Protein AF-A0A395ST56-F1 (afdb_monomer_lite)

Structure (mmCIF, N/CA/C/O backbone):
data_AF-A0A395ST56-F1
#
_entry.id   AF-A0A395ST56-F1
#
loop_
_atom_site.group_PDB
_atom_site.id
_atom_site.type_symbol
_atom_site.label_atom_id
_atom_site.label_alt_id
_atom_site.label_comp_id
_atom_site.label_asym_id
_atom_site.label_entity_id
_atom_site.label_seq_id
_atom_site.pdbx_PDB_ins_code
_atom_site.Cartn_x
_atom_site.Cartn_y
_atom_site.Cartn_z
_atom_site.occupancy
_atom_site.B_iso_or_equiv
_atom_site.auth_seq_id
_atom_site.auth_comp_id
_atom_site.auth_asym_id
_atom_site.auth_atom_id
_atom_site.pdbx_PDB_model_num
ATOM 1 N N . MET A 1 1 ? 15.586 -30.502 31.415 1.00 53.03 1 MET A N 1
ATOM 2 C CA . MET A 1 1 ? 16.078 -30.699 30.039 1.00 53.03 1 MET A CA 1
ATOM 3 C C . MET A 1 1 ? 15.010 -31.403 29.228 1.00 53.03 1 MET A C 1
ATOM 5 O O . MET A 1 1 ? 14.533 -30.809 28.272 1.00 53.03 1 MET A O 1
ATOM 9 N N . ASP A 1 2 ? 14.500 -32.524 29.730 1.00 59.25 2 ASP A N 1
ATOM 10 C CA . ASP A 1 2 ? 13.469 -33.388 29.142 1.00 59.25 2 ASP A CA 1
ATOM 11 C C . ASP A 1 2 ? 12.304 -32.642 28.462 1.00 59.25 2 ASP A C 1
ATOM 13 O O . ASP A 1 2 ? 11.928 -32.981 27.348 1.00 59.25 2 ASP A O 1
ATOM 17 N N . SER A 1 3 ? 11.716 -31.609 29.080 1.00 61.88 3 SER A N 1
ATOM 18 C CA . SER A 1 3 ? 10.587 -30.877 28.476 1.00 61.88 3 SER A CA 1
ATOM 19 C C . SER A 1 3 ? 10.968 -30.005 27.272 1.00 61.88 3 SER A C 1
ATOM 21 O O . SER A 1 3 ? 10.116 -29.731 26.439 1.00 61.88 3 SER A O 1
ATOM 23 N N . HIS A 1 4 ? 12.218 -29.545 27.181 1.00 62.09 4 HIS A N 1
ATOM 24 C CA . HIS A 1 4 ? 12.694 -28.734 26.057 1.00 62.09 4 HIS A CA 1
ATOM 25 C C . HIS A 1 4 ? 13.099 -29.634 24.887 1.00 62.09 4 HIS A C 1
ATOM 27 O O . HIS A 1 4 ? 12.680 -29.394 23.762 1.00 62.09 4 HIS A O 1
ATOM 33 N N . GLU A 1 5 ? 13.830 -30.719 25.162 1.00 63.75 5 GLU A N 1
ATOM 34 C CA . GLU A 1 5 ? 14.224 -31.702 24.142 1.00 63.75 5 GLU A CA 1
ATOM 35 C C . GLU A 1 5 ? 12.998 -32.396 23.527 1.00 63.75 5 GLU A C 1
ATOM 37 O O . GLU A 1 5 ? 12.883 -32.442 22.305 1.00 63.75 5 GLU A O 1
ATOM 42 N N . ASN A 1 6 ? 12.012 -32.810 24.338 1.00 65.75 6 ASN A N 1
ATOM 43 C CA . ASN A 1 6 ? 10.755 -33.364 23.816 1.00 65.75 6 ASN A CA 1
ATOM 44 C C . ASN A 1 6 ? 9.977 -32.353 22.947 1.00 65.75 6 ASN A C 1
ATOM 46 O O . ASN A 1 6 ? 9.411 -32.736 21.922 1.00 65.75 6 ASN A O 1
ATOM 50 N N . ASN A 1 7 ? 9.968 -31.062 23.308 1.00 69.44 7 ASN A N 1
ATOM 51 C CA . ASN A 1 7 ? 9.343 -30.033 22.471 1.00 69.44 7 ASN A CA 1
ATOM 52 C C . ASN A 1 7 ? 10.106 -29.848 21.142 1.00 69.44 7 ASN A C 1
ATOM 54 O O . ASN A 1 7 ? 9.472 -29.755 20.090 1.00 69.44 7 ASN A O 1
ATOM 58 N N . MET A 1 8 ? 11.444 -29.852 21.162 1.00 71.19 8 MET A N 1
ATOM 59 C CA . MET A 1 8 ? 12.286 -29.745 19.958 1.00 71.19 8 MET A CA 1
ATOM 60 C C . MET A 1 8 ? 12.131 -30.944 19.013 1.00 71.19 8 MET A C 1
ATOM 62 O O . MET A 1 8 ? 12.103 -30.756 17.797 1.00 71.19 8 MET A O 1
ATOM 66 N N . ASP A 1 9 ? 11.998 -32.165 19.538 1.00 73.69 9 ASP A N 1
ATOM 67 C CA . ASP A 1 9 ? 11.735 -33.343 18.706 1.00 73.69 9 ASP A CA 1
ATOM 68 C C . ASP A 1 9 ? 10.318 -33.319 18.121 1.00 73.69 9 ASP A C 1
ATOM 70 O O . ASP A 1 9 ? 10.160 -33.576 16.927 1.00 73.69 9 ASP A O 1
ATOM 74 N N . SER A 1 10 ? 9.305 -32.895 18.889 1.00 78.31 10 SER A N 1
ATOM 75 C CA . SER A 1 10 ? 7.947 -32.717 18.348 1.00 78.31 10 SER A CA 1
ATOM 76 C C . SER A 1 10 ? 7.882 -31.666 17.231 1.00 78.31 10 SER A C 1
ATOM 78 O O . SER A 1 10 ? 7.105 -31.813 16.291 1.00 78.31 10 SER A O 1
ATOM 80 N N . LEU A 1 11 ? 8.741 -30.639 17.258 1.00 85.75 11 LEU A N 1
ATOM 81 C CA . LEU A 1 11 ? 8.785 -29.607 16.218 1.00 85.75 11 LEU A CA 1
ATOM 82 C C . LEU A 1 11 ? 9.162 -30.174 14.833 1.00 85.75 11 LEU A C 1
ATOM 84 O O . LEU A 1 11 ? 8.687 -29.663 13.815 1.00 85.75 11 LEU A O 1
ATOM 88 N N . LYS A 1 12 ? 9.937 -31.267 14.778 1.00 86.00 12 LYS A N 1
ATOM 89 C CA . LYS A 1 12 ? 10.290 -31.966 13.525 1.00 86.00 12 LYS A CA 1
ATOM 90 C C . LYS A 1 12 ? 9.077 -32.606 12.842 1.00 86.00 12 LYS A C 1
ATOM 92 O O . LYS A 1 12 ? 9.086 -32.765 11.625 1.00 86.00 12 LYS A O 1
ATOM 97 N N . GLU A 1 13 ? 8.026 -32.935 13.594 1.00 86.81 13 GLU A N 1
ATOM 98 C CA . GLU A 1 13 ? 6.768 -33.460 13.041 1.00 86.81 13 GLU A CA 1
ATOM 99 C C . GLU A 1 13 ? 5.948 -32.368 12.329 1.00 86.81 13 GLU A C 1
ATOM 101 O O . GLU A 1 13 ? 5.188 -32.665 11.407 1.00 86.81 13 GLU A O 1
ATOM 106 N N . TYR A 1 14 ? 6.131 -31.097 12.712 1.00 88.19 14 TYR A N 1
ATOM 107 C CA . TYR A 1 14 ? 5.473 -29.941 12.088 1.00 88.19 14 TYR A CA 1
ATOM 108 C C . TYR A 1 14 ? 6.289 -29.342 10.933 1.00 88.19 14 TYR A C 1
ATOM 110 O O . TYR A 1 14 ? 5.713 -28.931 9.924 1.00 88.19 14 TYR A O 1
ATOM 118 N N . LEU A 1 15 ? 7.620 -29.295 11.060 1.00 90.50 15 LEU A N 1
ATOM 119 C CA . LEU A 1 15 ? 8.543 -28.720 10.072 1.00 90.50 15 LEU A CA 1
ATOM 120 C C . LEU A 1 15 ? 9.119 -29.780 9.121 1.00 90.50 15 LEU A C 1
ATOM 122 O O . LEU A 1 15 ? 10.331 -29.919 8.971 1.00 90.50 15 LEU A O 1
ATOM 126 N N . THR A 1 16 ? 8.241 -30.530 8.457 1.00 94.12 16 THR A N 1
ATOM 127 C CA . THR A 1 16 ? 8.651 -31.504 7.437 1.00 94.12 16 THR A CA 1
ATOM 128 C C . THR A 1 16 ? 8.888 -30.844 6.077 1.00 94.12 16 THR A C 1
ATOM 130 O O . THR A 1 16 ? 8.274 -29.833 5.729 1.00 94.12 16 THR A O 1
ATOM 133 N N . TYR A 1 17 ? 9.729 -31.468 5.250 1.00 95.94 17 TYR A N 1
ATOM 134 C CA . TYR A 1 17 ? 9.961 -31.038 3.867 1.00 95.94 17 TYR A CA 1
ATOM 135 C C . TYR A 1 17 ? 8.680 -31.000 3.017 1.00 95.94 17 TYR A C 1
ATOM 137 O O . TYR A 1 17 ? 8.498 -30.084 2.222 1.00 95.94 17 TYR A O 1
ATOM 145 N N . ASP A 1 18 ? 7.761 -31.948 3.235 1.00 96.25 18 ASP A N 1
ATOM 146 C CA . ASP A 1 18 ? 6.431 -31.968 2.610 1.00 96.25 18 ASP A CA 1
ATOM 147 C C . ASP A 1 18 ? 5.598 -30.731 2.993 1.00 96.25 18 ASP A C 1
ATOM 149 O O . ASP A 1 18 ? 4.917 -30.148 2.147 1.00 96.25 18 ASP A O 1
ATOM 153 N N . LYS A 1 19 ? 5.708 -30.247 4.240 1.00 95.38 19 LYS A N 1
ATOM 154 C CA . LYS A 1 19 ? 5.061 -28.997 4.661 1.00 95.38 19 LYS A CA 1
ATOM 155 C C . LYS A 1 19 ? 5.702 -27.750 4.073 1.00 95.38 19 LYS A C 1
ATOM 157 O O . LYS A 1 19 ? 4.959 -26.843 3.697 1.00 95.38 19 LYS A O 1
ATOM 162 N N . LEU A 1 20 ? 7.025 -27.712 3.924 1.00 97.19 20 LEU A N 1
ATOM 163 C CA . LEU A 1 20 ? 7.707 -26.626 3.211 1.00 97.19 20 LEU A CA 1
ATOM 164 C C . LEU A 1 20 ? 7.297 -26.587 1.727 1.00 97.19 20 LEU A C 1
ATOM 166 O O . LEU A 1 20 ? 6.953 -25.527 1.205 1.00 97.19 20 LEU A O 1
ATOM 170 N N . GLU A 1 21 ? 7.235 -27.741 1.062 1.00 97.44 21 GLU A N 1
ATOM 171 C CA . GLU A 1 21 ? 6.782 -27.848 -0.328 1.00 97.44 21 GLU A CA 1
ATOM 172 C C . GLU A 1 21 ? 5.289 -27.523 -0.501 1.00 97.44 21 GLU A C 1
ATOM 174 O O . GLU A 1 21 ? 4.925 -26.804 -1.436 1.00 97.44 21 GLU A O 1
ATOM 179 N N . THR A 1 22 ? 4.430 -27.967 0.422 1.00 97.75 22 THR A N 1
ATOM 180 C CA . THR A 1 22 ? 3.001 -27.606 0.462 1.00 97.75 22 THR A CA 1
ATOM 181 C C . THR A 1 22 ? 2.823 -26.094 0.598 1.00 97.75 22 THR A C 1
ATOM 183 O O . THR A 1 22 ? 2.061 -25.491 -0.159 1.00 97.75 22 THR A O 1
ATOM 186 N N . LEU A 1 23 ? 3.554 -25.466 1.526 1.00 97.94 23 LEU A N 1
ATOM 187 C CA . LEU A 1 23 ? 3.536 -24.020 1.739 1.00 97.94 23 LEU A CA 1
ATOM 188 C C . LEU A 1 23 ? 3.959 -23.258 0.481 1.00 97.94 23 LEU A C 1
ATOM 190 O O . LEU A 1 23 ? 3.242 -22.366 0.031 1.00 97.94 23 LEU A O 1
ATOM 194 N N . ARG A 1 24 ? 5.097 -23.630 -0.111 1.00 97.06 24 ARG A N 1
ATOM 195 C CA . ARG A 1 24 ? 5.604 -23.025 -1.348 1.00 97.06 24 ARG A CA 1
ATOM 196 C C . ARG A 1 24 ? 4.600 -23.173 -2.488 1.00 97.06 24 ARG A C 1
ATOM 198 O O . ARG A 1 24 ? 4.310 -22.200 -3.178 1.00 97.06 24 ARG A O 1
ATOM 205 N N . SER A 1 25 ? 4.024 -24.362 -2.651 1.00 96.38 25 SER A N 1
ATOM 206 C CA . SER A 1 25 ? 3.014 -24.629 -3.678 1.00 96.38 25 SER A CA 1
ATOM 207 C C . SER A 1 25 ? 1.797 -23.719 -3.514 1.00 96.38 25 SER A C 1
ATOM 209 O O . SER A 1 25 ? 1.429 -23.039 -4.466 1.00 96.38 25 SER A O 1
ATOM 211 N N . PHE A 1 26 ? 1.243 -23.620 -2.302 1.00 96.88 26 PHE A N 1
ATOM 212 C CA . PHE A 1 26 ? 0.129 -22.722 -1.972 1.00 96.88 26 PHE A CA 1
ATOM 213 C C . PHE A 1 26 ? 0.466 -21.232 -2.171 1.00 96.88 26 PHE A C 1
ATOM 215 O O . PHE A 1 26 ? -0.355 -20.468 -2.683 1.00 96.88 26 PHE A O 1
ATOM 222 N N . TRP A 1 27 ? 1.674 -20.799 -1.795 1.00 96.94 27 TRP A N 1
ATOM 223 C CA . TRP A 1 27 ? 2.091 -19.396 -1.900 1.00 96.94 27 TRP A CA 1
ATOM 224 C C . TRP A 1 27 ? 2.158 -18.911 -3.357 1.00 96.94 27 TRP A C 1
ATOM 226 O O . TRP A 1 27 ? 1.793 -17.771 -3.658 1.00 96.94 27 TRP A O 1
ATOM 236 N N . PHE A 1 28 ? 2.567 -19.792 -4.276 1.00 96.06 28 PHE A N 1
ATOM 237 C CA . PHE A 1 28 ? 2.743 -19.495 -5.703 1.00 96.06 28 PHE A CA 1
ATOM 238 C C . PHE A 1 28 ? 1.644 -20.088 -6.618 1.00 96.06 28 PHE A C 1
ATOM 240 O O . PHE A 1 28 ? 1.714 -19.908 -7.834 1.00 96.06 28 PHE A O 1
ATOM 247 N N . GLU A 1 29 ? 0.602 -20.747 -6.084 1.00 94.19 29 GLU A N 1
ATOM 248 C CA . GLU A 1 29 ? -0.419 -21.471 -6.883 1.00 94.19 29 GLU A CA 1
ATOM 249 C C . GLU A 1 29 ? -1.191 -20.585 -7.876 1.00 94.19 29 GLU A C 1
ATOM 251 O O . GLU A 1 29 ? -1.665 -21.052 -8.909 1.00 94.19 29 GLU A O 1
ATOM 256 N N . HIS A 1 30 ? -1.316 -19.296 -7.560 1.00 92.25 30 HIS A N 1
ATOM 257 C CA . HIS A 1 30 ? -2.053 -18.306 -8.342 1.00 92.25 30 HIS A CA 1
ATOM 258 C C . HIS A 1 30 ? -1.270 -17.773 -9.554 1.00 92.25 30 HIS A C 1
ATOM 260 O O . HIS A 1 30 ? -1.812 -16.955 -10.294 1.00 92.25 30 HIS A O 1
ATOM 266 N N . LEU A 1 31 ? -0.016 -18.204 -9.745 1.00 92.50 31 LEU A N 1
ATOM 267 C CA . LEU A 1 31 ? 0.825 -17.861 -10.893 1.00 92.50 31 LEU A CA 1
ATOM 268 C C . LEU A 1 31 ? 0.678 -18.953 -11.967 1.00 92.50 31 LEU A C 1
ATOM 270 O O . LEU A 1 31 ? 1.273 -20.030 -11.823 1.00 92.50 31 LEU A O 1
ATOM 274 N N . PRO A 1 32 ? -0.115 -18.712 -13.032 1.00 81.06 32 PRO A N 1
ATOM 275 C CA . PRO A 1 32 ? -0.556 -19.765 -13.946 1.00 81.06 32 PRO A CA 1
ATOM 276 C C . PRO A 1 32 ? 0.520 -20.191 -14.952 1.00 81.06 32 PRO A C 1
ATOM 278 O O . PRO A 1 32 ? 0.405 -21.260 -15.547 1.00 81.06 32 PRO A O 1
ATOM 281 N N . GLN A 1 33 ? 1.540 -19.359 -15.175 1.00 87.50 33 GLN A N 1
ATOM 282 C CA . GLN A 1 33 ? 2.581 -19.568 -16.180 1.00 87.50 33 GLN A CA 1
ATOM 283 C C . GLN A 1 33 ? 3.976 -19.371 -15.580 1.00 87.50 33 GLN A C 1
ATOM 285 O O . GLN A 1 33 ? 4.170 -18.547 -14.686 1.00 87.50 33 GLN A O 1
ATOM 290 N N . ASP A 1 34 ? 4.977 -20.053 -16.141 1.00 81.50 34 ASP A N 1
ATOM 291 C CA . ASP A 1 34 ? 6.389 -19.867 -15.767 1.00 81.50 34 ASP A CA 1
ATOM 292 C C . ASP A 1 34 ? 6.857 -18.410 -15.946 1.00 81.50 34 ASP A C 1
ATOM 294 O O . ASP A 1 34 ? 7.688 -17.926 -15.180 1.00 81.50 34 ASP A O 1
ATOM 298 N N . ALA A 1 35 ? 6.278 -17.679 -16.906 1.00 85.81 35 ALA A N 1
ATOM 299 C CA . ALA A 1 35 ? 6.514 -16.249 -17.097 1.00 85.81 35 ALA A CA 1
ATOM 300 C C . ALA A 1 35 ? 6.130 -15.420 -15.858 1.00 85.81 35 ALA A C 1
ATOM 302 O O . ALA A 1 35 ? 6.926 -14.611 -15.378 1.00 85.81 35 ALA A O 1
ATOM 303 N N . ASP A 1 36 ? 4.941 -15.677 -15.308 1.00 87.69 36 ASP A N 1
ATOM 304 C CA . ASP A 1 36 ? 4.408 -14.990 -14.128 1.00 87.69 36 ASP A CA 1
ATOM 305 C C . ASP A 1 36 ? 5.146 -15.408 -12.846 1.00 87.69 36 ASP A C 1
ATOM 307 O O . ASP A 1 36 ? 5.235 -14.632 -11.898 1.00 87.69 36 ASP A O 1
ATOM 311 N N . ARG A 1 37 ? 5.747 -16.606 -12.829 1.00 88.12 37 ARG A N 1
ATOM 312 C CA . ARG A 1 37 ? 6.658 -17.053 -11.760 1.00 88.12 37 ARG A CA 1
ATOM 313 C C . ARG A 1 37 ? 7.998 -16.326 -11.800 1.00 88.12 37 ARG A C 1
ATOM 315 O O . ARG A 1 37 ? 8.514 -15.958 -10.750 1.00 88.12 37 ARG A O 1
ATOM 322 N N . ILE A 1 38 ? 8.556 -16.066 -12.980 1.00 93.38 38 ILE A N 1
ATOM 323 C CA . ILE A 1 38 ? 9.811 -15.309 -13.108 1.00 93.38 38 ILE A CA 1
ATOM 324 C C . ILE A 1 38 ? 9.576 -13.830 -12.760 1.00 93.38 38 ILE A C 1
ATOM 326 O O . ILE A 1 38 ? 10.292 -13.296 -11.911 1.00 93.38 38 ILE A O 1
ATOM 330 N N . ILE A 1 39 ? 8.563 -13.180 -13.351 1.00 90.31 39 ILE A N 1
ATOM 331 C CA . ILE A 1 39 ? 8.180 -11.785 -13.057 1.00 90.31 39 ILE A CA 1
ATOM 332 C C . ILE A 1 39 ? 6.665 -11.695 -12.837 1.00 90.31 39 ILE A C 1
ATOM 334 O O . ILE A 1 39 ? 5.883 -11.511 -13.775 1.00 90.31 39 ILE A O 1
ATOM 338 N N . ALA A 1 40 ? 6.262 -11.760 -11.567 1.00 87.56 40 ALA A N 1
ATOM 339 C CA . ALA A 1 40 ? 4.871 -11.600 -11.161 1.00 87.56 40 ALA A CA 1
ATOM 340 C C . ALA A 1 40 ? 4.381 -10.182 -11.484 1.00 87.56 40 ALA A C 1
ATOM 342 O O . ALA A 1 40 ? 4.941 -9.196 -10.999 1.00 87.56 40 ALA A O 1
ATOM 343 N N . GLY A 1 41 ? 3.336 -10.073 -12.307 1.00 79.44 41 GLY A N 1
ATOM 344 C CA . GLY A 1 41 ? 2.700 -8.790 -12.606 1.00 79.44 41 GLY A CA 1
ATOM 345 C C . GLY A 1 41 ? 1.884 -8.238 -11.428 1.00 79.44 41 GLY A C 1
ATOM 346 O O . GLY A 1 41 ? 1.546 -8.993 -10.507 1.00 79.44 41 GLY A O 1
ATOM 347 N N . PRO A 1 42 ? 1.554 -6.930 -11.435 1.00 73.44 42 PRO A N 1
ATOM 348 C CA . PRO A 1 42 ? 0.802 -6.279 -10.357 1.00 73.44 42 PRO A CA 1
ATOM 349 C C . PRO A 1 42 ? -0.536 -6.956 -10.027 1.00 73.44 42 PRO A C 1
ATOM 351 O O . PRO A 1 42 ? -0.996 -6.888 -8.892 1.00 73.44 42 PRO A O 1
ATOM 354 N N . GLU A 1 43 ? -1.160 -7.609 -11.008 1.00 78.25 43 GLU A N 1
ATOM 355 C CA . GLU A 1 43 ? -2.390 -8.393 -10.897 1.00 78.25 43 GLU A CA 1
ATOM 356 C C . GLU A 1 43 ? -2.253 -9.655 -10.032 1.00 78.25 43 GLU A C 1
ATOM 358 O O . GLU A 1 43 ? -3.210 -10.016 -9.349 1.00 78.25 43 GLU A O 1
ATOM 363 N N . TYR A 1 44 ? -1.075 -10.283 -10.012 1.00 84.69 44 TYR A N 1
ATOM 364 C CA . TYR A 1 44 ? -0.809 -11.495 -9.234 1.00 84.69 44 TYR A CA 1
ATOM 365 C C . TYR A 1 44 ? -0.197 -11.187 -7.876 1.00 84.69 44 TYR A C 1
ATOM 367 O O . TYR A 1 44 ? -0.652 -11.725 -6.867 1.00 84.69 44 TYR A O 1
ATOM 375 N N . GLN A 1 45 ? 0.741 -10.228 -7.836 1.00 81.75 45 GLN A N 1
ATOM 376 C CA . GLN A 1 45 ? 1.299 -9.692 -6.588 1.00 81.75 45 GLN A CA 1
ATOM 377 C C . GLN A 1 45 ? 0.207 -9.291 -5.596 1.00 81.75 45 GLN A C 1
ATOM 379 O O . GLN A 1 45 ? 0.433 -9.306 -4.385 1.00 81.75 45 GLN A O 1
ATOM 384 N N . LYS A 1 46 ? -0.998 -8.993 -6.110 1.00 77.00 46 LYS A N 1
ATOM 385 C CA . LYS A 1 46 ? -2.182 -8.774 -5.300 1.00 77.00 46 LYS A CA 1
ATOM 386 C C . LYS A 1 46 ? -2.331 -9.789 -4.177 1.00 77.00 46 LYS A C 1
ATOM 388 O O . LYS A 1 46 ? -2.449 -9.378 -3.035 1.00 77.00 46 LYS A O 1
ATOM 393 N N . ARG A 1 47 ? -2.254 -11.089 -4.454 1.00 86.38 47 ARG A N 1
ATOM 394 C CA . ARG A 1 47 ? -2.552 -12.119 -3.447 1.00 86.38 47 ARG A CA 1
ATOM 395 C C . ARG A 1 47 ? -1.614 -12.104 -2.231 1.00 86.38 47 ARG A C 1
ATOM 397 O O . ARG A 1 47 ? -2.030 -12.521 -1.158 1.00 86.38 47 ARG A O 1
ATOM 404 N N . TRP A 1 48 ? -0.377 -11.633 -2.378 1.00 87.38 48 TRP A N 1
ATOM 405 C CA . TRP A 1 48 ? 0.602 -11.636 -1.285 1.00 87.38 48 TRP A CA 1
ATOM 406 C C . TRP A 1 48 ? 0.432 -10.479 -0.311 1.00 87.38 48 TRP A C 1
ATOM 408 O O . TRP A 1 48 ? 0.586 -10.654 0.893 1.00 87.38 48 TRP A O 1
ATOM 418 N N . PHE A 1 49 ? 0.102 -9.299 -0.829 1.00 81.50 49 PHE A N 1
ATOM 419 C CA . PHE A 1 49 ? 0.040 -8.087 -0.022 1.00 81.50 49 PHE A CA 1
ATOM 420 C C . PHE A 1 49 ? -1.421 -7.613 0.205 1.00 81.50 49 PHE A C 1
ATOM 422 O O . PHE A 1 49 ? -1.685 -6.952 1.208 1.00 81.50 49 PHE A O 1
ATOM 429 N N . PHE A 1 50 ? -2.374 -7.934 -0.700 1.00 75.00 50 PHE A N 1
ATOM 430 C CA . PHE A 1 50 ? -3.815 -7.608 -0.605 1.00 75.00 50 PHE A CA 1
ATOM 431 C C . PHE A 1 50 ? -4.499 -8.559 0.387 1.00 75.00 50 PHE A C 1
ATOM 433 O O . PHE A 1 50 ? -4.620 -9.752 0.131 1.00 75.00 50 PHE A O 1
ATOM 440 N N . SER A 1 51 ? -4.955 -8.005 1.521 1.00 76.38 51 SER A N 1
ATOM 441 C CA . SER A 1 51 ? -5.722 -8.716 2.549 1.00 76.38 51 SER A CA 1
ATOM 442 C C . SER A 1 51 ? -6.923 -9.440 1.937 1.00 76.38 51 SER A C 1
ATOM 444 O O . SER A 1 51 ? -7.763 -8.838 1.261 1.00 76.38 51 SER A O 1
ATOM 446 N N . ASP A 1 52 ? -6.979 -10.746 2.179 1.00 86.69 52 ASP A N 1
ATOM 447 C CA . ASP A 1 52 ? -7.974 -11.654 1.628 1.00 86.69 52 ASP A CA 1
ATOM 448 C C . ASP A 1 52 ? -8.317 -12.695 2.695 1.00 86.69 52 ASP A C 1
ATOM 450 O O . ASP A 1 52 ? -7.480 -13.503 3.102 1.00 86.69 52 ASP A O 1
ATOM 454 N N . LYS A 1 53 ? -9.573 -12.677 3.150 1.00 90.12 53 LYS A N 1
ATOM 455 C CA . LYS A 1 53 ? -10.019 -13.543 4.242 1.00 90.12 53 LYS A CA 1
ATOM 456 C C . LYS A 1 53 ? -9.924 -15.033 3.885 1.00 90.12 53 LYS A C 1
ATOM 458 O O . LYS A 1 53 ? -9.673 -15.836 4.775 1.00 90.12 53 LYS A O 1
ATOM 463 N N . GLN A 1 54 ? -10.131 -15.422 2.625 1.00 93.56 54 GLN A N 1
ATOM 464 C CA . GLN A 1 54 ? -10.031 -16.834 2.236 1.00 93.56 54 GLN A CA 1
ATOM 465 C C . GLN A 1 54 ? -8.578 -17.302 2.253 1.00 93.56 54 GLN A C 1
ATOM 467 O O . GLN A 1 54 ? -8.295 -18.398 2.733 1.00 93.56 54 GLN A O 1
ATOM 472 N N . PHE A 1 55 ? -7.656 -16.459 1.787 1.00 92.38 55 PHE A N 1
ATOM 473 C CA . PHE A 1 55 ? -6.224 -16.733 1.877 1.00 92.38 55 PHE A CA 1
ATOM 474 C C . PHE A 1 55 ? -5.760 -16.828 3.339 1.00 92.38 55 PHE A C 1
ATOM 476 O O . PHE A 1 55 ? -5.100 -17.796 3.717 1.00 92.38 55 PHE A O 1
ATOM 483 N N . ASP A 1 56 ? -6.188 -15.885 4.183 1.00 93.69 56 ASP A N 1
ATOM 484 C CA . ASP A 1 56 ? -5.886 -15.875 5.618 1.00 93.69 56 ASP A CA 1
ATOM 485 C C . ASP A 1 56 ? -6.457 -17.106 6.348 1.00 93.69 56 ASP A C 1
ATOM 487 O O . ASP A 1 56 ? -5.753 -17.725 7.145 1.00 93.69 56 ASP A O 1
ATOM 491 N N . ASP A 1 57 ? -7.699 -17.512 6.053 1.00 95.44 57 ASP A N 1
ATOM 492 C CA . ASP A 1 57 ? -8.326 -18.709 6.635 1.00 95.44 57 ASP A CA 1
ATOM 493 C C . ASP A 1 57 ? -7.519 -19.983 6.308 1.00 95.44 57 ASP A C 1
ATOM 495 O O . ASP A 1 57 ? -7.394 -20.875 7.157 1.00 95.44 57 ASP A O 1
ATOM 499 N N . VAL A 1 58 ? -6.926 -20.071 5.109 1.00 96.25 58 VAL A N 1
ATOM 500 C CA . VAL A 1 58 ? -6.031 -21.178 4.729 1.00 96.25 58 VAL A CA 1
ATOM 501 C C . VAL A 1 58 ? -4.695 -21.091 5.468 1.00 96.25 58 VAL A C 1
ATOM 503 O O . VAL A 1 58 ? -4.255 -22.110 6.007 1.00 96.25 58 VAL A O 1
ATOM 506 N N . CYS A 1 59 ? -4.086 -19.904 5.573 1.00 96.44 59 CYS A N 1
ATOM 507 C CA . CYS A 1 59 ? -2.863 -19.696 6.358 1.00 96.44 59 CYS A CA 1
ATOM 508 C C . CYS A 1 59 ? -3.041 -20.129 7.821 1.00 96.44 59 CYS A C 1
ATOM 510 O O . CYS A 1 59 ? -2.225 -20.886 8.359 1.00 96.44 59 CYS A O 1
ATOM 512 N N . VAL A 1 60 ? -4.160 -19.731 8.436 1.00 95.88 60 VAL A N 1
ATOM 513 C CA . VAL A 1 60 ? -4.525 -20.130 9.799 1.00 95.88 60 VAL A CA 1
ATOM 514 C C . VAL A 1 60 ? -4.718 -21.641 9.903 1.00 95.88 60 VAL A C 1
ATOM 516 O O . VAL A 1 60 ? -4.176 -22.266 10.812 1.00 95.88 60 VAL A O 1
ATOM 519 N N . THR A 1 61 ? -5.474 -22.243 8.985 1.00 96.38 61 THR A N 1
ATOM 520 C CA . THR A 1 61 ? -5.835 -23.666 9.077 1.00 96.38 61 THR A CA 1
ATOM 521 C C . THR A 1 61 ? -4.642 -24.592 8.837 1.00 96.38 61 THR A C 1
ATOM 523 O O . THR A 1 61 ? -4.506 -25.601 9.528 1.00 96.38 61 THR A O 1
ATOM 526 N N . GLN A 1 62 ? -3.780 -24.276 7.865 1.00 95.56 62 GLN A N 1
ATOM 527 C CA . GLN A 1 62 ? -2.701 -25.176 7.447 1.00 95.56 62 GLN A CA 1
ATOM 528 C C . GLN A 1 62 ? -1.369 -24.937 8.163 1.00 95.56 62 GLN A C 1
ATOM 530 O O . GLN A 1 62 ? -0.635 -25.902 8.381 1.00 95.56 62 GLN A O 1
ATOM 535 N N . PHE A 1 63 ? -1.045 -23.688 8.521 1.00 96.50 63 PHE A N 1
ATOM 536 C CA . PHE A 1 63 ? 0.315 -23.321 8.934 1.00 96.50 63 PHE A CA 1
ATOM 537 C C . PHE A 1 63 ? 0.414 -22.721 10.343 1.00 96.50 63 PHE A C 1
ATOM 539 O O . PHE A 1 63 ? 1.463 -22.869 10.969 1.00 96.50 63 PHE A O 1
ATOM 546 N N . SER A 1 64 ? -0.655 -22.155 10.926 1.00 94.56 64 SER A N 1
ATOM 547 C CA . SER A 1 64 ? -0.614 -21.750 12.347 1.00 94.56 64 SER A CA 1
ATOM 548 C C . SER A 1 64 ? -0.258 -22.873 13.332 1.00 94.56 64 SER A C 1
ATOM 550 O O . SER A 1 64 ? 0.418 -22.558 14.307 1.00 94.56 64 SER A O 1
ATOM 552 N N . PRO A 1 65 ? -0.613 -24.162 13.128 1.00 95.38 65 PRO A N 1
ATOM 553 C CA . PRO A 1 65 ? -0.112 -25.238 13.989 1.00 95.38 65 PRO A CA 1
ATOM 554 C C . PRO A 1 65 ? 1.421 -25.310 14.028 1.00 95.38 65 PRO A C 1
ATOM 556 O O . PRO A 1 65 ? 1.993 -25.553 15.085 1.00 95.38 65 PRO A O 1
ATOM 559 N N . VAL A 1 66 ? 2.088 -25.024 12.903 1.00 95.81 66 VAL A N 1
ATOM 560 C CA . VAL A 1 66 ? 3.554 -24.967 12.811 1.00 95.81 66 VAL A CA 1
ATOM 561 C C . VAL A 1 66 ? 4.093 -23.737 13.546 1.00 95.81 66 VAL A C 1
ATOM 563 O O . VAL A 1 66 ? 5.047 -23.848 14.311 1.00 95.81 66 VAL A O 1
ATOM 566 N N . LEU A 1 67 ? 3.449 -22.575 13.384 1.00 96.81 67 LEU A N 1
ATOM 567 C CA . LEU A 1 67 ? 3.824 -21.346 14.096 1.00 96.81 67 LEU A CA 1
ATOM 568 C C . LEU A 1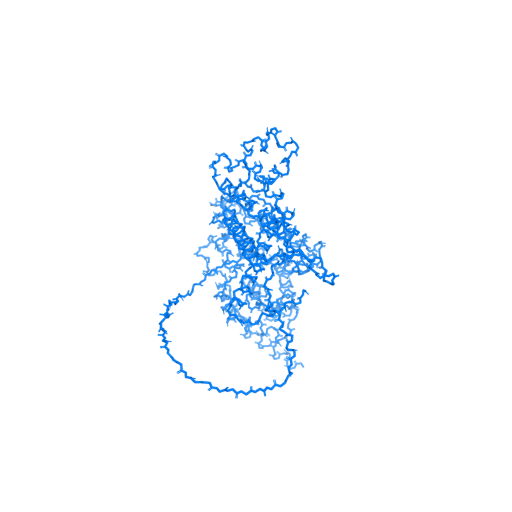 67 ? 3.699 -21.495 15.620 1.00 96.81 67 LEU A C 1
ATOM 570 O O . LEU A 1 67 ? 4.611 -21.120 16.354 1.00 96.81 67 LEU A O 1
ATOM 574 N N . GLU A 1 68 ? 2.602 -22.076 16.110 1.00 94.69 68 GLU A N 1
ATOM 575 C CA . GLU A 1 68 ? 2.432 -22.331 17.544 1.00 94.69 68 GLU A CA 1
ATOM 576 C C . GLU A 1 68 ? 3.379 -23.430 18.054 1.00 94.69 68 GLU A C 1
ATOM 578 O O . GLU A 1 68 ? 3.826 -23.335 19.194 1.00 94.69 68 GLU A O 1
ATOM 583 N N . ALA A 1 69 ? 3.763 -24.415 17.231 1.00 94.38 69 ALA A N 1
ATOM 584 C CA . ALA A 1 69 ? 4.793 -25.394 17.595 1.00 94.38 69 ALA A CA 1
ATOM 585 C C . ALA A 1 69 ? 6.176 -24.738 17.778 1.00 94.38 69 ALA A C 1
ATOM 587 O O . ALA A 1 69 ? 6.830 -24.986 18.792 1.00 94.38 69 ALA A O 1
ATOM 588 N N . ILE A 1 70 ? 6.593 -23.843 16.868 1.00 95.31 70 ILE A N 1
ATOM 589 C CA . ILE A 1 70 ? 7.838 -23.054 17.009 1.00 95.31 70 ILE A CA 1
ATOM 590 C C . ILE A 1 70 ? 7.810 -22.263 18.329 1.00 95.31 70 ILE A C 1
ATOM 592 O O . ILE A 1 70 ? 8.767 -22.305 19.105 1.00 95.31 70 ILE A O 1
ATOM 596 N N . ARG A 1 71 ? 6.677 -21.607 18.626 1.00 94.38 71 ARG A N 1
ATOM 597 C CA . ARG A 1 71 ? 6.476 -20.825 19.859 1.00 94.38 71 ARG A CA 1
ATOM 598 C C . ARG A 1 71 ? 6.479 -21.674 21.126 1.00 94.38 71 ARG A C 1
ATOM 600 O O . ARG A 1 71 ? 7.081 -21.271 22.119 1.00 94.38 71 ARG A O 1
ATOM 607 N N . ALA A 1 72 ? 5.838 -22.840 21.107 1.00 92.00 72 ALA A N 1
ATOM 608 C CA . ALA A 1 72 ? 5.791 -23.772 22.234 1.00 92.00 72 ALA A CA 1
ATOM 609 C C . ALA A 1 72 ? 7.151 -24.441 22.508 1.00 92.00 72 ALA A C 1
ATOM 611 O O . ALA A 1 72 ? 7.463 -24.759 23.658 1.00 92.00 72 ALA A O 1
ATOM 612 N N . ALA A 1 73 ? 7.977 -24.614 21.473 1.00 91.06 73 ALA A N 1
ATOM 613 C CA . ALA A 1 73 ? 9.368 -25.038 21.598 1.00 91.06 73 ALA A CA 1
ATOM 614 C C . ALA A 1 73 ? 10.316 -23.915 22.067 1.00 91.06 73 ALA A C 1
ATOM 616 O O . ALA A 1 73 ? 11.451 -24.205 22.422 1.00 91.06 73 ALA A O 1
ATOM 617 N N . GLY A 1 74 ? 9.863 -22.655 22.121 1.00 91.44 74 GLY A N 1
ATOM 618 C CA . GLY A 1 74 ? 10.647 -21.532 22.649 1.00 91.44 74 GLY A CA 1
ATOM 619 C C . GLY A 1 74 ? 11.746 -21.013 21.714 1.00 91.44 74 GLY A C 1
ATOM 620 O O . GLY A 1 74 ? 12.566 -20.200 22.142 1.00 91.44 74 GLY A O 1
ATOM 621 N N . ILE A 1 75 ? 11.746 -21.432 20.445 1.00 93.50 75 ILE A N 1
ATOM 622 C CA . ILE A 1 75 ? 12.824 -21.166 19.483 1.00 93.50 75 ILE A CA 1
ATOM 623 C C . ILE A 1 75 ? 12.947 -19.666 19.194 1.00 93.50 75 ILE A C 1
ATOM 625 O O . ILE A 1 75 ? 12.060 -19.054 18.605 1.00 93.50 75 ILE A O 1
ATOM 629 N N . THR A 1 76 ? 14.065 -19.063 19.591 1.00 93.31 76 THR A N 1
ATOM 630 C CA . THR A 1 76 ? 14.336 -17.621 19.386 1.00 93.31 76 THR A CA 1
ATOM 631 C C . THR A 1 76 ? 15.603 -17.352 18.571 1.00 93.31 76 THR A C 1
ATOM 633 O O . THR A 1 76 ? 15.872 -16.208 18.198 1.00 93.31 76 THR A O 1
ATOM 636 N N . SER A 1 77 ? 16.356 -18.404 18.232 1.00 95.94 77 SER A N 1
ATOM 637 C CA . SER A 1 77 ? 17.531 -18.335 17.366 1.00 95.94 77 SER A CA 1
ATOM 638 C C . SER A 1 77 ? 17.254 -18.950 15.995 1.00 95.94 77 SER A C 1
ATOM 640 O O . SER A 1 77 ? 16.781 -20.083 15.892 1.00 95.94 77 SER A O 1
ATOM 642 N N . GLY A 1 78 ? 17.630 -18.234 14.933 1.00 94.81 78 GLY A N 1
ATOM 643 C CA . GLY A 1 78 ? 17.590 -18.762 13.567 1.00 94.81 78 GLY A CA 1
ATOM 644 C C . GLY A 1 78 ? 18.510 -19.971 13.396 1.00 94.81 78 GLY A C 1
ATOM 645 O O . GLY A 1 78 ? 18.133 -20.932 12.735 1.00 94.81 78 GLY A O 1
ATOM 646 N N . GLN A 1 79 ? 19.668 -19.979 14.063 1.00 95.62 79 GLN A N 1
ATOM 647 C CA . GLN A 1 79 ? 20.615 -21.096 14.009 1.00 95.62 79 GLN A CA 1
ATOM 648 C C . GLN A 1 79 ? 20.052 -22.369 14.655 1.00 95.62 79 GLN A C 1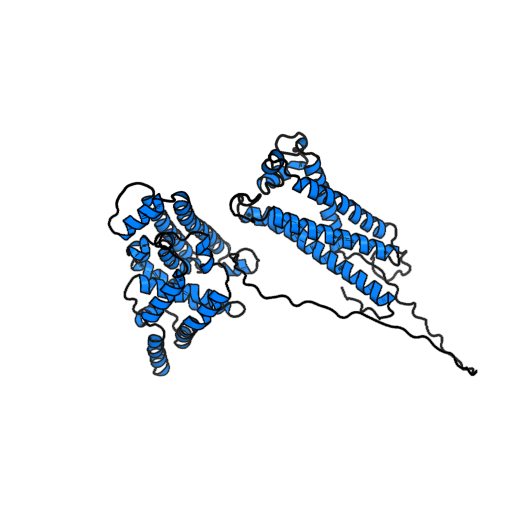
ATOM 650 O O . GLN A 1 79 ? 20.240 -23.467 14.132 1.00 95.62 79 GLN A O 1
ATOM 655 N N . GLU A 1 80 ? 19.342 -22.226 15.778 1.00 94.44 80 GLU A N 1
ATOM 656 C CA . GLU A 1 80 ? 18.655 -23.339 16.438 1.00 94.44 80 GLU A CA 1
ATOM 657 C C . GLU A 1 80 ? 17.569 -23.911 15.519 1.00 94.44 80 GLU A C 1
ATOM 659 O O . GLU A 1 80 ? 17.575 -25.111 15.240 1.00 94.44 80 GLU A O 1
ATOM 664 N N . LEU A 1 81 ? 16.714 -23.052 14.952 1.00 95.69 81 LEU A N 1
ATOM 665 C CA . LEU A 1 81 ? 15.684 -23.466 13.999 1.00 95.69 81 LEU A CA 1
ATOM 666 C C . LEU A 1 81 ? 16.278 -24.183 12.778 1.00 95.69 81 LEU A C 1
ATOM 668 O O . LEU A 1 81 ? 15.805 -25.251 12.399 1.00 95.69 81 LEU A O 1
ATOM 672 N N . LEU A 1 82 ? 17.341 -23.638 12.185 1.00 96.56 82 LEU A N 1
ATOM 673 C CA . LEU A 1 82 ? 18.017 -24.229 11.028 1.00 96.56 82 LEU A CA 1
ATOM 674 C C . LEU A 1 82 ? 18.654 -25.586 11.347 1.00 96.56 82 LEU A C 1
ATOM 676 O O . LEU A 1 82 ? 18.632 -26.476 10.498 1.00 96.56 82 LEU A O 1
ATOM 680 N N . SER A 1 83 ? 19.149 -25.789 12.573 1.00 93.75 83 SER A N 1
ATOM 681 C CA . SER A 1 83 ? 19.656 -27.095 13.022 1.00 93.75 83 SER A CA 1
ATOM 682 C C . SER A 1 83 ? 18.564 -28.172 13.130 1.00 93.75 83 SER A C 1
ATOM 684 O O . SER A 1 83 ? 18.860 -29.362 12.994 1.00 93.75 83 SER A O 1
ATOM 686 N N . ILE A 1 84 ? 17.306 -27.758 13.327 1.00 92.31 84 ILE A N 1
ATOM 687 C CA . ILE A 1 84 ? 16.127 -28.632 13.387 1.00 92.31 84 ILE A CA 1
ATOM 688 C C . ILE A 1 84 ? 15.566 -28.885 11.980 1.00 92.31 84 ILE A C 1
ATOM 690 O O . ILE A 1 84 ? 15.318 -30.036 11.632 1.00 92.31 84 ILE A O 1
ATOM 694 N N . VAL A 1 85 ? 15.382 -27.829 11.177 1.00 94.38 85 VAL A N 1
ATOM 695 C CA . VAL A 1 85 ? 14.745 -27.896 9.845 1.00 94.38 85 VAL A CA 1
ATOM 696 C C . VAL A 1 85 ? 15.663 -28.491 8.779 1.00 94.38 85 VAL A C 1
ATOM 698 O O . VAL A 1 85 ? 15.189 -29.214 7.910 1.00 94.38 85 VAL A O 1
ATOM 701 N N . GLN A 1 86 ? 16.959 -28.168 8.830 1.00 95.56 86 GLN A N 1
ATOM 702 C CA . GLN A 1 86 ? 17.989 -28.594 7.872 1.00 95.56 86 GLN A CA 1
ATOM 703 C C . GLN A 1 86 ? 17.549 -28.462 6.393 1.00 95.56 86 GLN A C 1
ATOM 705 O O . GLN A 1 86 ? 17.459 -29.470 5.692 1.00 95.56 86 GLN A O 1
ATOM 710 N N . PRO A 1 87 ? 17.267 -27.238 5.891 1.00 96.88 87 PRO A N 1
ATOM 711 C CA . PRO A 1 87 ? 16.819 -27.033 4.510 1.00 96.88 87 PRO A CA 1
ATOM 712 C C . PRO A 1 87 ? 17.768 -27.695 3.497 1.00 96.88 87 PRO A C 1
ATOM 714 O O . PRO A 1 87 ? 18.975 -27.440 3.522 1.00 96.88 87 PRO A O 1
ATOM 717 N N . ARG A 1 88 ? 17.241 -28.547 2.607 1.00 96.44 88 ARG A N 1
ATOM 718 C CA . ARG A 1 88 ? 18.068 -29.366 1.693 1.00 96.44 88 ARG A CA 1
ATOM 719 C C . ARG A 1 88 ? 18.550 -28.584 0.478 1.00 96.44 88 ARG A C 1
ATOM 721 O O . ARG A 1 88 ? 19.611 -28.876 -0.068 1.00 96.44 88 ARG A O 1
ATOM 728 N N . ASP A 1 89 ? 17.735 -27.633 0.038 1.00 97.50 89 ASP A N 1
ATOM 729 C CA . ASP A 1 89 ? 17.920 -26.847 -1.175 1.00 97.50 89 ASP A CA 1
ATOM 730 C C . ASP A 1 89 ? 17.398 -25.411 -0.999 1.00 97.50 89 ASP A C 1
ATOM 732 O O . ASP A 1 89 ? 16.801 -25.048 0.017 1.00 97.50 89 ASP A O 1
ATOM 736 N N . SER A 1 90 ? 17.636 -24.575 -2.008 1.00 98.19 90 SER A N 1
ATOM 737 C CA . SER A 1 90 ? 17.258 -23.159 -2.021 1.00 98.19 90 SER A CA 1
ATOM 738 C C . SER A 1 90 ? 15.744 -22.911 -1.896 1.00 98.19 90 SER A C 1
ATOM 740 O O . SER A 1 90 ? 15.329 -21.852 -1.415 1.00 98.19 90 SER A O 1
ATOM 742 N N . LEU A 1 91 ? 14.910 -23.877 -2.294 1.00 98.06 91 LEU A N 1
ATOM 743 C CA . LEU A 1 91 ? 13.457 -23.779 -2.244 1.00 98.06 91 LEU A CA 1
ATOM 744 C C . LEU A 1 91 ? 12.934 -24.119 -0.846 1.00 98.06 91 LEU A C 1
ATOM 746 O O . LEU A 1 91 ? 11.972 -23.490 -0.405 1.00 98.06 91 LEU A O 1
ATOM 750 N N . ASP A 1 92 ? 13.564 -25.040 -0.115 1.00 98.31 92 ASP A N 1
ATOM 751 C CA . ASP A 1 92 ? 13.294 -25.244 1.315 1.00 98.31 92 ASP A CA 1
ATOM 752 C C . ASP A 1 92 ? 13.608 -23.966 2.118 1.00 98.31 92 ASP A C 1
ATOM 754 O O . ASP A 1 92 ? 12.788 -23.548 2.938 1.00 98.31 92 ASP A O 1
ATOM 758 N N . TRP A 1 93 ? 14.726 -23.283 1.828 1.00 98.62 93 TRP A N 1
ATOM 759 C CA . TRP A 1 93 ? 15.061 -21.980 2.432 1.00 98.62 93 TRP A CA 1
ATOM 760 C C . TRP A 1 93 ? 14.005 -20.905 2.144 1.00 98.62 93 TRP A C 1
ATOM 762 O O . TRP A 1 93 ? 13.529 -20.248 3.069 1.00 98.62 93 TRP A O 1
ATOM 772 N N . LEU A 1 94 ? 13.591 -20.761 0.879 1.00 98.69 94 LEU A N 1
ATOM 773 C CA . LEU A 1 94 ? 12.502 -19.863 0.475 1.00 98.69 94 LEU A CA 1
ATOM 774 C C . LEU A 1 94 ? 11.215 -20.146 1.267 1.00 98.69 94 LEU A C 1
ATOM 776 O O . LEU A 1 94 ? 10.550 -19.228 1.745 1.00 98.69 94 LEU A O 1
ATOM 780 N N . SER A 1 95 ? 10.879 -21.427 1.421 1.00 98.69 95 SER A N 1
ATOM 781 C CA . SER A 1 95 ? 9.672 -21.876 2.122 1.00 98.69 95 SER A CA 1
ATOM 782 C C . SER A 1 95 ? 9.735 -21.545 3.613 1.00 98.69 95 SER A C 1
ATOM 784 O O . SER A 1 95 ? 8.755 -21.062 4.175 1.00 98.69 95 SER A O 1
ATOM 786 N N . LEU A 1 96 ? 10.893 -21.756 4.247 1.00 98.56 96 LEU A N 1
ATOM 787 C CA . LEU A 1 96 ? 11.119 -21.421 5.652 1.00 98.56 96 LEU A CA 1
ATOM 788 C C . LEU A 1 96 ? 11.033 -19.907 5.894 1.00 98.56 96 LEU A C 1
ATOM 790 O O . LEU A 1 96 ? 10.422 -19.480 6.869 1.00 98.56 96 LEU A O 1
ATOM 794 N N . ILE A 1 97 ? 11.577 -19.086 4.994 1.00 98.69 97 ILE A N 1
ATOM 795 C CA . ILE A 1 97 ? 11.488 -17.623 5.105 1.00 98.69 97 ILE A CA 1
ATOM 796 C C . ILE A 1 97 ? 10.035 -17.148 4.952 1.00 98.69 97 ILE A C 1
ATOM 798 O O . ILE A 1 97 ? 9.565 -16.368 5.778 1.00 98.69 97 ILE A O 1
ATOM 802 N N . ILE A 1 98 ? 9.279 -17.674 3.981 1.00 98.69 98 ILE A N 1
ATOM 803 C CA . ILE A 1 98 ? 7.837 -17.385 3.838 1.00 98.69 98 ILE A CA 1
ATOM 804 C C . ILE A 1 98 ? 7.060 -17.812 5.097 1.00 98.69 98 ILE A C 1
ATOM 806 O O . ILE A 1 98 ? 6.197 -17.066 5.565 1.00 98.69 98 ILE A O 1
ATOM 810 N N . LEU A 1 99 ? 7.382 -18.975 5.678 1.00 98.56 99 LEU A N 1
ATOM 811 C CA . LEU A 1 99 ? 6.757 -19.470 6.910 1.00 98.56 99 LEU A CA 1
ATOM 812 C C . LEU A 1 99 ? 7.001 -18.547 8.107 1.00 98.56 99 LEU A C 1
ATOM 814 O O . LEU A 1 99 ? 6.114 -18.401 8.940 1.00 98.56 99 LEU A O 1
ATOM 818 N N . LEU A 1 100 ? 8.191 -17.958 8.214 1.00 98.38 100 LEU A N 1
ATOM 819 C CA . LEU A 1 100 ? 8.570 -17.111 9.344 1.00 98.38 100 LEU A CA 1
ATOM 820 C C . LEU A 1 100 ? 8.165 -15.650 9.158 1.00 98.38 100 LEU A C 1
ATOM 822 O O . LEU A 1 100 ? 7.889 -14.980 10.140 1.00 98.38 100 LEU A O 1
ATOM 826 N N . ASP A 1 101 ? 8.119 -15.142 7.932 1.00 98.06 101 ASP A N 1
ATOM 827 C CA . ASP A 1 101 ? 7.866 -13.723 7.678 1.00 98.06 101 ASP A CA 1
ATOM 828 C C . ASP A 1 101 ? 6.419 -13.454 7.257 1.00 98.06 101 ASP A C 1
ATOM 830 O O . ASP A 1 101 ? 5.725 -12.619 7.838 1.00 98.06 101 ASP A O 1
ATOM 834 N N . GLN A 1 102 ? 5.927 -14.186 6.261 1.00 96.56 102 GLN A N 1
ATOM 835 C CA . GLN A 1 102 ? 4.661 -13.870 5.607 1.00 96.56 102 GLN A CA 1
ATOM 836 C C . GLN A 1 102 ? 3.471 -14.557 6.278 1.00 96.56 102 GLN A C 1
ATOM 838 O O . GLN A 1 102 ? 2.486 -13.901 6.621 1.00 96.56 102 GLN A O 1
ATOM 843 N N . ILE A 1 103 ? 3.571 -15.857 6.560 1.00 97.69 103 ILE A N 1
ATOM 844 C CA . ILE A 1 103 ? 2.467 -16.610 7.172 1.00 97.69 103 ILE A CA 1
ATOM 845 C C . ILE A 1 103 ? 2.011 -16.026 8.525 1.00 97.69 103 ILE A C 1
ATOM 847 O O . ILE A 1 103 ? 0.798 -15.941 8.720 1.00 97.69 103 ILE A O 1
ATOM 851 N N . PRO A 1 104 ? 2.874 -15.511 9.427 1.00 97.06 104 PRO A N 1
ATOM 852 C CA . PRO A 1 104 ? 2.420 -14.833 10.641 1.00 97.06 104 PRO A CA 1
ATOM 853 C C . PRO A 1 104 ? 1.570 -13.589 10.346 1.00 97.06 104 PRO A C 1
ATOM 855 O O . PRO A 1 104 ? 0.571 -13.365 11.029 1.00 97.06 104 PRO A O 1
ATOM 858 N N . ARG A 1 105 ? 1.898 -12.815 9.299 1.00 93.19 105 ARG A N 1
ATOM 859 C CA . ARG A 1 105 ? 1.157 -11.601 8.889 1.00 93.19 105 ARG A CA 1
ATOM 860 C C . ARG A 1 105 ? -0.260 -11.922 8.398 1.00 93.19 105 ARG A C 1
ATOM 862 O O . ARG A 1 105 ? -1.171 -11.119 8.614 1.00 93.19 105 ARG A O 1
ATOM 869 N N . ASN A 1 106 ? -0.464 -13.098 7.802 1.00 93.81 106 ASN A N 1
ATOM 870 C CA . ASN A 1 106 ? -1.788 -13.621 7.449 1.00 93.81 106 ASN A CA 1
ATOM 871 C C . ASN A 1 106 ? -2.500 -14.295 8.640 1.00 93.81 106 ASN A C 1
ATOM 873 O O . ASN A 1 106 ? -3.707 -14.128 8.811 1.00 93.81 106 ASN A O 1
ATOM 877 N N . SER A 1 107 ? -1.767 -15.014 9.495 1.00 94.88 107 SER A N 1
ATOM 878 C CA . SER A 1 107 ? -2.325 -15.807 10.601 1.00 94.88 107 SER A CA 1
ATOM 879 C C . SER A 1 107 ? -2.680 -15.012 11.863 1.00 94.88 107 SER A C 1
ATOM 881 O O . SER A 1 107 ? -3.574 -15.414 12.614 1.00 94.88 107 SER A O 1
ATOM 883 N N . TYR A 1 108 ? -2.005 -13.891 12.126 1.00 91.94 108 TYR A N 1
ATOM 884 C CA . TYR A 1 108 ? -2.135 -13.112 13.363 1.00 91.94 108 TYR A CA 1
ATOM 885 C C . TYR A 1 108 ? -2.626 -11.680 13.113 1.00 91.94 108 TYR A C 1
ATOM 887 O O . TYR A 1 108 ? -2.004 -10.715 13.542 1.00 91.94 108 TYR A O 1
ATOM 895 N N . ARG A 1 109 ? -3.765 -11.496 12.438 1.00 82.19 109 ARG A N 1
ATOM 896 C CA . ARG A 1 109 ? -4.343 -10.149 12.259 1.00 82.19 109 ARG A CA 1
ATOM 897 C C . ARG A 1 109 ? -4.931 -9.557 13.553 1.00 82.19 109 ARG A C 1
ATOM 899 O O . ARG A 1 109 ? -5.244 -10.270 14.508 1.00 82.19 109 ARG A O 1
ATOM 906 N N . GLY A 1 110 ? -5.126 -8.235 13.551 1.00 83.56 110 GLY A N 1
ATOM 907 C CA . GLY A 1 110 ? -5.777 -7.491 14.637 1.00 83.56 110 GLY A CA 1
ATOM 908 C C . GLY A 1 110 ? -4.998 -7.569 15.950 1.00 83.56 110 GLY A C 1
ATOM 909 O O . GLY A 1 110 ? -3.782 -7.396 15.960 1.00 83.56 110 GLY A O 1
ATOM 910 N N . ASP A 1 111 ? -5.692 -7.879 17.046 1.00 79.19 111 ASP A N 1
ATOM 911 C CA . ASP A 1 111 ? -5.142 -7.914 18.412 1.00 79.19 111 ASP A CA 1
ATOM 912 C C . ASP A 1 111 ? -3.950 -8.878 18.599 1.00 79.19 111 ASP A C 1
ATOM 914 O O . ASP A 1 111 ? -3.214 -8.768 19.579 1.00 79.19 111 ASP A O 1
ATOM 918 N N . LYS A 1 112 ? -3.737 -9.822 17.669 1.00 87.50 112 LYS A N 1
ATOM 919 C CA . LYS A 1 112 ? -2.590 -10.747 17.675 1.00 87.50 112 LYS A CA 1
ATOM 920 C C . LYS A 1 112 ? -1.384 -10.261 16.857 1.00 87.50 112 LYS A C 1
ATOM 922 O O . LYS A 1 112 ? -0.337 -10.900 16.927 1.00 87.50 112 LYS A O 1
ATOM 927 N N . GLY A 1 113 ? -1.484 -9.139 16.139 1.00 85.62 113 GLY A N 1
ATOM 928 C CA . GLY A 1 113 ? -0.461 -8.660 15.192 1.00 85.62 113 GLY A CA 1
ATOM 929 C C . GLY A 1 113 ? 0.921 -8.418 15.790 1.00 85.62 113 GLY A C 1
ATOM 930 O O . GLY A 1 113 ? 1.926 -8.528 15.090 1.00 85.62 113 GLY A O 1
ATOM 931 N N . SER A 1 114 ? 0.998 -8.177 17.099 1.00 89.12 114 SER A N 1
ATOM 932 C CA . SER A 1 114 ? 2.272 -8.053 17.807 1.00 89.12 114 SER A CA 1
ATOM 933 C C . SER A 1 114 ? 3.108 -9.330 17.809 1.00 89.12 114 SER A C 1
ATOM 935 O O . SER A 1 114 ? 4.328 -9.239 17.918 1.00 89.12 114 SER A O 1
ATOM 937 N N . VAL A 1 115 ? 2.504 -10.511 17.641 1.00 92.94 115 VAL A N 1
ATOM 938 C CA . VAL A 1 115 ? 3.231 -11.789 17.577 1.00 92.94 115 VAL A CA 1
ATOM 939 C C . VAL A 1 115 ? 4.187 -11.825 16.380 1.00 92.94 115 VAL A C 1
ATOM 941 O O . VAL A 1 115 ? 5.313 -12.294 16.535 1.00 92.94 115 VAL A O 1
ATOM 944 N N . CYS A 1 116 ? 3.796 -11.267 15.228 1.00 92.12 116 CYS A N 1
ATOM 945 C CA . CYS A 1 116 ? 4.670 -11.153 14.056 1.00 92.12 116 CYS A CA 1
ATOM 946 C C . CYS A 1 116 ? 5.956 -10.409 14.435 1.00 92.12 116 CYS A C 1
ATOM 948 O O . CYS A 1 116 ? 7.048 -10.964 14.410 1.00 92.12 116 CYS A O 1
ATOM 950 N N . PHE A 1 117 ? 5.801 -9.183 14.929 1.00 88.38 117 PHE A N 1
ATOM 951 C CA . PHE A 1 117 ? 6.903 -8.235 15.059 1.00 88.38 117 PHE A CA 1
ATOM 952 C C . PHE A 1 117 ? 7.678 -8.296 16.387 1.00 88.38 117 PHE A C 1
ATOM 954 O O . PHE A 1 117 ? 8.630 -7.537 16.582 1.00 88.38 117 PHE A O 1
ATOM 961 N N . THR A 1 118 ? 7.244 -9.132 17.338 1.00 91.50 118 THR A N 1
ATOM 962 C CA . THR A 1 118 ? 7.961 -9.383 18.608 1.00 91.50 118 THR A CA 1
ATOM 963 C C . THR A 1 118 ? 8.645 -10.742 18.655 1.00 91.50 118 THR A C 1
ATOM 965 O O . THR A 1 118 ? 9.583 -10.903 19.431 1.00 91.50 118 THR A O 1
ATOM 968 N N . TYR A 1 119 ? 8.188 -11.708 17.854 1.00 95.50 119 TYR A N 1
ATOM 969 C CA . TYR A 1 119 ? 8.672 -13.087 17.907 1.00 95.50 119 TYR A CA 1
ATOM 970 C C . TYR A 1 119 ? 9.190 -13.581 16.556 1.00 95.50 119 TYR A C 1
ATOM 972 O O . TYR A 1 119 ? 10.298 -14.107 16.479 1.00 95.50 119 TYR A O 1
ATOM 980 N N . PHE A 1 120 ? 8.413 -13.392 15.488 1.00 97.69 120 PHE A N 1
ATOM 981 C CA . PHE A 1 120 ? 8.735 -13.962 14.183 1.00 97.69 120 PHE A CA 1
ATOM 982 C C . PHE A 1 120 ? 9.692 -13.104 13.350 1.00 97.69 120 PHE A C 1
ATOM 984 O O . PHE A 1 120 ? 10.638 -13.660 12.805 1.00 97.69 120 PHE A O 1
ATOM 991 N N . ASP A 1 121 ? 9.542 -11.778 13.316 1.00 96.75 121 ASP A N 1
ATOM 992 C CA . ASP A 1 121 ? 10.423 -10.896 12.531 1.00 96.75 121 ASP A CA 1
ATOM 993 C C . ASP A 1 121 ? 11.912 -11.040 12.927 1.00 96.75 121 ASP A C 1
ATOM 995 O O . ASP A 1 121 ? 12.737 -11.240 12.034 1.00 96.75 121 ASP A O 1
ATOM 999 N N . PRO A 1 122 ? 12.302 -11.074 14.224 1.00 97.19 122 PRO A N 1
ATOM 1000 C CA . PRO A 1 122 ? 13.696 -11.323 14.611 1.00 97.19 122 PRO A CA 1
ATOM 1001 C C . PRO A 1 122 ? 14.224 -12.703 14.190 1.00 97.19 122 PRO A C 1
ATOM 1003 O O . PRO A 1 122 ? 15.427 -12.865 13.975 1.00 97.19 122 PRO A O 1
ATOM 1006 N N . LEU A 1 123 ? 13.349 -13.707 14.093 1.00 97.94 123 LEU A N 1
ATOM 1007 C CA . LEU A 1 123 ? 13.694 -15.071 13.689 1.00 97.94 123 LEU A CA 1
ATOM 1008 C C . LEU A 1 123 ? 13.823 -15.173 12.159 1.00 97.94 123 LEU A C 1
ATOM 1010 O O . LEU A 1 123 ? 14.784 -15.755 11.658 1.00 97.94 123 LEU A O 1
ATOM 1014 N N . ALA A 1 124 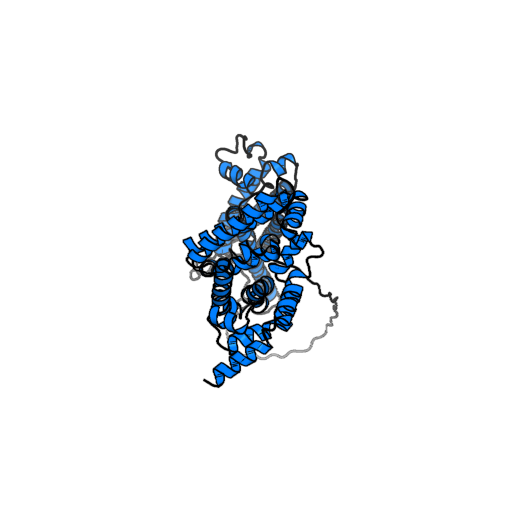? 12.912 -14.532 11.423 1.00 98.56 124 ALA A N 1
ATOM 1015 C CA . ALA A 1 124 ? 12.938 -14.411 9.970 1.00 98.56 124 ALA A CA 1
ATOM 1016 C C . ALA A 1 124 ? 14.174 -13.639 9.484 1.00 98.56 124 ALA A C 1
ATOM 1018 O O . ALA A 1 124 ? 14.854 -14.106 8.573 1.00 98.56 124 ALA A O 1
ATOM 1019 N N . VAL A 1 125 ? 14.526 -12.517 10.130 1.00 98.62 125 VAL A N 1
ATOM 1020 C CA . VAL A 1 125 ? 15.754 -11.750 9.841 1.00 98.62 125 VAL A CA 1
ATOM 1021 C C . VAL A 1 125 ? 17.000 -12.626 9.984 1.00 98.62 125 VAL A C 1
ATOM 1023 O O . VAL A 1 125 ? 17.818 -12.661 9.069 1.00 98.62 125 VAL A O 1
ATOM 1026 N N . GLN A 1 126 ? 17.133 -13.383 11.081 1.00 98.56 126 GLN A N 1
ATOM 1027 C CA . GLN A 1 126 ? 18.277 -14.286 11.283 1.00 98.56 126 GLN A CA 1
ATOM 1028 C C . GLN A 1 126 ? 18.387 -15.345 10.173 1.00 98.56 126 GLN A C 1
ATOM 1030 O O . GLN A 1 126 ? 19.476 -15.569 9.647 1.00 98.56 126 GLN A O 1
ATOM 1035 N N . VAL A 1 127 ? 17.270 -15.972 9.786 1.00 98.62 127 VAL A N 1
ATOM 1036 C CA . VAL A 1 127 ? 17.248 -16.988 8.716 1.00 98.62 127 VAL A CA 1
ATOM 1037 C C . VAL A 1 127 ? 17.539 -16.370 7.340 1.00 98.62 127 VAL A C 1
ATOM 1039 O O . VAL A 1 127 ? 18.290 -16.955 6.560 1.00 98.62 127 VAL A O 1
ATOM 1042 N N . SER A 1 128 ? 17.020 -15.173 7.049 1.00 98.62 128 SER A N 1
ATOM 1043 C CA . SER A 1 128 ? 17.330 -14.434 5.818 1.00 98.62 128 SER A CA 1
ATOM 1044 C C . SER A 1 128 ? 18.803 -14.045 5.718 1.00 98.62 128 SER A C 1
ATOM 1046 O O . SER A 1 128 ? 19.404 -14.234 4.661 1.00 98.62 128 SER A O 1
ATOM 1048 N N . LEU A 1 129 ? 19.401 -13.535 6.798 1.00 98.56 129 LEU A N 1
ATOM 1049 C CA . LEU A 1 129 ? 20.823 -13.180 6.824 1.00 98.56 129 LEU A CA 1
ATOM 1050 C C . LEU A 1 129 ? 21.714 -14.400 6.569 1.00 98.56 129 LEU A C 1
ATOM 1052 O O . LEU A 1 129 ? 22.650 -14.301 5.779 1.00 98.56 129 LEU A O 1
ATOM 1056 N N . GLU A 1 130 ? 21.403 -15.553 7.165 1.00 98.50 130 GLU A N 1
ATOM 1057 C CA . GLU A 1 130 ? 22.150 -16.793 6.921 1.00 98.50 130 GLU A CA 1
ATOM 1058 C C . GLU A 1 130 ? 21.998 -17.272 5.463 1.00 98.50 130 GLU A C 1
ATOM 1060 O O . GLU A 1 130 ? 22.988 -17.597 4.805 1.00 98.50 130 GLU A O 1
ATOM 1065 N N . ALA A 1 131 ? 20.788 -17.217 4.896 1.00 98.50 131 ALA A N 1
ATOM 1066 C CA . ALA A 1 131 ? 20.563 -17.546 3.486 1.00 98.50 131 ALA A CA 1
ATOM 1067 C C . ALA A 1 131 ? 21.340 -16.620 2.526 1.00 98.50 131 ALA A C 1
ATOM 1069 O O . ALA A 1 131 ? 21.891 -17.072 1.515 1.00 98.50 131 ALA A O 1
ATOM 1070 N N . ILE A 1 132 ? 21.408 -15.322 2.845 1.00 98.19 132 ILE A N 1
ATOM 1071 C CA . ILE A 1 132 ? 22.193 -14.321 2.108 1.00 98.19 132 ILE A CA 1
ATOM 1072 C C . ILE A 1 132 ? 23.697 -14.586 2.268 1.00 98.19 132 ILE A C 1
ATOM 1074 O O . ILE A 1 132 ? 24.420 -14.537 1.272 1.00 98.19 132 ILE A O 1
ATOM 1078 N N . ALA A 1 133 ? 24.171 -14.938 3.467 1.00 97.69 133 ALA A N 1
ATOM 1079 C CA . ALA A 1 133 ? 25.574 -15.266 3.736 1.00 97.69 133 ALA A CA 1
ATOM 1080 C C . ALA A 1 133 ? 26.045 -16.518 2.972 1.00 97.69 133 ALA A C 1
ATOM 1082 O O . ALA A 1 133 ? 27.148 -16.534 2.418 1.00 97.69 133 ALA A O 1
ATOM 1083 N N . GLN A 1 134 ? 25.185 -17.533 2.845 1.00 97.50 134 GLN A N 1
ATOM 1084 C CA . GLN A 1 134 ? 25.420 -18.699 1.980 1.00 97.50 134 GLN A CA 1
ATOM 1085 C C . GLN A 1 134 ? 25.331 -18.359 0.475 1.00 97.50 134 GLN A C 1
ATOM 1087 O O . GLN A 1 134 ? 25.753 -19.140 -0.384 1.00 97.50 134 GLN A O 1
ATOM 1092 N N . GLY A 1 135 ? 24.845 -17.162 0.134 1.00 97.56 135 GLY A N 1
ATOM 1093 C CA . GLY A 1 135 ? 24.723 -16.654 -1.229 1.00 97.56 135 GLY A CA 1
ATOM 1094 C C . GLY A 1 135 ? 23.531 -17.223 -1.995 1.00 97.56 135 GLY A C 1
ATOM 1095 O O . GLY A 1 135 ? 23.511 -17.115 -3.219 1.00 97.56 135 GLY A O 1
ATOM 1096 N N . ILE A 1 136 ? 22.549 -17.822 -1.314 1.00 98.19 136 ILE A N 1
ATOM 1097 C CA . ILE A 1 136 ? 21.413 -18.516 -1.942 1.00 98.19 136 ILE A CA 1
ATOM 1098 C C . ILE A 1 136 ? 20.649 -17.602 -2.920 1.00 98.19 136 ILE A C 1
ATOM 1100 O O . ILE A 1 136 ? 20.504 -18.004 -4.078 1.00 98.19 136 ILE A O 1
ATOM 1104 N N . PRO A 1 137 ? 20.256 -16.359 -2.559 1.00 97.88 137 PRO A N 1
ATOM 1105 C CA . PRO A 1 137 ? 19.499 -15.482 -3.462 1.00 97.88 137 PRO A CA 1
ATOM 1106 C C . PRO A 1 137 ? 20.278 -15.049 -4.709 1.00 97.88 137 PRO A C 1
ATOM 1108 O O . PRO A 1 137 ? 19.680 -14.705 -5.725 1.00 97.88 137 PRO A O 1
ATOM 1111 N N . ASP A 1 138 ? 21.610 -15.053 -4.625 1.00 94.88 138 ASP A N 1
ATOM 1112 C CA . ASP A 1 138 ? 22.506 -14.466 -5.623 1.00 94.88 138 ASP A CA 1
ATOM 1113 C C . ASP A 1 138 ? 23.270 -15.532 -6.440 1.00 94.88 138 ASP A C 1
ATOM 1115 O O . ASP A 1 138 ? 23.968 -15.192 -7.399 1.00 94.88 138 ASP A O 1
ATOM 1119 N N . ARG A 1 139 ? 23.150 -16.823 -6.085 1.00 95.69 139 ARG A N 1
ATOM 1120 C CA . ARG A 1 139 ? 23.874 -17.944 -6.722 1.00 95.69 139 ARG A CA 1
ATOM 1121 C C . ARG A 1 139 ? 22.991 -19.096 -7.192 1.00 95.69 139 ARG A C 1
ATOM 1123 O O . ARG A 1 139 ? 23.326 -19.679 -8.216 1.00 95.69 139 ARG A O 1
ATOM 1130 N N . ALA A 1 140 ? 21.917 -19.438 -6.477 1.00 97.38 140 ALA A N 1
ATOM 1131 C CA . ALA A 1 140 ? 21.030 -20.538 -6.859 1.00 97.38 140 ALA A CA 1
ATOM 1132 C C . ALA A 1 140 ? 20.174 -20.111 -8.071 1.00 97.38 140 ALA A C 1
ATOM 1134 O O . ALA A 1 140 ? 19.380 -19.181 -7.913 1.00 97.38 140 ALA A O 1
ATOM 1135 N N . PRO A 1 141 ? 20.321 -20.698 -9.278 1.00 96.69 141 PRO A N 1
ATOM 1136 C CA . PRO A 1 141 ? 19.652 -20.200 -10.489 1.00 96.69 141 PRO A CA 1
ATOM 1137 C C . PRO A 1 141 ? 18.121 -20.119 -10.377 1.00 96.69 141 PRO A C 1
ATOM 1139 O O . PRO A 1 141 ? 17.510 -19.150 -10.829 1.00 96.69 141 PRO A O 1
ATOM 1142 N N . GLU A 1 142 ? 17.514 -21.098 -9.709 1.00 95.31 142 GLU A N 1
ATOM 1143 C CA . GLU A 1 142 ? 16.083 -21.228 -9.422 1.00 95.31 142 GLU A CA 1
ATOM 1144 C C . GLU A 1 142 ? 15.531 -20.199 -8.414 1.00 95.31 142 GLU A C 1
ATOM 1146 O O . GLU A 1 142 ? 14.312 -20.070 -8.266 1.00 95.31 142 GLU A O 1
ATOM 1151 N N . ILE A 1 143 ? 16.416 -19.436 -7.761 1.00 97.75 143 ILE A N 1
ATOM 1152 C CA . ILE A 1 143 ? 16.080 -18.242 -6.974 1.00 97.75 143 ILE A CA 1
ATOM 1153 C C . ILE A 1 143 ? 16.533 -16.982 -7.715 1.00 97.75 143 ILE A C 1
ATOM 1155 O O . ILE A 1 143 ? 15.714 -16.111 -7.997 1.00 97.75 143 ILE A O 1
ATOM 1159 N N . ARG A 1 144 ? 17.820 -16.887 -8.076 1.00 97.25 144 ARG A N 1
ATOM 1160 C CA . ARG A 1 144 ? 18.456 -15.689 -8.649 1.00 97.25 144 ARG A CA 1
ATOM 1161 C C . ARG A 1 144 ? 17.692 -15.128 -9.845 1.00 97.25 144 ARG A C 1
ATOM 1163 O O . ARG A 1 144 ? 17.514 -13.910 -9.933 1.00 97.25 144 ARG A O 1
ATOM 1170 N N . TRP A 1 145 ? 17.261 -16.016 -10.739 1.00 96.75 145 TRP A N 1
ATOM 1171 C CA . TRP A 1 145 ? 16.576 -15.692 -11.990 1.00 96.75 145 TRP A CA 1
ATOM 1172 C C . TRP A 1 145 ? 15.050 -15.816 -11.903 1.00 96.75 145 TRP A C 1
ATOM 1174 O O . TRP A 1 145 ? 14.360 -15.557 -12.885 1.00 96.75 145 TRP A O 1
ATOM 1184 N N . VAL A 1 146 ? 14.508 -16.188 -10.742 1.00 96.38 146 VAL A N 1
ATOM 1185 C CA . VAL A 1 146 ? 13.067 -16.223 -10.473 1.00 96.38 146 VAL A CA 1
ATOM 1186 C C . VAL A 1 146 ? 12.770 -15.102 -9.483 1.00 96.38 146 VAL A C 1
ATOM 1188 O O . VAL A 1 146 ? 12.723 -15.297 -8.271 1.00 96.38 146 VAL A O 1
ATOM 1191 N N . PHE A 1 147 ? 12.627 -13.880 -9.994 1.00 95.19 147 PHE A N 1
ATOM 1192 C CA . PHE A 1 147 ? 12.614 -12.670 -9.165 1.00 95.19 147 PHE A CA 1
ATOM 1193 C C . PHE A 1 147 ? 11.466 -12.650 -8.143 1.00 95.19 147 PHE A C 1
ATOM 1195 O O . PHE A 1 147 ? 11.642 -12.129 -7.041 1.00 95.19 147 PHE A O 1
ATOM 1202 N N . SER A 1 148 ? 10.333 -13.298 -8.449 1.00 94.06 148 SER A N 1
ATOM 1203 C CA . SER A 1 148 ? 9.239 -13.476 -7.482 1.00 94.06 148 SER A CA 1
ATOM 1204 C C . SER A 1 148 ? 9.582 -14.406 -6.308 1.00 94.06 148 SER A C 1
ATOM 1206 O O . SER A 1 148 ? 9.000 -14.251 -5.240 1.00 94.06 148 SER A O 1
ATOM 1208 N N . HIS A 1 149 ? 10.539 -15.331 -6.461 1.00 96.88 149 HIS A N 1
ATOM 1209 C CA . HIS A 1 149 ? 11.111 -16.107 -5.356 1.00 96.88 149 HIS A CA 1
ATOM 1210 C C . HIS A 1 149 ? 12.134 -15.264 -4.584 1.00 96.88 149 HIS A C 1
ATOM 1212 O O . HIS A 1 149 ? 12.067 -15.160 -3.360 1.00 96.88 149 HIS A O 1
ATOM 1218 N N . ARG A 1 150 ? 13.075 -14.641 -5.305 1.00 97.56 150 ARG A N 1
ATOM 1219 C CA . ARG A 1 150 ? 14.217 -13.910 -4.734 1.00 97.56 150 ARG A CA 1
ATOM 1220 C C . ARG A 1 150 ? 13.809 -12.791 -3.779 1.00 97.56 150 ARG A C 1
ATOM 1222 O O . ARG A 1 150 ? 14.433 -12.643 -2.733 1.00 97.56 150 ARG A O 1
ATOM 1229 N N . ASN A 1 151 ? 12.739 -12.061 -4.106 1.00 95.31 151 ASN A N 1
ATOM 1230 C CA . ASN A 1 151 ? 12.195 -10.972 -3.290 1.00 95.31 151 ASN A CA 1
ATOM 1231 C C . ASN A 1 151 ? 11.983 -11.380 -1.816 1.00 95.31 151 ASN A C 1
ATOM 1233 O O . ASN A 1 151 ? 12.309 -10.614 -0.911 1.00 95.31 151 ASN A O 1
ATOM 1237 N N . TRP A 1 152 ? 11.490 -12.598 -1.557 1.00 97.50 152 TRP A N 1
ATOM 1238 C CA . TRP A 1 152 ? 11.163 -13.063 -0.202 1.00 97.50 152 TRP A CA 1
ATOM 1239 C C . TRP A 1 152 ? 12.370 -13.222 0.714 1.00 97.50 152 TRP A C 1
ATOM 1241 O O . TRP A 1 152 ? 12.214 -13.071 1.917 1.00 97.50 152 TRP A O 1
ATOM 1251 N N . PHE A 1 153 ? 13.571 -13.448 0.179 1.00 98.56 153 PHE A N 1
ATOM 1252 C CA . PHE A 1 153 ? 14.784 -13.509 0.999 1.00 98.56 153 PHE A CA 1
ATOM 1253 C C . PHE A 1 153 ? 15.153 -12.150 1.604 1.00 98.56 153 PHE A C 1
ATOM 1255 O O . PHE A 1 153 ? 15.856 -12.103 2.612 1.00 98.56 153 PHE A O 1
ATOM 1262 N N . TYR A 1 154 ? 14.685 -11.052 1.007 1.00 97.88 154 TYR A N 1
ATOM 1263 C CA . TYR A 1 154 ? 15.013 -9.692 1.428 1.00 97.88 154 TYR A CA 1
ATOM 1264 C C . TYR A 1 154 ? 13.897 -9.059 2.277 1.00 97.88 154 TYR A C 1
ATOM 1266 O O . TYR A 1 154 ? 14.201 -8.246 3.147 1.00 97.88 154 TYR A O 1
ATOM 1274 N N . MET A 1 155 ? 12.633 -9.473 2.095 1.00 95.19 155 MET A N 1
ATOM 1275 C CA . MET A 1 155 ? 11.471 -8.957 2.847 1.00 95.19 155 MET A CA 1
ATOM 1276 C C . MET A 1 155 ? 11.654 -8.924 4.380 1.00 95.19 155 MET A C 1
ATOM 1278 O O . MET A 1 155 ? 11.332 -7.889 4.962 1.00 95.19 155 MET A O 1
ATOM 1282 N N . PRO A 1 156 ? 12.220 -9.948 5.059 1.00 98.25 156 PRO A N 1
ATOM 1283 C CA . PRO A 1 156 ? 12.404 -9.894 6.512 1.00 98.25 156 PRO A CA 1
ATOM 1284 C C . PRO A 1 156 ? 13.318 -8.757 6.967 1.00 98.25 156 PRO A C 1
ATOM 1286 O O . PRO A 1 156 ? 13.073 -8.153 8.006 1.00 98.25 156 PRO A O 1
ATOM 1289 N N . LEU A 1 157 ? 14.343 -8.421 6.174 1.00 97.94 157 LEU A N 1
ATOM 1290 C CA . LEU A 1 157 ? 15.245 -7.308 6.475 1.00 97.94 157 LEU A CA 1
ATOM 1291 C C . LEU A 1 157 ? 14.490 -5.972 6.460 1.00 97.94 157 LEU A C 1
ATOM 1293 O O . LEU A 1 157 ? 14.688 -5.150 7.349 1.00 97.94 157 LEU A O 1
ATOM 1297 N N . MET A 1 158 ? 13.567 -5.814 5.504 1.00 91.62 158 MET A N 1
ATOM 1298 C CA . MET A 1 158 ? 12.675 -4.655 5.387 1.00 91.62 158 MET A CA 1
ATOM 1299 C C . MET A 1 158 ? 11.672 -4.554 6.542 1.00 91.62 158 MET A C 1
ATOM 1301 O O . MET A 1 158 ? 11.083 -3.500 6.747 1.00 91.62 158 MET A O 1
ATOM 1305 N N . HIS A 1 159 ? 11.401 -5.648 7.256 1.00 91.44 159 HIS A N 1
ATOM 1306 C CA . HIS A 1 159 ? 10.495 -5.670 8.406 1.00 91.44 159 HIS A CA 1
ATOM 1307 C C . HIS A 1 159 ? 11.206 -5.426 9.745 1.00 91.44 159 HIS A C 1
ATOM 1309 O O . HIS A 1 159 ? 10.546 -5.341 10.783 1.00 91.44 159 HIS A O 1
ATOM 1315 N N . SER A 1 160 ? 12.534 -5.305 9.735 1.00 92.75 160 SER A N 1
ATOM 1316 C CA . SER A 1 160 ? 13.305 -4.930 10.914 1.00 92.75 160 SER A CA 1
ATOM 1317 C C . SER A 1 160 ? 13.028 -3.480 11.339 1.00 92.75 160 SER A C 1
ATOM 1319 O O . SER A 1 160 ? 12.525 -2.663 10.575 1.00 92.75 160 SER A O 1
ATOM 1321 N N . GLU A 1 161 ? 13.400 -3.136 12.572 1.00 89.06 161 GLU A N 1
ATOM 1322 C CA . GLU A 1 161 ? 13.543 -1.734 13.005 1.00 89.06 161 GLU A CA 1
ATOM 1323 C C . GLU A 1 161 ? 15.016 -1.315 13.143 1.00 89.06 161 GLU A C 1
ATOM 1325 O O . GLU A 1 161 ? 15.322 -0.219 13.607 1.00 89.06 161 GLU A O 1
ATOM 1330 N N . ASP A 1 162 ? 15.941 -2.182 12.730 1.00 89.50 162 ASP A N 1
ATOM 1331 C CA . ASP A 1 162 ? 17.372 -1.898 12.674 1.00 89.50 162 ASP A CA 1
ATOM 1332 C C . ASP A 1 162 ? 17.745 -1.338 11.293 1.00 89.50 162 ASP A C 1
ATOM 1334 O O . ASP A 1 162 ? 17.620 -2.019 10.274 1.00 89.50 162 ASP A O 1
ATOM 1338 N N . LEU A 1 163 ? 18.245 -0.098 11.268 1.00 91.56 163 LEU A N 1
ATOM 1339 C CA . LEU A 1 163 ? 18.679 0.598 10.054 1.00 91.56 163 LEU A CA 1
ATOM 1340 C C . LEU A 1 163 ? 19.722 -0.194 9.243 1.00 91.56 163 LEU A C 1
ATOM 1342 O O . LEU A 1 163 ? 19.716 -0.123 8.016 1.00 91.56 163 LEU A O 1
ATOM 1346 N N . SER A 1 164 ? 20.575 -0.988 9.898 1.00 96.12 164 SER A N 1
ATOM 1347 C CA . SER A 1 164 ? 21.581 -1.806 9.208 1.00 96.12 164 SER A CA 1
ATOM 1348 C C . SER A 1 164 ? 20.965 -2.939 8.378 1.00 96.12 164 SER A C 1
ATOM 1350 O O . SER A 1 164 ? 21.538 -3.342 7.365 1.00 96.12 164 SER A O 1
ATOM 1352 N N . MET A 1 165 ? 19.771 -3.418 8.747 1.00 97.50 165 MET A N 1
ATOM 1353 C CA . MET A 1 165 ? 19.029 -4.394 7.943 1.00 97.50 165 MET A CA 1
ATOM 1354 C C . MET A 1 165 ? 18.470 -3.746 6.678 1.00 97.50 165 MET A C 1
ATOM 1356 O O . MET A 1 165 ? 18.519 -4.357 5.615 1.00 97.50 165 MET A O 1
ATOM 1360 N N . HIS A 1 166 ? 18.027 -2.489 6.765 1.00 94.75 166 HIS A N 1
ATOM 1361 C CA . HIS A 1 166 ? 17.606 -1.707 5.604 1.00 94.75 166 HIS A CA 1
ATOM 1362 C C . HIS A 1 166 ? 18.777 -1.368 4.666 1.00 94.75 166 HIS A C 1
ATOM 1364 O O . HIS A 1 166 ? 18.623 -1.417 3.447 1.00 94.75 166 HIS A O 1
ATOM 1370 N N . ASP A 1 167 ? 19.974 -1.086 5.196 1.00 96.62 167 ASP A N 1
ATOM 1371 C CA . ASP A 1 167 ? 21.179 -0.916 4.369 1.00 96.62 167 ASP A CA 1
ATOM 1372 C C . ASP A 1 167 ? 21.491 -2.191 3.546 1.00 96.62 167 ASP A C 1
ATOM 1374 O O . ASP A 1 167 ? 21.747 -2.098 2.339 1.00 96.62 167 ASP A O 1
ATOM 1378 N N . GLU A 1 168 ? 21.411 -3.391 4.144 1.00 97.56 168 GLU A N 1
ATOM 1379 C CA . GLU A 1 168 ? 21.580 -4.649 3.391 1.00 97.56 168 GLU A CA 1
ATOM 1380 C C . GLU A 1 168 ? 20.387 -4.946 2.470 1.00 97.56 168 GLU A C 1
ATOM 1382 O O . GLU A 1 168 ? 20.594 -5.416 1.352 1.00 97.56 168 GLU A O 1
ATOM 1387 N N . ALA A 1 169 ? 19.152 -4.621 2.864 1.00 96.69 169 ALA A N 1
ATOM 1388 C CA . ALA A 1 169 ? 17.974 -4.791 2.015 1.00 96.69 169 ALA A CA 1
ATOM 1389 C C . ALA A 1 169 ? 18.080 -3.944 0.733 1.00 96.69 169 ALA A C 1
ATOM 1391 O O . ALA A 1 169 ? 17.967 -4.488 -0.368 1.00 96.69 169 ALA A O 1
ATOM 1392 N N . VAL A 1 170 ? 18.400 -2.647 0.843 1.00 97.19 170 VAL A N 1
ATOM 1393 C CA . VAL A 1 170 ? 18.680 -1.766 -0.309 1.00 97.19 170 VAL A CA 1
ATOM 1394 C C . VAL A 1 170 ? 19.807 -2.345 -1.172 1.00 97.19 170 VAL A C 1
ATOM 1396 O O . VAL A 1 170 ? 19.686 -2.402 -2.400 1.00 97.19 170 VAL A O 1
ATOM 1399 N N . SER A 1 171 ? 20.892 -2.822 -0.553 1.00 97.69 171 SER A N 1
ATOM 1400 C CA . SER A 1 171 ? 22.000 -3.479 -1.259 1.00 97.69 171 SER A CA 1
ATOM 1401 C C . SER A 1 171 ? 21.520 -4.698 -2.059 1.00 97.69 171 SER A C 1
ATOM 1403 O O . SER A 1 171 ? 21.833 -4.824 -3.246 1.00 97.69 171 SER A O 1
ATOM 1405 N N . ALA A 1 172 ? 20.709 -5.564 -1.453 1.00 97.44 172 ALA A N 1
ATOM 1406 C CA . ALA A 1 172 ? 20.196 -6.791 -2.046 1.00 97.44 172 ALA A CA 1
ATOM 1407 C C . ALA A 1 172 ? 19.177 -6.540 -3.174 1.00 97.44 172 ALA A C 1
ATOM 1409 O O . ALA A 1 172 ? 19.315 -7.101 -4.267 1.00 97.44 172 ALA A O 1
ATOM 1410 N N . PHE A 1 173 ? 18.226 -5.619 -2.988 1.00 96.88 173 PHE A N 1
ATOM 1411 C CA . PHE A 1 173 ? 17.314 -5.199 -4.058 1.00 96.88 173 PHE A CA 1
ATOM 1412 C C . PHE A 1 173 ? 18.050 -4.539 -5.224 1.00 96.88 173 PHE A C 1
ATOM 1414 O O . PHE A 1 173 ? 17.695 -4.768 -6.381 1.00 96.88 173 PHE A O 1
ATOM 1421 N N . ASN A 1 174 ? 19.124 -3.792 -4.963 1.00 97.56 174 ASN A N 1
ATOM 1422 C CA . ASN A 1 174 ? 19.974 -3.234 -6.014 1.00 97.56 174 ASN A CA 1
ATOM 1423 C C . ASN A 1 174 ? 20.730 -4.336 -6.785 1.00 97.56 174 ASN A C 1
ATOM 1425 O O . ASN A 1 174 ? 20.846 -4.246 -8.009 1.00 97.56 174 ASN A O 1
ATOM 1429 N N . ARG A 1 175 ? 21.194 -5.409 -6.119 1.00 97.31 175 ARG A N 1
ATOM 1430 C CA . ARG A 1 175 ? 21.757 -6.599 -6.798 1.00 97.31 175 ARG A CA 1
ATOM 1431 C C . ARG A 1 175 ? 20.715 -7.259 -7.709 1.00 97.31 175 ARG A C 1
ATOM 1433 O O . ARG A 1 175 ? 21.004 -7.493 -8.881 1.00 97.31 175 ARG A O 1
ATOM 1440 N N . MET A 1 176 ? 19.492 -7.467 -7.220 1.00 96.81 176 MET A N 1
ATOM 1441 C CA . MET A 1 176 ? 18.393 -8.031 -8.014 1.00 96.81 176 MET A CA 1
ATOM 1442 C C . MET A 1 176 ? 17.997 -7.143 -9.205 1.00 96.81 176 MET A C 1
ATOM 1444 O O . MET A 1 176 ? 17.861 -7.639 -10.321 1.00 96.81 176 MET A O 1
ATOM 1448 N N . ASN A 1 177 ? 17.864 -5.830 -9.004 1.00 96.69 177 ASN A N 1
ATOM 1449 C CA . ASN A 1 177 ? 17.539 -4.882 -10.071 1.00 96.69 177 ASN A CA 1
ATOM 1450 C C . ASN A 1 177 ? 18.631 -4.848 -11.158 1.00 96.69 177 ASN A C 1
ATOM 1452 O O . ASN A 1 177 ? 18.323 -4.823 -12.347 1.00 96.69 177 ASN A O 1
ATOM 1456 N N . LYS A 1 178 ? 19.914 -4.923 -10.776 1.00 97.00 178 LYS A N 1
ATOM 1457 C CA . LYS A 1 178 ? 21.031 -5.043 -11.731 1.00 97.00 178 LYS A CA 1
ATOM 1458 C C . LYS A 1 178 ? 20.972 -6.333 -12.547 1.00 97.00 178 LYS A C 1
ATOM 1460 O O . LYS A 1 178 ? 21.194 -6.269 -13.753 1.00 97.00 178 LYS A O 1
ATOM 1465 N N . ASP A 1 179 ? 20.640 -7.465 -11.925 1.00 96.25 179 ASP A N 1
ATOM 1466 C CA . ASP A 1 179 ? 20.432 -8.728 -12.646 1.00 96.25 179 ASP A CA 1
ATOM 1467 C C . ASP A 1 179 ? 19.269 -8.606 -13.651 1.00 96.25 179 ASP A C 1
ATOM 1469 O O . ASP A 1 179 ? 19.443 -8.965 -14.813 1.00 96.25 179 ASP A O 1
ATOM 1473 N N . ILE A 1 180 ? 18.126 -8.017 -13.266 1.00 95.50 180 ILE A N 1
ATOM 1474 C CA . ILE A 1 180 ? 16.991 -7.758 -14.179 1.00 95.50 180 ILE A CA 1
ATOM 1475 C C . ILE A 1 180 ? 17.422 -6.877 -15.363 1.00 95.50 180 ILE A C 1
ATOM 1477 O O . ILE A 1 180 ? 17.151 -7.207 -16.519 1.00 95.50 180 ILE A O 1
ATOM 1481 N N . LEU A 1 181 ? 18.119 -5.769 -15.098 1.00 95.75 181 LEU A N 1
ATOM 1482 C CA . LEU A 1 181 ? 18.594 -4.854 -16.140 1.00 95.75 181 LEU A CA 1
ATOM 1483 C C . LEU A 1 181 ? 19.613 -5.525 -17.079 1.00 95.75 181 LEU A C 1
ATOM 1485 O O . LEU A 1 181 ? 19.550 -5.310 -18.289 1.00 95.75 181 LEU A O 1
ATOM 1489 N N . GLY A 1 182 ? 20.488 -6.395 -16.564 1.00 95.00 182 GLY A N 1
ATOM 1490 C CA . GLY A 1 182 ? 21.454 -7.170 -17.356 1.00 95.00 182 GLY A CA 1
ATOM 1491 C C . GLY A 1 182 ? 20.832 -8.198 -18.316 1.00 95.00 182 GLY A C 1
ATOM 1492 O O . GLY A 1 182 ? 21.495 -8.655 -19.251 1.00 95.00 182 GLY A O 1
ATOM 1493 N N . LEU A 1 183 ? 19.553 -8.539 -18.135 1.00 95.56 183 LEU A N 1
ATOM 1494 C CA . LEU A 1 183 ? 18.801 -9.408 -19.045 1.00 95.56 183 LEU A CA 1
ATOM 1495 C C . LEU A 1 183 ? 18.127 -8.647 -20.205 1.00 95.56 183 LEU A C 1
ATOM 1497 O O . LEU A 1 183 ? 17.686 -9.275 -21.169 1.00 95.56 183 LEU A O 1
ATOM 1501 N N . THR A 1 184 ? 18.066 -7.310 -20.155 1.00 93.69 184 THR A N 1
ATOM 1502 C CA . THR A 1 184 ? 17.337 -6.495 -21.152 1.00 93.69 184 THR A CA 1
ATOM 1503 C C . THR A 1 184 ? 17.958 -6.498 -22.553 1.00 93.69 184 THR A C 1
ATOM 1505 O O . THR A 1 184 ? 17.244 -6.293 -23.530 1.00 93.69 184 THR A O 1
ATOM 1508 N N . GLU A 1 185 ? 19.254 -6.793 -22.672 1.00 88.31 185 GLU A N 1
ATOM 1509 C CA . GLU A 1 185 ? 20.003 -6.845 -23.935 1.00 88.31 185 GLU A CA 1
ATOM 1510 C C . GLU A 1 185 ? 20.798 -8.157 -24.052 1.00 88.31 185 GLU A C 1
ATOM 1512 O O . GLU A 1 185 ? 20.998 -8.861 -23.065 1.00 88.31 185 GLU A O 1
ATOM 1517 N N . GLY A 1 186 ? 21.273 -8.507 -25.251 1.00 86.88 186 GLY A N 1
ATOM 1518 C CA . GLY A 1 186 ? 22.079 -9.714 -25.489 1.00 86.88 186 GLY A CA 1
ATOM 1519 C C . GLY A 1 186 ? 21.271 -11.007 -25.678 1.00 86.88 186 GLY A C 1
ATOM 1520 O O . GLY A 1 186 ? 20.041 -11.004 -25.674 1.00 86.88 186 GLY A O 1
ATOM 1521 N N . THR A 1 187 ? 21.968 -12.130 -25.881 1.00 82.81 187 THR A N 1
ATOM 1522 C CA . THR A 1 187 ? 21.363 -13.443 -26.186 1.00 82.81 187 THR A CA 1
ATOM 1523 C C . THR A 1 187 ? 22.014 -14.568 -25.379 1.00 82.81 187 THR A C 1
ATOM 1525 O O . THR A 1 187 ? 23.167 -14.454 -24.967 1.00 82.81 187 THR A O 1
ATOM 1528 N N . GLY A 1 188 ? 21.281 -15.665 -25.167 1.00 77.75 188 GLY A N 1
ATOM 1529 C CA . GLY A 1 188 ? 21.763 -16.826 -24.412 1.00 77.75 188 GLY A CA 1
ATOM 1530 C C . GLY A 1 188 ? 21.635 -16.676 -22.892 1.00 77.75 188 GLY A C 1
ATOM 1531 O O . GLY A 1 188 ? 20.744 -15.992 -22.395 1.00 77.75 188 GLY A O 1
ATOM 1532 N N . GLY A 1 189 ? 22.492 -17.387 -22.165 1.00 81.69 189 GLY A N 1
ATOM 1533 C CA . GLY A 1 189 ? 22.558 -17.423 -20.704 1.00 81.69 189 GLY A CA 1
ATOM 1534 C C . GLY A 1 189 ? 23.369 -18.635 -20.245 1.00 81.69 189 GLY A C 1
ATOM 1535 O O . GLY A 1 189 ? 23.457 -19.619 -20.984 1.00 81.69 189 GLY A O 1
ATOM 1536 N N . MET A 1 190 ? 23.992 -18.554 -19.071 1.00 85.62 190 MET A N 1
ATOM 1537 C CA . MET A 1 190 ? 24.894 -19.585 -18.542 1.00 85.62 190 MET A CA 1
ATOM 1538 C C . MET A 1 190 ? 24.160 -20.881 -18.173 1.00 85.62 190 MET A C 1
ATOM 1540 O O . MET A 1 190 ? 24.728 -21.965 -18.288 1.00 85.62 190 MET A O 1
ATOM 1544 N N . ASP A 1 191 ? 22.894 -20.770 -17.772 1.00 92.31 191 ASP A N 1
ATOM 1545 C CA . ASP A 1 191 ? 22.035 -21.882 -17.369 1.00 92.31 191 ASP A CA 1
ATOM 1546 C C . ASP A 1 191 ? 20.636 -21.804 -18.033 1.00 92.31 191 ASP A C 1
ATOM 1548 O O . ASP A 1 191 ? 20.392 -21.009 -18.947 1.00 92.31 191 ASP A O 1
ATOM 1552 N N . GLU A 1 192 ? 19.714 -22.703 -17.677 1.00 93.81 192 GLU A N 1
ATOM 1553 C CA . GLU A 1 192 ? 18.343 -22.687 -18.216 1.00 93.81 192 GLU A CA 1
ATOM 1554 C C . GLU A 1 192 ? 17.450 -21.603 -17.606 1.00 93.81 192 GLU A C 1
ATOM 1556 O O . GLU A 1 192 ? 16.626 -21.027 -18.321 1.00 93.81 192 GLU A O 1
ATOM 1561 N N . HIS A 1 193 ? 17.624 -21.296 -16.323 1.00 95.25 193 HIS A N 1
ATOM 1562 C CA . HIS A 1 193 ? 16.846 -20.278 -15.630 1.00 95.25 193 HIS A CA 1
ATOM 1563 C C . HIS A 1 193 ? 17.215 -18.881 -16.136 1.00 95.25 193 HIS A C 1
ATOM 1565 O O . HIS A 1 193 ? 16.307 -18.109 -16.433 1.00 95.25 193 HIS A O 1
ATOM 1571 N N . GLU A 1 194 ? 18.501 -18.587 -16.366 1.00 95.69 194 GLU A N 1
ATOM 1572 C CA . GLU A 1 194 ? 18.926 -17.327 -16.990 1.00 95.69 194 GLU A CA 1
ATOM 1573 C C . GLU A 1 194 ? 18.324 -17.175 -18.393 1.00 95.69 194 GLU A C 1
ATOM 1575 O O . GLU A 1 194 ? 17.764 -16.131 -18.719 1.00 95.69 194 GLU A O 1
ATOM 1580 N N . ARG A 1 195 ? 18.379 -18.225 -19.228 1.00 95.19 195 ARG A N 1
ATOM 1581 C CA . ARG A 1 195 ? 17.810 -18.188 -20.590 1.00 95.19 195 ARG A CA 1
ATOM 1582 C C . ARG A 1 195 ? 16.300 -17.949 -20.578 1.00 95.19 195 ARG A C 1
ATOM 1584 O O . ARG A 1 195 ? 15.812 -17.160 -21.388 1.00 95.19 195 ARG A O 1
ATOM 1591 N N . LYS A 1 196 ? 15.564 -18.599 -19.669 1.00 95.06 196 LYS A N 1
ATOM 1592 C CA . LYS A 1 196 ? 14.122 -18.364 -19.482 1.00 95.06 196 LYS A CA 1
ATOM 1593 C C . LYS A 1 196 ? 13.863 -16.940 -18.995 1.00 95.06 196 LYS A C 1
ATOM 1595 O O . LYS A 1 196 ? 13.077 -16.233 -19.616 1.00 95.06 196 LYS A O 1
ATOM 1600 N N . ALA A 1 197 ? 14.563 -16.489 -17.956 1.00 95.50 197 ALA A N 1
ATOM 1601 C CA . ALA A 1 197 ? 14.412 -15.141 -17.418 1.00 95.50 197 ALA A CA 1
ATOM 1602 C C . ALA A 1 197 ? 14.725 -14.064 -18.463 1.00 95.50 197 ALA A C 1
ATOM 1604 O O . ALA A 1 197 ? 13.959 -13.111 -18.590 1.00 95.50 197 ALA A O 1
ATOM 1605 N N . ARG A 1 198 ? 15.771 -14.248 -19.281 1.00 95.81 198 ARG A N 1
ATOM 1606 C CA . ARG A 1 198 ? 16.103 -13.364 -20.407 1.00 95.81 198 ARG A CA 1
ATOM 1607 C C . ARG A 1 198 ? 14.961 -13.276 -21.414 1.00 95.81 198 ARG A C 1
ATOM 1609 O O . ARG A 1 198 ? 14.565 -12.173 -21.774 1.00 95.81 198 ARG A O 1
ATOM 1616 N N . ALA A 1 199 ? 14.399 -14.413 -21.826 1.00 94.56 199 ALA A N 1
ATOM 1617 C CA . ALA A 1 199 ? 13.273 -14.441 -22.758 1.00 94.56 199 ALA A CA 1
ATOM 1618 C C . ALA A 1 199 ? 12.037 -13.708 -22.203 1.00 94.56 199 ALA A C 1
ATOM 1620 O O . ALA A 1 199 ? 11.396 -12.957 -22.935 1.00 94.56 199 ALA A O 1
ATOM 1621 N N . ILE A 1 200 ? 11.735 -13.866 -20.908 1.00 94.06 200 ILE A N 1
ATOM 1622 C CA . ILE A 1 200 ? 10.623 -13.161 -20.253 1.00 94.06 200 ILE A CA 1
ATOM 1623 C C . ILE A 1 200 ? 10.903 -11.656 -20.132 1.00 94.06 200 ILE A C 1
ATOM 1625 O O . ILE A 1 200 ? 10.070 -10.857 -20.557 1.00 94.06 200 ILE A O 1
ATOM 1629 N N . VAL A 1 201 ? 12.083 -11.253 -19.647 1.00 94.31 201 VAL A N 1
ATOM 1630 C CA . VAL A 1 201 ? 12.488 -9.836 -19.543 1.00 94.31 201 VAL A CA 1
ATOM 1631 C C . VAL A 1 201 ? 12.439 -9.137 -20.902 1.00 94.31 201 VAL A C 1
ATOM 1633 O O . VAL A 1 201 ? 11.944 -8.019 -20.994 1.00 94.31 201 VAL A O 1
ATOM 1636 N N . GLN A 1 202 ? 12.916 -9.787 -21.965 1.00 94.50 202 GLN A N 1
ATOM 1637 C CA . GLN A 1 202 ? 12.916 -9.215 -23.315 1.00 94.50 202 GLN A CA 1
ATOM 1638 C C . GLN A 1 202 ? 11.523 -9.192 -23.964 1.00 94.50 202 GLN A C 1
ATOM 1640 O O . GLN A 1 202 ? 11.301 -8.390 -24.869 1.00 94.50 202 GLN A O 1
ATOM 1645 N N . SER A 1 203 ? 10.579 -10.022 -23.501 1.00 93.25 203 SER A N 1
ATOM 1646 C CA . SER A 1 203 ? 9.187 -9.991 -23.977 1.00 93.25 203 SER A CA 1
ATOM 1647 C C . SER A 1 203 ? 8.385 -8.794 -23.449 1.00 93.25 203 SER A C 1
ATOM 1649 O O . SER A 1 203 ? 7.486 -8.322 -24.141 1.00 93.25 203 SER A O 1
ATOM 1651 N N . ASP A 1 204 ? 8.736 -8.276 -22.266 1.00 90.81 204 ASP A N 1
ATOM 1652 C CA . ASP A 1 204 ? 8.111 -7.100 -21.649 1.00 90.81 204 ASP A CA 1
ATOM 1653 C C . ASP A 1 204 ? 9.146 -6.316 -20.818 1.00 90.81 204 ASP A C 1
ATOM 1655 O O . ASP A 1 204 ? 9.263 -6.443 -19.592 1.00 90.81 204 ASP A O 1
ATOM 1659 N N . LEU A 1 205 ? 9.938 -5.507 -21.529 1.00 92.25 205 LEU A N 1
ATOM 1660 C CA . LEU A 1 205 ? 11.025 -4.713 -20.952 1.00 92.25 205 LEU A CA 1
ATOM 1661 C C . LEU A 1 205 ? 10.527 -3.699 -19.915 1.00 92.25 205 LEU A C 1
ATOM 1663 O O . LEU A 1 205 ? 11.247 -3.415 -18.956 1.00 92.25 205 LEU A O 1
ATOM 1667 N N . ASP A 1 206 ? 9.328 -3.146 -20.102 1.00 89.25 206 ASP A N 1
ATOM 1668 C CA . ASP A 1 206 ? 8.787 -2.107 -19.229 1.00 89.25 206 ASP A CA 1
ATOM 1669 C C . ASP A 1 206 ? 8.248 -2.712 -17.927 1.00 89.25 206 ASP A C 1
ATOM 1671 O O . ASP A 1 206 ? 8.578 -2.200 -16.853 1.00 89.25 206 ASP A O 1
ATOM 1675 N N . LYS A 1 207 ? 7.542 -3.854 -17.976 1.00 86.56 207 LYS A N 1
ATOM 1676 C CA . LYS A 1 207 ? 7.175 -4.634 -16.775 1.00 86.56 207 LYS A CA 1
ATOM 1677 C C . LYS A 1 207 ? 8.417 -5.069 -16.002 1.00 86.56 207 LYS A C 1
ATOM 1679 O O . LYS A 1 207 ? 8.472 -4.872 -14.788 1.00 86.56 207 LYS A O 1
ATOM 1684 N N . ALA A 1 208 ? 9.434 -5.601 -16.682 1.00 88.81 208 ALA A N 1
ATOM 1685 C CA . ALA A 1 208 ? 10.665 -6.050 -16.033 1.00 88.81 208 ALA A CA 1
ATOM 1686 C C . ALA A 1 208 ? 11.408 -4.904 -15.323 1.00 88.81 208 ALA A C 1
ATOM 1688 O O . ALA A 1 208 ? 11.694 -4.996 -14.126 1.00 88.81 208 ALA A O 1
ATOM 1689 N N . LYS A 1 209 ? 11.655 -3.790 -16.027 1.00 90.69 209 LYS A N 1
ATOM 1690 C CA . LYS A 1 209 ? 12.278 -2.585 -15.450 1.00 90.69 209 LYS A CA 1
ATOM 1691 C C . LYS A 1 209 ? 11.442 -1.997 -14.314 1.00 90.69 209 LYS A C 1
ATOM 1693 O O . LYS A 1 209 ? 12.011 -1.557 -13.318 1.00 90.69 209 LYS A O 1
ATOM 1698 N N . SER A 1 210 ? 10.114 -1.996 -14.448 1.00 86.94 210 SER A N 1
ATOM 1699 C CA . SER A 1 210 ? 9.197 -1.511 -13.415 1.00 86.94 210 SER A CA 1
ATOM 1700 C C . SER A 1 210 ? 9.314 -2.329 -12.131 1.00 86.94 210 SER A C 1
ATOM 1702 O O . SER A 1 210 ? 9.526 -1.739 -11.077 1.00 86.94 210 SER A O 1
ATOM 1704 N N . VAL A 1 211 ? 9.270 -3.665 -12.208 1.00 83.19 211 VAL A N 1
ATOM 1705 C CA . VAL A 1 211 ? 9.363 -4.546 -11.029 1.00 83.19 211 VAL A CA 1
ATOM 1706 C C . VAL A 1 211 ? 10.704 -4.384 -10.307 1.00 83.19 211 VAL A C 1
ATOM 1708 O O . VAL A 1 211 ? 10.714 -4.117 -9.107 1.00 83.19 211 VAL A O 1
ATOM 1711 N N . GLY A 1 212 ? 11.832 -4.462 -11.025 1.00 84.31 212 GLY A N 1
ATOM 1712 C CA . GLY A 1 212 ? 13.162 -4.322 -10.413 1.00 84.31 212 GLY A CA 1
ATOM 1713 C C . GLY A 1 212 ? 13.382 -2.959 -9.749 1.00 84.31 212 GLY A C 1
ATOM 1714 O O . GLY A 1 212 ? 13.931 -2.876 -8.649 1.00 84.31 212 GLY A O 1
ATOM 1715 N N . LYS A 1 213 ? 12.896 -1.889 -10.386 1.00 89.00 213 LYS A N 1
ATOM 1716 C CA . LYS A 1 213 ? 12.967 -0.527 -9.852 1.00 89.00 213 LYS A CA 1
ATOM 1717 C C . LYS A 1 213 ? 12.023 -0.314 -8.662 1.00 89.00 213 LYS A C 1
ATOM 1719 O O . LYS A 1 213 ? 12.410 0.353 -7.708 1.00 89.00 213 LYS A O 1
ATOM 1724 N N . MET A 1 214 ? 10.809 -0.863 -8.706 1.00 82.50 214 MET A N 1
ATOM 1725 C CA . MET A 1 214 ? 9.782 -0.662 -7.679 1.00 82.50 214 MET A CA 1
ATOM 1726 C C . MET A 1 214 ? 10.199 -1.244 -6.328 1.00 82.50 214 MET A C 1
ATOM 1728 O O . MET A 1 214 ? 10.089 -0.537 -5.329 1.00 82.50 214 MET A O 1
ATOM 1732 N N . SER A 1 215 ? 10.718 -2.479 -6.288 1.00 83.25 215 SER A N 1
ATOM 1733 C CA . SER A 1 215 ? 11.173 -3.088 -5.029 1.00 83.25 215 SER A CA 1
ATOM 1734 C C . SER A 1 215 ? 12.335 -2.309 -4.399 1.00 83.25 215 SER A C 1
ATOM 1736 O O . SER A 1 215 ? 12.329 -2.073 -3.194 1.00 83.25 215 SER A O 1
ATOM 1738 N N . LEU A 1 216 ? 13.292 -1.843 -5.214 1.00 89.44 216 LEU A N 1
ATOM 1739 C CA . LEU A 1 216 ? 14.409 -1.019 -4.738 1.00 89.44 216 LEU A CA 1
ATOM 1740 C C . LEU A 1 216 ? 13.934 0.339 -4.202 1.00 89.44 216 LEU A C 1
ATOM 1742 O O . LEU A 1 216 ? 14.252 0.688 -3.070 1.00 89.44 216 LEU A O 1
ATOM 1746 N N . GLU A 1 217 ? 13.138 1.087 -4.972 1.00 84.25 217 GLU A N 1
ATOM 1747 C CA . GLU A 1 217 ? 12.634 2.394 -4.531 1.00 84.25 217 GLU A CA 1
ATOM 1748 C C . GLU A 1 217 ? 11.716 2.302 -3.304 1.00 84.25 217 GLU A C 1
ATOM 1750 O O . GLU A 1 217 ? 11.608 3.267 -2.547 1.00 84.25 217 GLU A O 1
ATOM 1755 N N . PHE A 1 218 ? 10.981 1.198 -3.137 1.00 82.38 218 PHE A N 1
ATOM 1756 C CA . PHE A 1 218 ? 10.162 0.970 -1.949 1.00 82.38 218 PHE A CA 1
ATOM 1757 C C . PHE A 1 218 ? 11.052 0.828 -0.712 1.00 82.38 218 PHE A C 1
ATOM 1759 O O . PHE A 1 218 ? 10.816 1.498 0.292 1.00 82.38 218 PHE A O 1
ATOM 1766 N N . GLU A 1 219 ? 12.103 0.016 -0.803 1.00 89.62 219 GLU A N 1
ATOM 1767 C CA . GLU A 1 219 ? 13.010 -0.223 0.316 1.00 89.62 219 GLU A CA 1
ATOM 1768 C C . GLU A 1 219 ? 13.885 1.002 0.635 1.00 89.62 219 GLU A C 1
ATOM 1770 O O . GLU A 1 219 ? 14.023 1.366 1.798 1.00 89.62 219 GLU A O 1
ATOM 1775 N N . GLU A 1 220 ? 14.352 1.753 -0.368 1.00 82.88 220 GLU A N 1
ATOM 1776 C CA . GLU A 1 220 ? 15.019 3.049 -0.147 1.00 82.88 220 GLU A CA 1
ATOM 1777 C C . GLU A 1 220 ? 14.131 4.037 0.635 1.00 82.88 220 GLU A C 1
ATOM 1779 O O . GLU A 1 220 ? 14.614 4.751 1.517 1.00 82.88 220 GLU A O 1
ATOM 1784 N N . LYS A 1 221 ? 12.818 4.064 0.360 1.00 76.88 221 LYS A N 1
ATOM 1785 C CA . LYS A 1 221 ? 11.851 4.878 1.121 1.00 76.88 221 LYS A CA 1
ATOM 1786 C C . LYS A 1 221 ? 11.652 4.330 2.535 1.00 76.88 221 LYS A C 1
ATOM 1788 O O . LYS A 1 221 ? 11.568 5.122 3.473 1.00 76.88 221 LYS A O 1
ATOM 1793 N N . HIS A 1 222 ? 11.602 3.009 2.708 1.00 77.50 222 HIS A N 1
ATOM 1794 C CA . HIS A 1 222 ? 11.406 2.386 4.018 1.00 77.50 222 HIS A CA 1
ATOM 1795 C C . HIS A 1 222 ? 12.609 2.608 4.947 1.00 77.50 222 HIS A C 1
ATOM 1797 O O . HIS A 1 222 ? 12.438 3.047 6.086 1.00 77.50 222 HIS A O 1
ATOM 1803 N N . ARG A 1 223 ? 13.826 2.464 4.413 1.00 87.81 223 ARG A N 1
ATOM 1804 C CA . ARG A 1 223 ? 15.086 2.836 5.066 1.00 87.81 223 ARG A CA 1
ATOM 1805 C C . ARG A 1 223 ? 15.053 4.260 5.628 1.00 87.81 223 ARG A C 1
ATOM 1807 O O . ARG A 1 223 ? 15.423 4.470 6.779 1.00 87.81 223 ARG A O 1
ATOM 1814 N N . VAL A 1 224 ? 14.578 5.239 4.850 1.00 78.31 224 VAL A N 1
ATOM 1815 C CA . VAL A 1 224 ? 14.477 6.650 5.285 1.00 78.31 224 VAL A CA 1
ATOM 1816 C C . VAL A 1 224 ? 13.482 6.835 6.442 1.00 78.31 224 VAL A C 1
ATOM 1818 O O . VAL A 1 224 ? 13.682 7.710 7.286 1.00 78.31 224 VAL A O 1
ATOM 1821 N N . ILE A 1 225 ? 12.431 6.011 6.531 1.00 69.00 225 ILE A N 1
ATOM 1822 C CA . ILE A 1 225 ? 11.502 6.015 7.674 1.00 69.00 225 ILE A CA 1
ATOM 1823 C C . ILE A 1 225 ? 12.230 5.527 8.934 1.00 69.00 225 ILE A C 1
ATOM 1825 O O . ILE A 1 225 ? 12.170 6.205 9.962 1.00 69.00 225 ILE A O 1
ATOM 1829 N N . ILE A 1 226 ? 12.969 4.415 8.863 1.00 78.50 226 ILE A N 1
ATOM 1830 C CA . ILE A 1 226 ? 13.740 3.909 10.011 1.00 78.50 226 ILE A CA 1
ATOM 1831 C C . ILE A 1 226 ? 14.873 4.862 10.404 1.00 78.50 226 ILE A C 1
ATOM 1833 O O . ILE A 1 226 ? 15.020 5.163 11.585 1.00 78.50 226 ILE A O 1
ATOM 1837 N N . GLU A 1 227 ? 15.605 5.433 9.447 1.00 76.88 227 GLU A N 1
ATOM 1838 C CA . GLU A 1 227 ? 16.655 6.429 9.711 1.00 76.88 227 GLU A CA 1
ATOM 1839 C C . GLU A 1 227 ? 16.118 7.662 10.459 1.00 76.88 227 GLU A C 1
ATOM 1841 O O . GLU A 1 227 ? 16.786 8.211 11.336 1.00 76.88 227 GLU A O 1
ATOM 1846 N N . LYS A 1 228 ? 14.889 8.089 10.143 1.00 71.19 228 LYS A N 1
ATOM 1847 C CA . LYS A 1 228 ? 14.273 9.292 10.714 1.00 71.19 228 LYS A CA 1
ATOM 1848 C C . LYS A 1 228 ? 13.524 9.057 12.028 1.00 71.19 228 LYS A C 1
ATOM 1850 O O . LYS A 1 228 ? 13.455 9.974 12.848 1.00 71.19 228 LYS A O 1
ATOM 1855 N N . PHE A 1 229 ? 12.924 7.882 12.213 1.00 70.31 229 PHE A N 1
ATOM 1856 C CA . PHE A 1 229 ? 12.004 7.604 13.325 1.00 70.31 229 PHE A CA 1
ATOM 1857 C C . PHE A 1 229 ? 12.443 6.446 14.235 1.00 70.31 229 PHE A C 1
ATOM 1859 O O . PHE A 1 229 ? 11.835 6.249 15.285 1.00 70.31 229 PHE A O 1
ATOM 1866 N N . GLY A 1 230 ? 13.469 5.676 13.855 1.00 68.56 230 GLY A N 1
ATOM 1867 C CA . GLY A 1 230 ? 13.969 4.500 14.583 1.00 68.56 230 GLY A CA 1
ATOM 1868 C C . GLY A 1 230 ? 12.993 3.319 14.651 1.00 68.56 230 GLY A C 1
ATOM 1869 O O . GLY A 1 230 ? 13.277 2.332 15.318 1.00 68.56 230 GLY A O 1
ATOM 1870 N N . SER A 1 231 ? 11.818 3.443 14.029 1.00 67.56 231 SER A N 1
ATOM 1871 C CA . SER A 1 231 ? 10.720 2.485 14.107 1.00 67.56 231 SER A CA 1
ATOM 1872 C C . SER A 1 231 ? 9.644 2.843 13.078 1.00 67.56 231 SER A C 1
ATOM 1874 O O . SER A 1 231 ? 9.086 3.946 13.102 1.00 67.56 231 SER A O 1
ATOM 1876 N N . SER A 1 232 ? 9.290 1.898 12.206 1.00 59.47 232 SER A N 1
ATOM 1877 C CA . SER A 1 232 ? 8.125 2.015 11.316 1.00 59.47 232 SER A CA 1
ATOM 1878 C C . SER A 1 232 ? 6.818 1.935 12.118 1.00 59.47 232 SER A C 1
ATOM 1880 O O . SER A 1 232 ? 5.809 2.544 11.755 1.00 59.47 232 SER A O 1
ATOM 1882 N N . ARG A 1 233 ? 6.847 1.281 13.288 1.00 57.97 233 ARG A N 1
ATOM 1883 C CA . ARG A 1 233 ? 5.719 1.193 14.228 1.00 57.97 233 ARG A CA 1
ATOM 1884 C C . ARG A 1 233 ? 5.476 2.506 14.986 1.00 57.97 233 ARG A C 1
ATOM 1886 O O . ARG A 1 233 ? 4.322 2.858 15.221 1.00 57.97 233 ARG A O 1
ATOM 1893 N N . GLY A 1 234 ? 6.518 3.281 15.282 1.00 34.69 234 GLY A N 1
ATOM 1894 C CA . GLY A 1 234 ? 6.419 4.649 15.804 1.00 34.69 234 GLY A CA 1
ATOM 1895 C C . GLY A 1 234 ? 5.745 5.599 14.810 1.00 34.69 234 GLY A C 1
ATOM 1896 O O . GLY A 1 234 ? 4.931 6.433 15.209 1.00 34.69 234 GLY A O 1
ATOM 1897 N N . ALA A 1 235 ? 5.990 5.405 13.509 1.00 32.53 235 ALA A N 1
ATOM 1898 C CA . ALA A 1 235 ? 5.238 6.071 12.445 1.00 32.53 235 ALA A CA 1
ATOM 1899 C C . ALA A 1 235 ? 3.783 5.563 12.332 1.00 32.53 235 ALA A C 1
ATOM 1901 O O . ALA A 1 235 ? 2.901 6.351 12.004 1.00 32.53 235 ALA A O 1
ATOM 1902 N N . SER A 1 236 ? 3.495 4.301 12.691 1.00 30.62 236 SER A N 1
ATOM 1903 C CA . SER A 1 236 ? 2.133 3.719 12.703 1.00 30.62 236 SER A CA 1
ATOM 1904 C C . SER A 1 236 ? 1.207 4.211 13.835 1.00 30.62 236 SER A C 1
ATOM 1906 O O . SER A 1 236 ? 0.043 3.817 13.905 1.00 30.62 236 SER A O 1
ATOM 1908 N N . VAL A 1 237 ? 1.675 5.134 14.687 1.00 29.70 237 VAL A N 1
ATOM 1909 C CA . VAL A 1 237 ? 0.794 5.980 15.523 1.00 29.70 237 VAL A CA 1
ATOM 1910 C C . VAL A 1 237 ? 0.130 7.091 14.672 1.00 29.70 237 VAL A C 1
ATOM 1912 O O . VAL A 1 237 ? -0.811 7.748 15.118 1.00 29.70 237 VAL A O 1
ATOM 1915 N N . GLY A 1 238 ? 0.567 7.265 13.417 1.00 26.00 238 GLY A N 1
ATOM 1916 C CA . GLY A 1 238 ? -0.129 7.969 12.338 1.00 26.00 238 GLY A CA 1
ATOM 1917 C C . GLY A 1 238 ? -0.552 7.014 11.201 1.00 26.00 238 GLY A C 1
ATOM 1918 O O . GLY A 1 238 ? 0.047 5.955 11.020 1.00 26.00 238 GLY A O 1
ATOM 1919 N N . PRO A 1 239 ? -1.585 7.353 10.408 1.00 27.30 239 PRO A N 1
ATOM 1920 C CA . PRO A 1 239 ? -2.232 6.425 9.468 1.00 27.30 239 PRO A CA 1
ATOM 1921 C C . PRO A 1 239 ? -1.505 6.267 8.111 1.00 27.30 239 PRO A C 1
ATOM 1923 O O . PRO A 1 239 ? -2.153 6.056 7.091 1.00 27.30 239 PRO A O 1
ATOM 1926 N N . GLU A 1 240 ? -0.182 6.440 8.056 1.00 29.08 240 GLU A N 1
ATOM 1927 C CA . GLU A 1 240 ? 0.517 6.839 6.818 1.00 29.08 240 GLU A CA 1
ATOM 1928 C C . GLU A 1 240 ? 1.136 5.686 5.991 1.00 29.08 240 GLU A C 1
ATOM 1930 O O . GLU A 1 240 ? 1.456 5.897 4.824 1.00 29.08 240 GLU A O 1
ATOM 1935 N N . PHE A 1 241 ? 1.276 4.464 6.536 1.00 28.88 241 PHE A N 1
ATOM 1936 C CA . PHE A 1 241 ? 2.132 3.416 5.930 1.00 28.88 241 PHE A CA 1
ATOM 1937 C C . PHE A 1 241 ? 1.547 1.990 5.833 1.00 28.88 241 PHE A C 1
ATOM 1939 O O . PHE A 1 241 ? 2.296 1.020 5.739 1.00 28.88 241 PHE A O 1
ATOM 1946 N N . ALA A 1 242 ? 0.222 1.823 5.815 1.00 25.12 242 ALA A N 1
ATOM 1947 C CA . ALA A 1 242 ? -0.374 0.522 5.488 1.00 25.12 242 ALA A CA 1
ATOM 1948 C C . ALA A 1 242 ? -0.413 0.304 3.957 1.00 25.12 242 ALA A C 1
ATOM 1950 O O . ALA A 1 242 ? -0.976 1.148 3.255 1.00 25.12 242 ALA A O 1
ATOM 1951 N N . PRO A 1 243 ? 0.119 -0.807 3.407 1.00 26.55 243 PRO A N 1
ATOM 1952 C CA . PRO A 1 243 ? -0.175 -1.172 2.026 1.00 26.55 243 PRO A CA 1
ATOM 1953 C C . PRO A 1 243 ? -1.682 -1.475 1.917 1.00 26.55 243 PRO A C 1
ATOM 1955 O O . PRO A 1 243 ? -2.190 -2.342 2.625 1.00 26.55 243 PRO A O 1
ATOM 1958 N N . GLU A 1 244 ? -2.401 -0.736 1.062 1.00 30.30 244 GLU A N 1
ATOM 1959 C CA . GLU A 1 244 ? -3.855 -0.845 0.820 1.00 30.30 244 GLU A CA 1
ATOM 1960 C C . GLU A 1 244 ? -4.239 -1.280 -0.635 1.00 30.30 244 GLU A C 1
ATOM 1962 O O . GLU A 1 244 ? -4.038 -0.542 -1.592 1.00 30.30 244 GLU A O 1
ATOM 1967 N N . PHE A 1 245 ? -4.685 -2.492 -0.956 1.00 26.39 245 PHE A N 1
ATOM 1968 C CA . PHE A 1 245 ? -4.514 -3.645 -0.104 1.00 26.39 245 PHE A CA 1
ATOM 1969 C C . PHE A 1 245 ? -5.677 -4.716 -0.130 1.00 26.39 245 PHE A C 1
ATOM 1971 O O . PHE A 1 245 ? -5.811 -5.432 0.862 1.00 26.39 245 PHE A O 1
ATOM 1978 N N . HIS A 1 246 ? -6.616 -4.765 -1.114 1.00 31.72 246 HIS A N 1
ATOM 1979 C CA . HIS A 1 246 ? -7.976 -5.405 -1.018 1.00 31.72 246 HIS A CA 1
ATOM 1980 C C . HIS A 1 246 ? -8.526 -6.299 -2.174 1.00 31.72 246 HIS A C 1
ATOM 1982 O O . HIS A 1 246 ? -8.557 -5.872 -3.334 1.00 31.72 246 HIS A O 1
ATOM 1988 N N . THR A 1 247 ? -9.179 -7.420 -1.824 1.00 27.45 247 THR A N 1
ATOM 1989 C CA . THR A 1 247 ? -10.154 -8.153 -2.675 1.00 27.45 247 THR A CA 1
ATOM 1990 C C . THR A 1 247 ? -11.480 -8.344 -1.913 1.00 27.45 247 THR A C 1
ATOM 1992 O O . THR A 1 247 ? -11.453 -8.654 -0.726 1.00 27.45 247 THR A O 1
ATOM 1995 N N . GLU A 1 248 ? -12.647 -8.181 -2.556 1.00 29.30 248 GLU A N 1
ATOM 1996 C CA . GLU A 1 248 ? -13.965 -8.424 -1.928 1.00 29.30 248 GLU A CA 1
ATOM 1997 C C . GLU A 1 248 ? -14.626 -9.718 -2.433 1.00 29.30 248 GLU A C 1
ATOM 1999 O O . GLU A 1 248 ? -14.609 -10.016 -3.628 1.00 29.30 248 GLU A O 1
ATOM 2004 N N . LEU A 1 249 ? -15.300 -10.435 -1.526 1.00 24.89 249 LEU A N 1
ATOM 2005 C CA . LEU A 1 249 ? -16.204 -11.552 -1.825 1.00 24.89 249 LEU A CA 1
ATOM 2006 C C . LEU A 1 249 ? -17.606 -11.273 -1.242 1.00 24.89 249 LEU A C 1
ATOM 2008 O O . LEU A 1 249 ? -17.709 -10.719 -0.146 1.00 24.89 249 LEU A O 1
ATOM 2012 N N . PRO A 1 250 ? -18.699 -11.629 -1.946 1.00 37.66 250 PRO A N 1
ATOM 2013 C CA . PRO A 1 250 ? -20.023 -11.073 -1.672 1.00 37.66 250 PRO A CA 1
ATOM 2014 C C . PRO A 1 250 ? -20.889 -11.932 -0.737 1.00 37.66 250 PRO A C 1
ATOM 2016 O O . PRO A 1 250 ? -20.771 -13.154 -0.693 1.00 37.66 250 PRO A O 1
ATOM 2019 N N . THR A 1 251 ? -21.879 -11.305 -0.092 1.00 27.38 251 THR A N 1
ATOM 2020 C CA . THR A 1 251 ? -23.073 -12.001 0.430 1.00 27.38 251 THR A CA 1
ATOM 2021 C C . THR A 1 251 ? -24.376 -11.252 0.120 1.00 27.38 251 THR A C 1
ATOM 2023 O O . THR A 1 251 ? -24.386 -10.089 -0.274 1.00 27.38 251 THR A O 1
ATOM 2026 N N . ILE A 1 252 ? -25.478 -12.001 0.192 1.00 28.23 252 ILE A N 1
ATOM 2027 C CA . ILE A 1 252 ? -26.728 -11.804 -0.562 1.00 28.23 252 ILE A CA 1
ATOM 2028 C C . ILE A 1 252 ? -27.744 -10.943 0.226 1.00 28.23 252 ILE A C 1
ATOM 2030 O O . ILE A 1 252 ? -27.832 -11.086 1.447 1.00 28.23 252 ILE A O 1
ATOM 2034 N N . PRO A 1 253 ? -28.547 -10.075 -0.428 1.00 30.89 253 PRO A N 1
ATOM 2035 C CA . PRO A 1 253 ? -29.505 -9.202 0.255 1.00 30.89 253 PRO A CA 1
ATOM 2036 C C . PRO A 1 253 ? -30.817 -9.903 0.643 1.00 30.89 253 PRO A C 1
ATOM 2038 O O . PRO A 1 253 ? -31.295 -10.799 -0.052 1.00 30.89 253 PRO A O 1
ATOM 2041 N N . SER A 1 254 ? -31.469 -9.401 1.695 1.00 28.44 254 SER A N 1
ATOM 2042 C CA . SER A 1 254 ? -32.855 -9.729 2.057 1.00 28.44 254 SER A CA 1
ATOM 2043 C C . SER A 1 254 ? -33.769 -8.498 1.948 1.00 28.44 254 SER A C 1
ATOM 2045 O O . SER A 1 254 ? -33.387 -7.372 2.266 1.00 28.44 254 SER A O 1
ATOM 2047 N N . THR A 1 255 ? -34.983 -8.705 1.431 1.00 28.72 255 THR A N 1
ATOM 2048 C CA . THR A 1 255 ? -35.959 -7.652 1.097 1.00 28.72 255 THR A CA 1
ATOM 2049 C C . THR A 1 255 ? -36.978 -7.376 2.221 1.00 28.72 255 THR A C 1
ATOM 2051 O O . THR A 1 255 ? -37.148 -8.197 3.122 1.00 28.72 255 THR A O 1
ATOM 2054 N N . PRO A 1 256 ? -37.661 -6.208 2.212 1.00 39.84 256 PRO A N 1
ATOM 2055 C CA . PRO A 1 256 ? -38.407 -5.697 3.367 1.00 39.84 256 PRO A CA 1
ATOM 2056 C C . PRO A 1 256 ? -39.935 -5.857 3.254 1.00 39.84 256 PRO A C 1
ATOM 2058 O O . PRO A 1 256 ? -40.462 -5.973 2.151 1.00 39.84 256 PRO A O 1
ATOM 2061 N N . SER A 1 257 ? -40.655 -5.707 4.381 1.00 27.58 257 SER A N 1
ATOM 2062 C CA . SER A 1 257 ? -41.876 -4.868 4.519 1.00 27.58 257 SER A CA 1
ATOM 2063 C C . SER A 1 257 ? -42.716 -5.234 5.753 1.00 27.58 257 SER A C 1
ATOM 2065 O O . SER A 1 257 ? -43.108 -6.382 5.912 1.00 27.58 257 SER A O 1
ATOM 2067 N N . THR A 1 258 ? -43.137 -4.233 6.536 1.00 26.55 258 THR A N 1
ATOM 2068 C CA . THR A 1 258 ? -44.510 -4.166 7.085 1.00 26.55 258 THR A CA 1
ATOM 2069 C C . THR A 1 258 ? -44.960 -2.700 7.169 1.00 26.55 258 THR A C 1
ATOM 2071 O O . THR A 1 258 ? -44.160 -1.808 7.456 1.00 26.55 258 THR A O 1
ATOM 2074 N N . ARG A 1 259 ? -46.242 -2.404 6.887 1.00 28.05 259 ARG A N 1
ATOM 2075 C CA . ARG A 1 259 ? -46.769 -1.023 6.904 1.00 28.05 259 ARG A CA 1
ATOM 2076 C C . ARG A 1 259 ? -48.271 -0.935 7.219 1.00 28.05 259 ARG A C 1
ATOM 2078 O O . ARG A 1 259 ? -49.080 -1.253 6.356 1.00 28.05 259 ARG A O 1
ATOM 2085 N N . LYS A 1 260 ? -48.603 -0.267 8.341 1.00 28.81 260 LYS A N 1
ATOM 2086 C CA . LYS A 1 260 ? -49.936 0.303 8.702 1.00 28.81 260 LYS A CA 1
ATOM 2087 C C . LYS A 1 260 ? -51.052 -0.762 8.884 1.00 28.81 260 LYS A C 1
ATOM 2089 O O . LYS A 1 260 ? -50.861 -1.909 8.525 1.00 28.81 260 LYS A O 1
ATOM 2094 N N . ARG A 1 261 ? -52.224 -0.494 9.481 1.00 27.89 261 ARG A N 1
ATOM 2095 C CA . ARG A 1 261 ? -53.008 0.739 9.761 1.00 27.89 261 ARG A CA 1
ATOM 2096 C C . ARG A 1 261 ? -53.963 0.421 10.949 1.00 27.89 261 ARG A C 1
ATOM 2098 O O . ARG A 1 261 ? -54.250 -0.747 11.162 1.00 27.89 261 ARG A O 1
ATOM 2105 N N . SER A 1 262 ? -54.428 1.357 11.784 1.00 27.08 262 SER A N 1
ATOM 2106 C CA . SER A 1 262 ? -55.718 2.078 11.626 1.00 27.08 262 SER A CA 1
ATOM 2107 C C . SER A 1 262 ? -56.102 2.787 12.943 1.00 27.08 262 SER A C 1
ATOM 2109 O O . SER A 1 262 ? -55.552 2.464 13.989 1.00 27.08 262 SER A O 1
ATOM 2111 N N . ALA A 1 263 ? -57.046 3.736 12.899 1.00 32.12 263 ALA A N 1
ATOM 2112 C CA . ALA A 1 263 ? -57.501 4.530 14.051 1.00 32.12 263 ALA A CA 1
ATOM 2113 C C . ALA A 1 263 ? -58.957 4.220 14.460 1.00 32.12 263 ALA A C 1
ATOM 2115 O O . ALA A 1 263 ? -59.729 3.739 13.634 1.00 32.12 263 ALA A O 1
ATOM 2116 N N . ALA A 1 264 ? -59.350 4.600 15.684 1.00 26.88 264 ALA A N 1
ATOM 2117 C CA . ALA A 1 264 ? -60.748 4.698 16.123 1.00 26.88 264 ALA A CA 1
ATOM 2118 C C . ALA A 1 264 ? -60.945 5.854 17.135 1.00 26.88 264 ALA A C 1
ATOM 2120 O O . ALA A 1 264 ? -60.025 6.199 17.874 1.00 26.88 264 ALA A O 1
ATOM 2121 N N . LYS A 1 265 ? -62.144 6.457 17.152 1.00 31.11 265 LYS A N 1
ATOM 2122 C CA . LYS A 1 265 ? -62.606 7.515 18.081 1.00 31.11 265 LYS A CA 1
ATOM 2123 C C . LYS A 1 265 ? -63.852 7.029 18.831 1.00 31.11 265 LYS A C 1
ATOM 2125 O O . LYS A 1 265 ? -64.709 6.503 18.136 1.00 31.11 265 LYS A O 1
ATOM 2130 N N . THR A 1 266 ? -63.976 7.351 20.129 1.00 26.77 266 THR A N 1
ATOM 2131 C CA . THR A 1 266 ? -65.185 7.645 20.971 1.00 26.77 266 THR A CA 1
ATOM 2132 C C . THR A 1 266 ? -64.812 7.422 22.455 1.00 26.77 266 THR A C 1
ATOM 2134 O O . THR A 1 266 ? -63.844 6.714 22.702 1.00 26.77 266 THR A O 1
ATOM 2137 N N . SER A 1 267 ? -65.457 7.956 23.503 1.00 27.64 267 SER A N 1
ATOM 2138 C CA . SER A 1 267 ? -66.531 8.962 23.679 1.00 27.64 267 SER A CA 1
ATOM 2139 C C . SER A 1 267 ? -66.512 9.491 25.136 1.00 27.64 267 SER A C 1
ATOM 2141 O O . SER A 1 267 ? -65.742 9.024 25.967 1.00 27.64 267 SER A O 1
ATOM 2143 N N . SER A 1 268 ? -67.359 10.478 25.437 1.00 30.23 268 SER A N 1
ATOM 2144 C CA . SER A 1 268 ? -67.553 11.175 26.725 1.00 30.23 268 SER A CA 1
ATOM 2145 C C . SER A 1 268 ? -68.068 10.341 27.912 1.00 30.23 268 SER A C 1
ATOM 2147 O O . SER A 1 268 ? -68.893 9.459 27.688 1.00 30.23 268 SER A O 1
ATOM 2149 N N . SER A 1 269 ? -67.820 10.808 29.151 1.00 27.61 269 SER A N 1
ATOM 2150 C CA . SER A 1 269 ? -68.864 10.908 30.204 1.00 27.61 269 SER A CA 1
ATOM 2151 C C . SER A 1 269 ? -68.451 11.746 31.436 1.00 27.61 269 SER A C 1
ATOM 2153 O O . SER A 1 269 ? -67.353 11.557 31.944 1.00 27.61 269 SER A O 1
ATOM 2155 N N . THR A 1 270 ? -69.382 12.594 31.915 1.00 28.95 270 THR A N 1
ATOM 2156 C CA . THR A 1 270 ? -69.636 13.082 33.307 1.00 28.95 270 THR A CA 1
ATOM 2157 C C . THR A 1 270 ? -68.504 13.573 34.232 1.00 28.95 270 THR A C 1
ATOM 2159 O O . THR A 1 270 ? -67.452 12.966 34.366 1.00 28.95 270 THR A O 1
ATOM 2162 N N . GLY A 1 271 ? -68.780 14.652 34.981 1.00 30.70 271 GLY A N 1
ATOM 2163 C CA . GLY A 1 271 ? -67.882 15.209 36.006 1.00 30.70 271 GLY A CA 1
ATOM 2164 C C . GLY A 1 271 ? -68.538 15.366 37.383 1.00 30.70 271 GLY A C 1
ATOM 2165 O O . GLY A 1 271 ? -69.718 15.073 37.546 1.00 30.70 271 GLY A O 1
ATOM 2166 N N . THR A 1 272 ? -67.779 15.887 38.355 1.00 27.14 272 THR A N 1
ATOM 2167 C CA . THR A 1 272 ? -68.304 16.359 39.653 1.00 27.14 272 THR A CA 1
ATOM 2168 C C . THR A 1 272 ? -67.402 17.444 40.248 1.00 27.14 272 THR A C 1
ATOM 2170 O O . THR A 1 272 ? -66.197 17.466 40.006 1.00 27.14 272 THR A O 1
ATOM 2173 N N . THR A 1 273 ? -67.983 18.352 41.030 1.00 35.47 273 THR A N 1
ATOM 2174 C CA . THR A 1 273 ? -67.309 19.489 41.680 1.00 35.47 273 THR A CA 1
ATOM 2175 C C . THR A 1 273 ? -66.683 19.131 43.029 1.00 35.47 273 THR A C 1
ATOM 2177 O O . THR A 1 273 ? -67.373 18.583 43.885 1.00 35.47 273 THR A O 1
ATOM 2180 N N . ALA A 1 274 ? -65.447 19.573 43.288 1.00 28.84 274 ALA A N 1
ATOM 2181 C CA . ALA A 1 274 ? -64.910 19.725 44.646 1.00 28.84 274 ALA A CA 1
ATOM 2182 C C . ALA A 1 274 ? -63.852 20.845 44.709 1.00 28.84 274 ALA A C 1
ATOM 2184 O O . ALA A 1 274 ? -63.010 20.970 43.822 1.00 28.84 274 ALA A O 1
ATOM 2185 N N . SER A 1 275 ? -63.897 21.663 45.764 1.00 39.22 275 SER A N 1
ATOM 2186 C CA . SER A 1 275 ? -62.956 22.765 46.012 1.00 39.22 275 SER A CA 1
ATOM 2187 C C . SER A 1 275 ? -61.796 22.306 46.900 1.00 39.22 275 SER A C 1
ATOM 2189 O O . SER A 1 275 ? -62.034 21.713 47.951 1.00 39.22 275 SER A O 1
ATOM 2191 N N . ALA A 1 276 ? -60.548 22.616 46.528 1.00 29.89 276 ALA A N 1
ATOM 2192 C CA . ALA A 1 276 ? -59.378 22.393 47.381 1.00 29.89 276 ALA A CA 1
ATOM 2193 C C . ALA A 1 276 ? -58.281 23.459 47.180 1.00 29.89 276 ALA A C 1
ATOM 2195 O O . ALA A 1 276 ? -57.988 23.901 46.070 1.00 29.89 276 ALA A O 1
ATOM 2196 N N . LYS A 1 277 ? -57.667 23.883 48.292 1.00 30.31 277 LYS A N 1
ATOM 2197 C CA . LYS A 1 277 ? -56.641 24.939 48.369 1.00 30.31 277 LYS A CA 1
ATOM 2198 C C . LYS A 1 277 ? -55.272 24.505 47.816 1.00 30.31 277 LYS A C 1
ATOM 2200 O O . LYS A 1 277 ? -54.835 23.386 48.035 1.00 30.31 277 LYS A O 1
ATOM 2205 N N . LYS A 1 278 ? -54.523 25.507 47.328 1.00 33.81 278 LYS A N 1
ATOM 2206 C CA . LYS A 1 278 ? -53.044 25.587 47.261 1.00 33.81 278 LYS A CA 1
ATOM 2207 C C . LYS A 1 278 ? -52.286 24.484 46.488 1.00 33.81 278 LYS A C 1
ATOM 2209 O O . LYS A 1 278 ? -51.824 23.508 47.066 1.00 33.81 278 LYS A O 1
ATOM 2214 N N . ARG A 1 279 ? -51.817 24.858 45.295 1.00 26.23 279 ARG A N 1
ATOM 2215 C CA . ARG A 1 279 ? -50.377 25.098 45.040 1.00 26.23 279 ARG A CA 1
ATOM 2216 C C . ARG A 1 279 ? -50.236 26.007 43.820 1.00 26.23 279 ARG A C 1
ATOM 2218 O O . ARG A 1 279 ? -50.852 25.746 42.794 1.00 26.23 279 ARG A O 1
ATOM 2225 N N . ARG A 1 280 ? -49.388 27.041 43.902 1.00 30.52 280 ARG A N 1
ATOM 2226 C CA . ARG A 1 280 ? -48.777 27.609 42.691 1.00 30.52 280 ARG A CA 1
ATOM 2227 C C . ARG A 1 280 ? -47.847 26.518 42.164 1.00 30.52 280 ARG A C 1
ATOM 2229 O O . ARG A 1 280 ? -46.711 26.402 42.613 1.00 30.52 280 ARG A O 1
ATOM 2236 N N . LEU A 1 281 ? -48.359 25.677 41.270 1.00 27.94 281 LEU A N 1
ATOM 2237 C CA . LEU A 1 281 ? -47.498 24.969 40.340 1.00 27.94 281 LEU A CA 1
ATOM 2238 C C . LEU A 1 281 ? -46.798 26.062 39.537 1.00 27.94 281 LEU A C 1
ATOM 2240 O O . LEU A 1 281 ? -47.450 26.814 38.813 1.00 27.94 281 LEU A O 1
ATOM 2244 N N . SER A 1 282 ? -45.484 26.186 39.707 1.00 33.00 282 SER A N 1
ATOM 2245 C CA . SER A 1 282 ? -44.666 26.803 38.676 1.00 33.00 282 SER A CA 1
ATOM 2246 C C . SER A 1 282 ? -44.863 25.943 37.437 1.00 33.00 282 SER A C 1
ATOM 2248 O O . SER A 1 282 ? -44.315 24.841 37.359 1.00 33.00 282 SER A O 1
ATOM 2250 N N . VAL A 1 283 ? -45.697 26.413 36.510 1.00 31.02 283 VAL A N 1
ATOM 2251 C CA . VAL A 1 283 ? -45.720 25.883 35.153 1.00 31.02 283 VAL A CA 1
ATOM 2252 C C . VAL A 1 283 ? -44.318 26.147 34.624 1.00 31.02 283 VAL A C 1
ATOM 2254 O O . VAL A 1 283 ? -43.993 27.277 34.269 1.00 31.02 283 VAL A O 1
ATOM 2257 N N . GLN A 1 284 ? -43.454 25.130 34.677 1.00 35.78 284 GLN A N 1
ATOM 2258 C CA . GLN A 1 284 ? -42.241 25.149 33.878 1.00 35.78 284 GLN A CA 1
ATOM 2259 C C . GLN A 1 284 ? -42.734 25.297 32.446 1.00 35.78 284 GLN A C 1
ATOM 2261 O O . GLN A 1 284 ? -43.530 24.471 31.990 1.00 35.78 284 GLN A O 1
ATOM 2266 N N . GLU A 1 285 ? -42.343 26.383 31.777 1.00 37.53 285 GLU A N 1
ATOM 2267 C CA . GLU A 1 285 ? -42.663 26.513 30.363 1.00 37.53 285 GLU A CA 1
ATOM 2268 C C . GLU A 1 285 ? -42.176 25.250 29.640 1.00 37.53 285 GLU A C 1
ATOM 2270 O O . GLU A 1 285 ? -41.107 24.729 29.986 1.00 37.53 285 GLU A O 1
ATOM 2275 N N . PRO A 1 286 ? -42.943 24.730 28.664 1.00 45.88 286 PRO A N 1
ATOM 2276 C CA . PRO A 1 286 ? -42.489 23.591 27.882 1.00 45.88 286 PRO A CA 1
ATOM 2277 C C . PRO A 1 286 ? -41.113 23.935 27.311 1.00 45.88 286 PRO A C 1
ATOM 2279 O O . PRO A 1 286 ? -40.977 24.976 26.665 1.00 45.88 286 PRO A O 1
ATOM 2282 N N . LYS A 1 287 ? -40.101 23.096 27.593 1.00 57.12 287 LYS A N 1
ATOM 2283 C CA . LYS A 1 287 ? -38.718 23.307 27.137 1.00 57.12 287 LYS A CA 1
ATOM 2284 C C . LYS A 1 287 ? -38.751 23.621 25.644 1.00 57.12 287 LYS A C 1
ATOM 2286 O O . LYS A 1 287 ? -39.063 22.744 24.850 1.00 57.12 287 LYS A O 1
ATOM 2291 N N . LYS A 1 288 ? -38.484 24.867 25.258 1.00 66.19 288 LYS A N 1
ATOM 2292 C CA . LYS A 1 288 ? -38.458 25.252 23.846 1.00 66.19 288 LYS A CA 1
ATOM 2293 C C . LYS A 1 288 ? -37.188 24.675 23.227 1.00 66.19 288 LYS A C 1
ATOM 2295 O O . LYS A 1 288 ? -36.138 24.652 23.862 1.00 66.19 288 LYS A O 1
ATOM 2300 N N . TRP A 1 289 ? -37.297 24.169 22.005 1.00 81.31 289 TRP A N 1
ATOM 2301 C CA . TRP A 1 289 ? -36.129 23.754 21.238 1.00 81.31 289 TRP A CA 1
ATOM 2302 C C . TRP A 1 289 ? -35.438 25.002 20.678 1.00 81.31 289 TRP A C 1
ATOM 2304 O O . TRP A 1 289 ? -36.092 25.885 20.110 1.00 81.31 289 TRP A O 1
ATOM 2314 N N . HIS A 1 290 ? -34.121 25.062 20.848 1.00 80.44 290 HIS A N 1
ATOM 2315 C CA . HIS A 1 290 ? -33.255 26.122 20.351 1.00 80.44 290 HIS A CA 1
ATOM 2316 C C . HIS A 1 290 ? -32.070 25.466 19.649 1.00 80.44 290 HIS A C 1
ATOM 2318 O O . HIS A 1 290 ? -31.423 24.602 20.235 1.00 80.44 290 HIS A O 1
ATOM 2324 N N . HIS A 1 291 ? -31.757 25.907 18.436 1.00 85.31 291 HIS A N 1
ATOM 2325 C CA . HIS A 1 291 ? -30.508 25.541 17.783 1.00 85.31 291 HIS A CA 1
ATOM 2326 C C . HIS A 1 291 ? -29.399 26.520 18.184 1.00 85.31 291 HIS A C 1
ATOM 2328 O O . HIS A 1 291 ? -29.605 27.739 18.161 1.00 85.31 291 HIS A O 1
ATOM 2334 N N . ALA A 1 292 ? -28.225 25.981 18.509 1.00 84.12 292 ALA A N 1
ATOM 2335 C CA . ALA A 1 292 ? -26.988 26.715 18.736 1.00 84.12 292 ALA A CA 1
ATOM 2336 C C . ALA A 1 292 ? -25.891 26.119 17.830 1.00 84.12 292 ALA A C 1
ATOM 2338 O O . ALA A 1 292 ? -25.647 24.915 17.908 1.00 84.12 292 ALA A O 1
ATOM 2339 N N . PRO A 1 293 ? -25.213 26.907 16.976 1.00 84.56 293 PRO A N 1
ATOM 2340 C CA . PRO A 1 293 ? -24.067 26.402 16.228 1.00 84.56 293 PRO A CA 1
ATOM 2341 C C . PRO A 1 293 ? -22.931 26.039 17.187 1.00 84.56 293 PRO A C 1
ATOM 2343 O O . PRO A 1 293 ? -22.575 26.849 18.046 1.00 84.56 293 PRO A O 1
ATOM 2346 N N . SER A 1 294 ? -22.305 24.875 17.004 1.00 86.06 294 SER A N 1
ATOM 2347 C CA . SER A 1 294 ? -21.084 24.551 17.743 1.00 86.06 294 SER A CA 1
ATOM 2348 C C . SER A 1 294 ? -19.914 25.431 17.288 1.00 86.06 294 SER A C 1
ATOM 2350 O O . SER A 1 294 ? -19.836 25.854 16.129 1.00 86.06 294 SER A O 1
ATOM 2352 N N . SER A 1 295 ? -18.961 25.680 18.189 1.00 84.62 295 SER A N 1
ATOM 2353 C CA . SER A 1 295 ? -17.741 26.443 17.882 1.00 84.62 295 SER A CA 1
ATOM 2354 C C . SER A 1 295 ? -16.959 25.845 16.706 1.00 84.62 295 SER A C 1
ATOM 2356 O O . SER A 1 295 ? -16.430 26.591 15.886 1.00 84.62 295 SER A O 1
ATOM 2358 N N . ALA A 1 296 ? -16.949 24.511 16.583 1.00 86.38 296 ALA A N 1
ATOM 2359 C CA . ALA A 1 296 ? -16.351 23.796 15.457 1.00 86.38 296 ALA A CA 1
ATOM 2360 C C . ALA A 1 296 ? -17.047 24.125 14.125 1.00 86.38 296 ALA A C 1
ATOM 2362 O O . ALA A 1 296 ? -16.370 24.433 13.147 1.00 86.38 296 ALA A O 1
ATOM 2363 N N . THR A 1 297 ? -18.386 24.150 14.094 1.00 89.56 297 THR A N 1
ATOM 2364 C CA . THR A 1 297 ? -19.156 24.542 12.901 1.00 89.56 297 THR A CA 1
ATOM 2365 C C . THR A 1 297 ? -18.885 25.994 12.504 1.00 89.56 297 THR A C 1
ATOM 2367 O O . THR A 1 297 ? -18.684 26.277 11.326 1.00 89.56 297 THR A O 1
ATOM 2370 N N . ILE A 1 298 ? -18.835 26.928 13.462 1.00 90.25 298 ILE A N 1
ATOM 2371 C CA . ILE A 1 298 ? -18.548 28.345 13.166 1.00 90.25 298 ILE A CA 1
ATOM 2372 C C . ILE A 1 298 ? -17.126 28.510 12.613 1.00 90.25 298 ILE A C 1
ATOM 2374 O O . ILE A 1 298 ? -16.945 29.193 11.605 1.00 90.25 298 ILE A O 1
ATOM 2378 N N . LEU A 1 299 ? -16.133 27.876 13.245 1.00 90.94 299 LEU A N 1
ATOM 2379 C CA . LEU A 1 299 ? -14.738 27.923 12.803 1.00 90.94 299 LEU A CA 1
ATOM 2380 C C . LEU A 1 299 ? -14.576 27.317 11.403 1.00 90.94 299 LEU A C 1
ATOM 2382 O O . LEU A 1 299 ? -13.946 27.926 10.541 1.00 90.94 299 LEU A O 1
ATOM 2386 N N . TRP A 1 300 ? -15.198 26.163 11.153 1.00 93.62 300 TRP A N 1
ATOM 2387 C CA . TRP A 1 300 ? -15.165 25.526 9.842 1.00 93.62 300 TRP A CA 1
ATOM 2388 C C . TRP A 1 300 ? -15.807 26.392 8.760 1.00 93.62 300 TRP A C 1
ATOM 2390 O O . TRP A 1 300 ? -15.220 26.554 7.695 1.00 93.62 300 TRP A O 1
ATOM 2400 N N . LEU A 1 301 ? -16.967 27.004 9.014 1.00 94.00 301 LEU A N 1
ATOM 2401 C CA . LEU A 1 301 ? -17.605 27.899 8.042 1.00 94.00 301 LEU A CA 1
ATOM 2402 C C . LEU A 1 301 ? -16.794 29.178 7.790 1.00 94.00 301 LEU A C 1
ATOM 2404 O O . LEU A 1 301 ? -16.766 29.665 6.662 1.00 94.00 301 LEU A O 1
ATOM 2408 N N . ALA A 1 302 ? -16.090 29.695 8.800 1.00 92.31 302 ALA A N 1
ATOM 2409 C CA . ALA A 1 302 ? -15.199 30.843 8.641 1.00 92.31 302 ALA A CA 1
ATOM 2410 C C . ALA A 1 302 ? -13.980 30.546 7.744 1.00 92.31 302 ALA A C 1
ATOM 2412 O O . ALA A 1 302 ? -13.490 31.457 7.082 1.00 92.31 302 ALA A O 1
ATOM 2413 N N . VAL A 1 303 ? -13.511 29.293 7.700 1.00 91.88 303 VAL A N 1
ATOM 2414 C CA . VAL A 1 303 ? -12.384 28.850 6.855 1.00 91.88 303 VAL A CA 1
ATOM 2415 C C . VAL A 1 303 ? -12.854 28.364 5.479 1.00 91.88 303 VAL A C 1
ATOM 2417 O O . VAL A 1 303 ? -12.301 28.762 4.455 1.00 91.88 303 VAL A O 1
ATOM 2420 N N . SER A 1 304 ? -13.896 27.533 5.432 1.00 93.38 304 SER A N 1
ATOM 2421 C CA . SER A 1 304 ? -14.372 26.898 4.198 1.00 93.38 304 SER A CA 1
ATOM 2422 C C . SER A 1 304 ? -15.041 27.876 3.233 1.00 93.38 304 SER A C 1
ATOM 2424 O O . SER A 1 304 ? -14.767 27.794 2.040 1.00 93.38 304 SER A O 1
ATOM 2426 N N . ILE A 1 305 ? -15.854 28.836 3.699 1.00 94.75 305 ILE A N 1
ATOM 2427 C CA . ILE A 1 305 ? -16.548 29.770 2.792 1.00 94.75 305 ILE A CA 1
ATOM 2428 C C . ILE A 1 305 ? -15.550 30.607 1.960 1.00 94.75 305 ILE A C 1
ATOM 2430 O O . ILE A 1 305 ? -15.709 30.636 0.738 1.00 94.75 305 ILE A O 1
ATOM 2434 N N . PRO A 1 306 ? -14.504 31.242 2.538 1.00 94.00 306 PRO A N 1
ATOM 2435 C CA . PRO A 1 306 ? -13.482 31.932 1.746 1.00 94.00 306 PRO A CA 1
ATOM 2436 C C . PRO A 1 306 ? -12.712 31.012 0.792 1.00 94.00 306 PRO A C 1
ATOM 2438 O O . PRO A 1 306 ? -12.485 31.394 -0.354 1.00 94.00 306 PRO A O 1
ATOM 2441 N N . LEU A 1 307 ? -12.338 29.802 1.229 1.00 90.88 307 LEU A N 1
ATOM 2442 C CA . LEU A 1 307 ? -11.581 28.860 0.395 1.00 90.88 307 LEU A CA 1
ATOM 2443 C C . LEU A 1 307 ? -12.400 28.358 -0.799 1.00 90.88 307 LEU A C 1
ATOM 2445 O O . LEU A 1 307 ? -11.906 28.370 -1.922 1.00 90.88 307 LEU A O 1
ATOM 2449 N N . VAL A 1 308 ? -13.665 27.992 -0.585 1.00 93.62 308 VAL A N 1
ATOM 2450 C CA . VAL A 1 308 ? -14.577 27.531 -1.644 1.00 93.62 308 VAL A CA 1
ATOM 2451 C C . VAL A 1 308 ? -14.964 28.683 -2.588 1.00 93.62 308 VAL A C 1
ATOM 2453 O O . VAL A 1 308 ? -15.168 28.464 -3.783 1.00 93.62 308 VAL A O 1
ATOM 2456 N N . ALA A 1 309 ? -15.008 29.928 -2.099 1.00 93.19 309 ALA A N 1
ATOM 2457 C CA . ALA A 1 309 ? -15.190 31.107 -2.949 1.00 93.19 309 ALA A CA 1
ATOM 2458 C C . ALA A 1 309 ? -13.955 31.390 -3.825 1.00 93.19 309 ALA A C 1
ATOM 2460 O O . ALA A 1 309 ? -14.103 31.726 -5.000 1.00 93.19 309 ALA A O 1
ATOM 2461 N N . TRP A 1 310 ? -12.748 31.218 -3.277 1.00 92.38 310 TRP A N 1
ATOM 2462 C CA . TRP A 1 310 ? -11.489 31.351 -4.014 1.00 92.38 310 TRP A CA 1
ATOM 2463 C C . TRP A 1 310 ? -11.333 30.244 -5.069 1.00 92.38 310 TRP A C 1
ATOM 2465 O O . TRP A 1 310 ? -11.054 30.551 -6.224 1.00 92.38 310 TRP A O 1
ATOM 2475 N N . ASP A 1 311 ? -11.635 28.991 -4.724 1.00 91.31 311 ASP A N 1
ATOM 2476 C CA . ASP A 1 311 ? -11.751 27.866 -5.667 1.00 91.31 311 ASP A CA 1
ATOM 2477 C C . ASP A 1 311 ? -12.728 28.163 -6.817 1.00 91.31 311 ASP A C 1
ATOM 2479 O O . ASP A 1 311 ? -12.382 28.062 -7.997 1.00 91.31 311 ASP A O 1
ATOM 2483 N N . SER A 1 312 ? -13.932 28.636 -6.484 1.00 93.44 312 SER A N 1
ATOM 2484 C CA . SER A 1 312 ? -14.938 28.989 -7.490 1.00 93.44 312 SER A CA 1
ATOM 2485 C C . SER A 1 312 ? -14.442 30.100 -8.424 1.00 93.44 312 SER A C 1
ATOM 2487 O O . SER A 1 312 ? -14.663 30.038 -9.635 1.00 93.44 312 SER A O 1
ATOM 2489 N N . GLY A 1 313 ? -13.725 31.091 -7.885 1.00 93.25 313 GLY A N 1
ATOM 2490 C CA . GLY A 1 313 ? -13.068 32.143 -8.662 1.00 93.25 313 GLY A CA 1
ATOM 2491 C C . GLY A 1 313 ? -11.957 31.619 -9.577 1.00 93.25 313 GLY A C 1
ATOM 2492 O O . GLY A 1 313 ? -11.852 32.070 -10.720 1.00 93.25 313 GLY A O 1
ATOM 2493 N N . TYR A 1 314 ? -11.177 30.631 -9.125 1.00 92.06 314 TYR A N 1
ATOM 2494 C CA . TYR A 1 314 ? -10.158 29.976 -9.945 1.00 92.06 314 TYR A CA 1
ATOM 2495 C C . TYR A 1 314 ? -10.780 29.268 -11.152 1.00 92.06 314 TYR A C 1
ATOM 2497 O O . TYR A 1 314 ? -10.346 29.502 -12.281 1.00 92.06 314 TYR A O 1
ATOM 2505 N N . VAL A 1 315 ? -11.796 28.425 -10.932 1.00 91.88 315 VAL A N 1
ATOM 2506 C CA . VAL A 1 315 ? -12.410 27.603 -11.991 1.00 91.88 315 VAL A CA 1
ATOM 2507 C C . VAL A 1 315 ? -13.191 28.455 -12.994 1.00 91.88 315 VAL A C 1
ATOM 2509 O O . VAL A 1 315 ? -13.039 28.258 -14.199 1.00 91.88 315 VAL A O 1
ATOM 2512 N N . LEU A 1 316 ? -13.978 29.433 -12.531 1.00 92.25 316 LEU A N 1
ATOM 2513 C CA . LEU A 1 316 ? -14.729 30.332 -13.421 1.00 92.25 316 LEU A CA 1
ATOM 2514 C C . LEU A 1 316 ? -13.828 31.299 -14.202 1.00 92.25 316 LEU A C 1
ATOM 2516 O O . LEU A 1 316 ? -14.211 31.756 -15.275 1.00 92.25 316 LEU A O 1
ATOM 2520 N N . GLY A 1 317 ? -12.646 31.623 -13.672 1.00 88.88 317 GLY A N 1
ATOM 2521 C CA . GLY A 1 317 ? -11.686 32.521 -14.312 1.00 88.88 317 GLY A CA 1
ATOM 2522 C C . GLY A 1 317 ? -10.759 31.860 -15.340 1.00 88.88 317 GLY A C 1
ATOM 2523 O O . GLY A 1 317 ? -9.889 32.546 -15.883 1.00 88.88 317 GLY A O 1
ATOM 2524 N N . ARG A 1 318 ? -10.896 30.553 -15.615 1.00 90.69 318 ARG A N 1
ATOM 2525 C CA . ARG A 1 318 ? -10.061 29.853 -16.608 1.00 90.69 318 ARG A CA 1
ATOM 2526 C C . ARG A 1 318 ? -10.349 30.377 -18.030 1.00 90.69 318 ARG A C 1
ATOM 2528 O O . ARG A 1 318 ? -11.513 30.587 -18.367 1.00 90.69 318 ARG A O 1
ATOM 2535 N N . PRO A 1 319 ? -9.327 30.585 -18.884 1.00 89.44 319 PRO A N 1
ATOM 2536 C CA . PRO A 1 319 ? -7.909 30.281 -18.671 1.00 89.44 319 PRO A CA 1
ATOM 2537 C C . PRO A 1 319 ? -7.107 31.418 -18.005 1.00 89.44 319 PRO A C 1
ATOM 2539 O O . PRO A 1 319 ? -5.936 31.230 -17.699 1.00 89.44 319 PRO A O 1
ATOM 2542 N N . HIS A 1 320 ? -7.687 32.596 -17.755 1.00 89.94 320 HIS A N 1
ATOM 2543 C CA . HIS A 1 320 ? -6.957 33.762 -17.227 1.00 89.94 320 HIS A CA 1
ATOM 2544 C C . HIS A 1 320 ? -6.371 33.566 -15.818 1.00 89.94 320 HIS A C 1
ATOM 2546 O O . HIS A 1 320 ? -5.444 34.283 -15.441 1.00 89.94 320 HIS A O 1
ATOM 2552 N N . THR A 1 321 ? -6.889 32.609 -15.052 1.00 88.19 321 THR A N 1
ATOM 2553 C CA . THR A 1 321 ? -6.387 32.185 -13.734 1.00 88.19 321 THR A CA 1
ATOM 2554 C C . THR A 1 321 ? -5.347 31.057 -13.794 1.00 88.19 321 THR A C 1
ATOM 2556 O O . THR A 1 321 ? -4.679 30.801 -12.793 1.00 88.19 321 THR A O 1
ATOM 2559 N N . MET A 1 322 ? -5.202 30.379 -14.937 1.00 88.38 322 MET A N 1
ATOM 2560 C CA . MET A 1 322 ? -4.306 29.230 -15.144 1.00 88.38 322 MET A CA 1
ATOM 2561 C C . MET A 1 322 ? -2.859 29.671 -15.446 1.00 88.38 322 MET A C 1
ATOM 2563 O O . MET A 1 322 ? -2.633 30.856 -15.696 1.00 88.38 322 MET A O 1
ATOM 2567 N N . PRO A 1 323 ? -1.866 28.755 -15.438 1.00 82.38 323 PRO A N 1
ATOM 2568 C CA . PRO A 1 323 ? -0.494 29.054 -15.852 1.00 82.38 323 PRO A CA 1
ATOM 2569 C C . PRO A 1 323 ? -0.397 29.842 -17.170 1.00 82.38 323 PRO A C 1
ATOM 2571 O O . PRO A 1 323 ? -0.850 29.381 -18.213 1.00 82.38 323 PRO A O 1
ATOM 2574 N N . GLY A 1 324 ? 0.192 31.042 -17.110 1.00 79.12 324 GLY A N 1
ATOM 2575 C CA . GLY A 1 324 ? 0.307 31.979 -18.238 1.00 79.12 324 GLY A CA 1
ATOM 2576 C C . GLY A 1 324 ? -0.814 33.027 -18.336 1.00 79.12 324 GLY A C 1
ATOM 2577 O O . GLY A 1 324 ? -0.744 33.918 -19.182 1.00 79.12 324 GLY A O 1
ATOM 2578 N N . GLY A 1 325 ? -1.835 32.960 -17.479 1.00 84.88 325 GLY A N 1
ATOM 2579 C CA . GLY A 1 325 ? -2.929 33.929 -17.413 1.00 84.88 325 GLY A CA 1
ATOM 2580 C C . GLY A 1 325 ? -2.641 35.134 -16.504 1.00 84.88 325 GLY A C 1
ATOM 2581 O O . GLY A 1 325 ? -1.960 35.028 -15.487 1.00 84.88 325 GLY A O 1
ATOM 2582 N N . TYR A 1 326 ? -3.203 36.303 -16.835 1.00 84.12 326 TYR A N 1
ATOM 2583 C CA . TYR A 1 326 ? -2.927 37.560 -16.120 1.00 84.12 326 TYR A CA 1
ATOM 2584 C C . TYR A 1 326 ? -3.518 37.647 -14.698 1.00 84.12 326 TYR A C 1
ATOM 2586 O O . TYR A 1 326 ? -3.134 38.537 -13.945 1.00 84.12 326 TYR A O 1
ATOM 2594 N N . LEU A 1 327 ? -4.448 36.760 -14.318 1.00 81.38 327 LEU A N 1
ATOM 2595 C CA . LEU A 1 327 ? -4.967 36.657 -12.945 1.00 81.38 327 LEU A CA 1
ATOM 2596 C C . LEU A 1 327 ? -4.195 35.631 -12.105 1.00 81.38 327 LEU A C 1
ATOM 2598 O O . LEU A 1 327 ? -4.324 35.639 -10.881 1.00 81.38 327 LEU A O 1
ATOM 2602 N N . GLN A 1 328 ? -3.397 34.758 -12.733 1.00 82.00 328 GLN A N 1
ATOM 2603 C CA . GLN A 1 328 ? -2.588 33.753 -12.041 1.00 82.00 328 GLN A CA 1
ATOM 2604 C C . GLN A 1 328 ? -1.668 34.415 -11.007 1.00 82.00 328 GLN A C 1
ATOM 2606 O O . GLN A 1 328 ? -1.655 34.031 -9.838 1.00 82.00 328 GLN A O 1
ATOM 2611 N N . TRP A 1 329 ? -0.932 35.446 -11.426 1.00 72.19 329 TRP A N 1
ATOM 2612 C CA . TRP A 1 329 ? -0.120 36.270 -10.540 1.00 72.19 329 TRP A CA 1
ATOM 2613 C C . TRP A 1 329 ? -0.859 37.581 -10.220 1.00 72.19 329 TRP A C 1
ATOM 2615 O O . TRP A 1 329 ? -1.278 38.265 -11.151 1.00 72.19 329 TRP A O 1
ATOM 2625 N N . PRO A 1 330 ? -1.020 37.976 -8.943 1.00 71.81 330 PRO A N 1
ATOM 2626 C CA . PRO A 1 330 ? -0.600 37.274 -7.725 1.00 71.81 330 PRO A CA 1
ATOM 2627 C C . PRO A 1 330 ? -1.664 36.315 -7.146 1.00 71.81 330 PRO A C 1
ATOM 2629 O O . PRO A 1 330 ? -1.366 35.586 -6.204 1.00 71.81 330 PRO A O 1
ATOM 2632 N N . LEU A 1 331 ? -2.907 36.332 -7.648 1.00 74.44 331 LEU A N 1
ATOM 2633 C CA . LEU A 1 331 ? -4.090 35.852 -6.910 1.00 74.44 331 LEU A CA 1
ATOM 2634 C C . LEU A 1 331 ? -4.292 34.328 -6.882 1.00 74.44 331 LEU A C 1
ATOM 2636 O O . LEU A 1 331 ? -4.956 33.829 -5.973 1.00 74.44 331 LEU A O 1
ATOM 2640 N N . TYR A 1 332 ? -3.753 33.594 -7.856 1.00 84.88 332 TYR A N 1
ATOM 2641 C CA . TYR A 1 332 ? -3.960 32.147 -8.008 1.00 84.88 332 TYR A CA 1
ATOM 2642 C C . TYR A 1 332 ? -2.646 31.367 -8.163 1.00 84.88 332 TYR A C 1
ATOM 2644 O O . TYR A 1 332 ? -2.647 30.225 -8.615 1.00 84.88 332 TYR A O 1
ATOM 2652 N N . MET A 1 333 ? -1.520 31.948 -7.735 1.00 80.69 333 MET A N 1
ATOM 2653 C CA . MET A 1 333 ? -0.200 31.309 -7.787 1.00 80.69 333 MET A CA 1
ATOM 2654 C C . MET A 1 333 ? -0.191 29.882 -7.189 1.00 80.69 333 MET A C 1
ATOM 2656 O O . MET A 1 333 ? 0.345 28.993 -7.853 1.00 80.69 333 MET A O 1
ATOM 2660 N N . PRO A 1 334 ? -0.832 29.589 -6.032 1.00 79.88 334 PRO A N 1
ATOM 2661 C CA . PRO A 1 334 ? -0.849 28.230 -5.479 1.00 79.88 334 PRO A CA 1
ATOM 2662 C C . PRO A 1 334 ? -1.601 27.215 -6.351 1.00 79.88 334 PRO A C 1
ATOM 2664 O O . PRO A 1 334 ? -1.262 26.035 -6.338 1.00 79.88 334 PRO A O 1
ATOM 2667 N N . TYR A 1 335 ? -2.568 27.655 -7.167 1.00 80.12 335 TYR A N 1
ATOM 2668 C CA . TYR A 1 335 ? -3.276 26.769 -8.095 1.00 80.12 335 TYR A CA 1
ATOM 2669 C C . TYR A 1 335 ? -2.419 26.324 -9.285 1.00 80.12 335 TYR A C 1
ATOM 2671 O O . TYR A 1 335 ? -2.765 25.344 -9.940 1.00 80.12 335 TYR A O 1
ATOM 2679 N N . ALA A 1 336 ? -1.288 26.983 -9.558 1.00 77.12 336 ALA A N 1
ATOM 2680 C CA . ALA A 1 336 ? -0.327 26.481 -10.538 1.00 77.12 336 ALA A CA 1
ATOM 2681 C C . ALA A 1 336 ? 0.341 25.185 -10.052 1.00 77.12 336 ALA A C 1
ATOM 2683 O O . ALA A 1 336 ? 0.468 24.247 -10.832 1.00 77.12 336 ALA A O 1
ATOM 2684 N N . LEU A 1 337 ? 0.687 25.110 -8.760 1.00 74.19 337 LEU A N 1
ATOM 2685 C CA . LEU A 1 337 ? 1.155 23.879 -8.120 1.00 74.19 337 LEU A CA 1
ATOM 2686 C C . LEU A 1 337 ? -0.002 22.884 -7.954 1.00 74.19 337 LEU A C 1
ATOM 2688 O O . LEU A 1 337 ? 0.118 21.730 -8.346 1.00 74.19 337 LEU A O 1
ATOM 2692 N N . TYR A 1 338 ? -1.161 23.328 -7.458 1.00 77.62 338 TYR A N 1
ATOM 2693 C CA . TYR A 1 338 ? -2.309 22.437 -7.248 1.00 77.62 338 TYR A CA 1
ATOM 2694 C C . TYR A 1 338 ? -2.804 21.777 -8.544 1.00 77.62 338 TYR A C 1
ATOM 2696 O O . TYR A 1 338 ? -3.136 20.600 -8.535 1.00 77.62 338 TYR A O 1
ATOM 2704 N N . GLY A 1 339 ? -2.802 22.498 -9.671 1.00 78.44 339 GLY A N 1
ATOM 2705 C CA . GLY A 1 339 ? -3.144 21.953 -10.989 1.00 78.44 339 GLY A CA 1
ATOM 2706 C C . GLY A 1 339 ? -2.053 21.082 -11.627 1.00 78.44 339 GLY A C 1
ATOM 2707 O O . GLY A 1 339 ? -2.342 20.369 -12.586 1.00 78.44 339 GLY A O 1
ATOM 2708 N N . GLN A 1 340 ? -0.817 21.121 -11.116 1.00 80.62 340 GLN A N 1
ATOM 2709 C CA . GLN A 1 340 ? 0.200 20.108 -11.421 1.00 80.62 340 GLN A CA 1
ATOM 2710 C C . GLN A 1 340 ? -0.039 18.837 -10.605 1.00 80.62 340 GLN A C 1
ATOM 2712 O O . GLN A 1 340 ? 0.178 17.756 -11.134 1.00 80.62 340 GLN A O 1
ATOM 2717 N N . ILE A 1 341 ? -0.529 18.950 -9.363 1.00 78.44 341 ILE A N 1
ATOM 2718 C CA . ILE A 1 341 ? -0.881 17.785 -8.543 1.00 78.44 341 ILE A CA 1
ATOM 2719 C C . ILE A 1 341 ? -2.178 17.138 -9.037 1.00 78.44 341 ILE A C 1
ATOM 2721 O O . ILE A 1 341 ? -2.162 16.006 -9.512 1.00 78.44 341 ILE A O 1
ATOM 2725 N N . ASP A 1 342 ? -3.306 17.840 -8.986 1.00 81.69 342 ASP A N 1
ATOM 2726 C CA . ASP A 1 342 ? -4.564 17.343 -9.535 1.00 81.69 342 ASP A CA 1
ATOM 2727 C C . ASP A 1 342 ? -4.805 17.885 -10.946 1.00 81.69 342 ASP A C 1
ATOM 2729 O O . ASP A 1 342 ? -5.212 19.032 -11.156 1.00 81.69 342 ASP A O 1
ATOM 2733 N N . HIS A 1 343 ? -4.624 17.015 -11.936 1.00 84.25 343 HIS A N 1
ATOM 2734 C CA . HIS A 1 343 ? -4.892 17.310 -13.336 1.00 84.25 343 HIS A CA 1
ATOM 2735 C C . HIS A 1 343 ? -6.362 17.653 -13.634 1.00 84.25 343 HIS A C 1
ATOM 2737 O O . HIS A 1 343 ? -6.603 18.279 -14.667 1.00 84.25 343 HIS A O 1
ATOM 2743 N N . VAL A 1 344 ? -7.324 17.351 -12.744 1.00 84.50 344 VAL A N 1
ATOM 2744 C CA . VAL A 1 344 ? -8.702 17.891 -12.811 1.00 84.50 344 VAL A CA 1
ATOM 2745 C C . VAL A 1 344 ? -8.689 19.424 -12.706 1.00 84.50 344 VAL A C 1
ATOM 2747 O O . VAL A 1 344 ? -9.470 20.115 -13.370 1.00 84.50 344 VAL A O 1
ATOM 2750 N N . TYR A 1 345 ? -7.762 19.983 -11.928 1.00 83.94 345 TYR A N 1
ATOM 2751 C CA . TYR A 1 345 ? -7.539 21.424 -11.829 1.00 83.94 345 TYR A CA 1
ATOM 2752 C C . TYR A 1 345 ? -6.562 21.972 -12.877 1.00 83.94 345 TYR A C 1
ATOM 2754 O O . TYR A 1 345 ? -6.660 23.149 -13.224 1.00 83.94 345 TYR A O 1
ATOM 2762 N N . GLY A 1 346 ? -5.675 21.130 -13.404 1.00 84.94 346 GLY A N 1
ATOM 2763 C CA . GLY A 1 346 ? -4.642 21.492 -14.372 1.00 84.94 346 GLY A CA 1
ATOM 2764 C C . GLY A 1 346 ? -5.074 21.666 -15.831 1.00 84.94 346 GLY A C 1
ATOM 2765 O O . GLY A 1 346 ? -6.246 21.583 -16.209 1.00 84.94 346 GLY A O 1
ATOM 2766 N N . GLN A 1 347 ? -4.059 21.876 -16.675 1.00 83.25 347 GLN A N 1
ATOM 2767 C CA . GLN A 1 347 ? -4.202 22.065 -18.122 1.00 83.25 347 GLN A CA 1
ATOM 2768 C C . GLN A 1 347 ? -4.798 20.828 -18.820 1.00 83.25 347 GLN A C 1
ATOM 2770 O O . GLN A 1 347 ? -5.654 20.981 -19.687 1.00 83.25 347 GLN A O 1
ATOM 2775 N N . LYS A 1 348 ? -4.435 19.608 -18.382 1.00 82.50 348 LYS A N 1
ATOM 2776 C CA . LYS A 1 348 ? -4.934 18.333 -18.942 1.00 82.50 348 LYS A CA 1
ATOM 2777 C C . LYS A 1 348 ? -6.468 18.289 -18.998 1.00 82.50 348 LYS A C 1
ATOM 2779 O O . LYS A 1 348 ? -7.030 17.983 -20.046 1.00 82.50 348 LYS A O 1
ATOM 2784 N N . ALA A 1 349 ? -7.159 18.623 -17.903 1.00 83.69 349 ALA A N 1
ATOM 2785 C CA . ALA A 1 349 ? -8.623 18.621 -17.873 1.00 83.69 349 ALA A CA 1
ATOM 2786 C C . ALA A 1 349 ? -9.259 19.776 -18.663 1.00 83.69 349 ALA A C 1
ATOM 2788 O O . ALA A 1 349 ? -10.358 19.609 -19.195 1.00 83.69 349 ALA A O 1
ATOM 2789 N N . TRP A 1 350 ? -8.586 20.928 -18.755 1.00 85.69 350 TRP A N 1
ATOM 2790 C CA . TRP A 1 350 ? -9.052 22.063 -19.554 1.00 85.69 350 TRP A CA 1
ATOM 2791 C C . TRP A 1 350 ? -9.008 21.757 -21.055 1.00 85.69 350 TRP A C 1
ATOM 2793 O O . TRP A 1 350 ? -10.023 21.900 -21.739 1.00 85.69 350 TRP A O 1
ATOM 2803 N N . ASP A 1 351 ? -7.878 21.251 -21.551 1.00 86.12 351 ASP A N 1
ATOM 2804 C CA . ASP A 1 351 ? -7.697 20.900 -22.964 1.00 86.12 351 ASP A CA 1
ATOM 2805 C C . ASP A 1 351 ? -8.611 19.732 -23.374 1.00 86.12 351 ASP A C 1
ATOM 2807 O O . ASP A 1 351 ? -9.208 19.750 -24.453 1.00 86.12 351 ASP A O 1
ATOM 2811 N N . ALA A 1 352 ? -8.821 18.768 -22.468 1.00 83.25 352 ALA A N 1
ATOM 2812 C CA . ALA A 1 352 ? -9.798 17.687 -22.622 1.00 83.25 352 ALA A CA 1
ATOM 2813 C C . ALA A 1 352 ? -11.273 18.140 -22.509 1.00 83.25 352 ALA A C 1
ATOM 2815 O O . ALA A 1 352 ? -12.175 17.317 -22.664 1.00 83.25 352 ALA A O 1
ATOM 2816 N N . LYS A 1 353 ? -11.542 19.426 -22.227 1.00 86.56 353 LYS A N 1
ATOM 2817 C CA . LYS A 1 353 ? -12.885 20.009 -22.020 1.00 86.56 353 LYS A CA 1
ATOM 2818 C C . LYS A 1 353 ? -13.721 19.261 -20.972 1.00 86.56 353 LYS A C 1
ATOM 2820 O O . LYS A 1 353 ? -14.935 19.105 -21.117 1.00 86.56 353 LYS A O 1
ATOM 2825 N N . ASN A 1 354 ? -13.077 18.795 -19.904 1.00 83.69 354 ASN A N 1
ATOM 2826 C CA . ASN A 1 354 ? -13.732 18.035 -18.846 1.00 83.69 354 ASN A CA 1
ATOM 2827 C C . ASN A 1 354 ? -14.664 18.940 -18.014 1.00 83.69 354 ASN A C 1
ATOM 2829 O O . ASN A 1 354 ? -14.215 19.825 -17.289 1.00 83.69 354 ASN A O 1
ATOM 2833 N N . GLY A 1 355 ? -15.975 18.690 -18.089 1.00 85.88 355 GLY A N 1
ATOM 2834 C CA . GLY A 1 355 ? -16.996 19.470 -17.380 1.00 85.88 355 GLY A CA 1
ATOM 2835 C C . GLY A 1 355 ? -17.089 19.228 -15.866 1.00 85.88 355 GLY A C 1
ATOM 2836 O O . GLY A 1 355 ? -17.871 19.906 -15.198 1.00 85.88 355 GLY A O 1
ATOM 2837 N N . PHE A 1 356 ? -16.329 18.280 -15.304 1.00 88.00 356 PHE A N 1
ATOM 2838 C CA . PHE A 1 356 ? -16.467 17.870 -13.903 1.00 88.00 356 PHE A CA 1
ATOM 2839 C C . PHE A 1 356 ? -16.144 18.987 -12.898 1.00 88.00 356 PHE A C 1
ATOM 2841 O O . PHE A 1 356 ? -16.905 19.185 -11.951 1.00 88.00 356 PHE A O 1
ATOM 2848 N N . THR A 1 357 ? -15.075 19.763 -13.119 1.00 87.12 357 THR A N 1
ATOM 2849 C CA . THR A 1 357 ? -14.754 20.930 -12.272 1.00 87.12 357 THR A CA 1
ATOM 2850 C C . THR A 1 357 ? -15.852 21.976 -12.315 1.00 87.12 357 THR A C 1
ATOM 2852 O O . THR A 1 357 ? -16.294 22.424 -11.267 1.00 87.12 357 THR A O 1
ATOM 2855 N N . GLY A 1 358 ? -16.351 22.321 -13.505 1.00 90.62 358 GLY A N 1
ATOM 2856 C CA . GLY A 1 358 ? -17.449 23.278 -13.653 1.00 90.62 358 GLY A CA 1
ATOM 2857 C C . GLY A 1 358 ? -18.717 22.840 -12.910 1.00 90.62 358 GLY A C 1
ATOM 2858 O O . GLY A 1 358 ? -19.361 23.658 -12.254 1.00 90.62 358 GLY A O 1
ATOM 2859 N N . ALA A 1 359 ? -19.042 21.543 -12.941 1.00 91.06 359 ALA A N 1
ATOM 2860 C CA . ALA A 1 359 ? -20.163 20.980 -12.190 1.00 91.06 359 ALA A CA 1
ATOM 2861 C C . ALA A 1 359 ? -19.946 21.035 -10.663 1.00 91.06 359 ALA A C 1
ATOM 2863 O O . ALA A 1 359 ? -20.864 21.403 -9.929 1.00 91.06 359 ALA A O 1
ATOM 2864 N N . GLN A 1 360 ? -18.735 20.733 -10.181 1.00 91.69 360 GLN A N 1
ATOM 2865 C CA . GLN A 1 360 ? -18.358 20.901 -8.770 1.00 91.69 360 GLN A CA 1
ATOM 2866 C C . GLN A 1 360 ? -18.447 22.374 -8.340 1.00 91.69 360 GLN A C 1
ATOM 2868 O O . GLN A 1 360 ? -19.076 22.684 -7.330 1.00 91.69 360 GLN A O 1
ATOM 2873 N N . THR A 1 361 ? -17.926 23.304 -9.144 1.00 93.12 361 THR A N 1
ATOM 2874 C CA . THR A 1 361 ? -17.998 24.747 -8.880 1.00 93.12 361 THR A CA 1
ATOM 2875 C C . THR A 1 361 ? -19.438 25.270 -8.851 1.00 93.12 361 THR A C 1
ATOM 2877 O O . THR A 1 361 ? -19.770 26.107 -8.013 1.00 93.12 361 THR A O 1
ATOM 2880 N N . ALA A 1 362 ? -20.338 24.747 -9.689 1.00 93.50 362 ALA A N 1
ATOM 2881 C CA . ALA A 1 362 ? -21.758 25.097 -9.619 1.00 93.50 362 ALA A CA 1
ATOM 2882 C C . ALA A 1 362 ? -22.385 24.714 -8.261 1.00 93.50 362 ALA A C 1
ATOM 2884 O O . ALA A 1 362 ? -23.140 25.503 -7.688 1.00 93.50 362 ALA A O 1
ATOM 2885 N N . LEU A 1 363 ? -22.028 23.549 -7.705 1.00 92.88 363 LEU A N 1
ATOM 2886 C CA . LEU A 1 363 ? -22.441 23.147 -6.353 1.00 92.88 363 LEU A CA 1
ATOM 2887 C C . LEU A 1 363 ? -21.744 23.978 -5.263 1.00 92.88 363 LEU A C 1
ATOM 2889 O O . LEU A 1 363 ? -22.396 24.355 -4.293 1.00 92.88 363 LEU A O 1
ATOM 2893 N N . ASN A 1 364 ? -20.467 24.336 -5.439 1.00 93.75 364 ASN A N 1
ATOM 2894 C CA . ASN A 1 364 ? -19.723 25.220 -4.529 1.00 93.75 364 ASN A CA 1
ATOM 2895 C C . ASN A 1 364 ? -20.411 26.584 -4.359 1.00 93.75 364 ASN A C 1
ATOM 2897 O O . ASN A 1 364 ? -20.536 27.077 -3.238 1.00 93.75 364 ASN A O 1
ATOM 2901 N N . ILE A 1 365 ? -20.937 27.165 -5.440 1.00 94.88 365 ILE A N 1
ATOM 2902 C CA . ILE A 1 365 ? -21.698 28.423 -5.392 1.00 94.88 365 ILE A CA 1
ATOM 2903 C C . ILE A 1 365 ? -22.988 28.257 -4.571 1.00 94.88 365 ILE A C 1
ATOM 2905 O O . ILE A 1 365 ? -23.274 29.078 -3.696 1.00 94.88 365 ILE A O 1
ATOM 2909 N N . VAL A 1 366 ? -23.759 27.191 -4.817 1.00 95.25 366 VAL A N 1
ATOM 2910 C CA . VAL A 1 366 ? -24.996 26.899 -4.066 1.00 95.25 366 VAL A CA 1
ATOM 2911 C C . VAL A 1 366 ? -24.696 26.683 -2.579 1.00 95.25 366 VAL A C 1
ATOM 2913 O O . VAL A 1 366 ? -25.378 27.248 -1.724 1.00 95.25 366 VAL A O 1
ATOM 2916 N N . GLU A 1 367 ? -23.640 25.936 -2.267 1.00 93.50 367 GLU A N 1
ATOM 2917 C CA . GLU A 1 367 ? -23.156 25.692 -0.909 1.00 93.50 367 GLU A CA 1
ATOM 2918 C C . GLU A 1 367 ? -22.789 26.991 -0.177 1.00 93.50 367 GLU A C 1
ATOM 2920 O O . GLU A 1 367 ? -23.264 27.212 0.940 1.00 93.50 367 GLU A O 1
ATOM 2925 N N . ILE A 1 368 ? -22.021 27.886 -0.812 1.00 94.56 368 ILE A N 1
ATOM 2926 C CA . ILE A 1 368 ? -21.689 29.209 -0.257 1.00 94.56 368 ILE A CA 1
ATOM 2927 C C . ILE A 1 368 ? -22.969 29.983 0.076 1.00 94.56 368 ILE A C 1
ATOM 2929 O O . ILE A 1 368 ? -23.099 30.500 1.187 1.00 94.56 368 ILE A O 1
ATOM 2933 N N . PHE A 1 369 ? -23.942 30.044 -0.840 1.00 96.12 369 PHE A N 1
ATOM 2934 C CA . PHE A 1 369 ? -25.209 30.736 -0.579 1.00 96.12 369 PHE A CA 1
ATOM 2935 C C . PHE A 1 369 ? -25.995 30.109 0.578 1.00 96.12 369 PHE A C 1
ATOM 2937 O O . PHE A 1 369 ? -26.556 30.839 1.398 1.00 96.12 369 PHE A O 1
ATOM 2944 N N . MET A 1 370 ? -26.016 28.779 0.688 1.00 96.44 370 MET A N 1
ATOM 2945 C CA . MET A 1 370 ? -26.694 28.080 1.781 1.00 96.44 370 MET A CA 1
ATOM 2946 C C . MET A 1 370 ? -26.010 28.327 3.131 1.00 96.44 370 MET A C 1
ATOM 2948 O O . MET A 1 370 ? -26.698 28.662 4.098 1.00 96.44 370 MET A O 1
ATOM 2952 N N . TYR A 1 371 ? -24.680 28.256 3.214 1.00 95.38 371 TYR A N 1
ATOM 2953 C CA . TYR A 1 371 ? -23.962 28.543 4.459 1.00 95.38 371 TYR A CA 1
ATOM 2954 C C . TYR A 1 371 ? -23.995 30.029 4.842 1.00 95.38 371 TYR A C 1
ATOM 2956 O O . TYR A 1 371 ? -24.165 30.343 6.022 1.00 95.38 371 TYR A O 1
ATOM 2964 N N . LEU A 1 372 ? -23.928 30.959 3.884 1.00 94.56 372 LEU A N 1
ATOM 2965 C CA . LEU A 1 372 ? -24.132 32.387 4.157 1.00 94.56 372 LEU A CA 1
ATOM 2966 C C . LEU A 1 372 ? -25.565 32.674 4.623 1.00 94.56 372 LEU A C 1
ATOM 2968 O O . LEU A 1 372 ? -25.749 33.455 5.557 1.00 94.56 372 LEU A O 1
ATOM 2972 N N . MET A 1 373 ? -26.578 32.023 4.042 1.00 93.00 373 MET A N 1
ATOM 2973 C CA . MET A 1 373 ? -27.965 32.119 4.508 1.00 93.00 373 MET A CA 1
ATOM 2974 C C . MET A 1 373 ? -28.119 31.555 5.926 1.00 93.00 373 MET A C 1
ATOM 2976 O O . MET A 1 373 ? -28.742 32.205 6.765 1.00 93.00 373 MET A O 1
ATOM 2980 N N . TYR A 1 374 ? -27.512 30.404 6.225 1.00 93.88 374 TYR A N 1
ATOM 2981 C CA . TYR A 1 374 ? -27.460 29.835 7.573 1.00 93.88 374 TYR A CA 1
ATOM 2982 C C . TYR A 1 374 ? -26.838 30.824 8.573 1.00 93.88 374 TYR A C 1
ATOM 2984 O O . TYR A 1 374 ? -27.504 31.229 9.527 1.00 93.88 374 TYR A O 1
ATOM 2992 N N . LEU A 1 375 ? -25.615 31.304 8.321 1.00 91.56 375 LEU A N 1
ATOM 2993 C CA . LEU A 1 375 ? -24.927 32.273 9.184 1.00 91.56 375 LEU A CA 1
ATOM 2994 C C . LEU A 1 375 ? -25.716 33.584 9.336 1.00 91.56 375 LEU A C 1
ATOM 2996 O O . LEU A 1 375 ? -25.799 34.137 10.435 1.00 91.56 375 LEU A O 1
ATOM 3000 N N . TRP A 1 376 ? -26.347 34.070 8.264 1.00 91.38 376 TRP A N 1
ATOM 3001 C CA . TRP A 1 376 ? -27.220 35.244 8.302 1.00 91.38 376 TRP A CA 1
ATOM 3002 C C . TRP A 1 376 ? -28.455 35.016 9.178 1.00 91.38 376 TRP A C 1
ATOM 3004 O O . TRP A 1 376 ? -28.831 35.913 9.935 1.00 91.38 376 TRP A O 1
ATOM 3014 N N . MET A 1 377 ? -29.066 33.829 9.136 1.00 86.88 377 MET A N 1
ATOM 3015 C CA . MET A 1 377 ? -30.181 33.474 10.019 1.00 86.88 377 MET A CA 1
ATOM 3016 C C . MET A 1 377 ? -29.732 33.408 11.481 1.00 86.88 377 MET A C 1
ATOM 3018 O O . MET A 1 377 ? -30.379 34.027 12.325 1.00 86.88 377 MET A O 1
ATOM 3022 N N . ILE A 1 378 ? -28.600 32.762 11.775 1.00 85.94 378 ILE A N 1
ATOM 3023 C CA . ILE A 1 378 ? -27.999 32.738 13.119 1.00 85.94 378 ILE A CA 1
ATOM 3024 C C . ILE A 1 378 ? -27.687 34.154 13.626 1.00 85.94 378 ILE A C 1
ATOM 3026 O O . ILE A 1 378 ? -27.869 34.442 14.806 1.00 85.94 378 ILE A O 1
ATOM 3030 N N . TRP A 1 379 ? -27.226 35.065 12.764 1.00 82.62 379 TRP A N 1
ATOM 3031 C CA . TRP A 1 379 ? -26.819 36.404 13.194 1.00 82.62 379 TRP A CA 1
ATOM 3032 C C . TRP A 1 379 ? -27.984 37.403 13.283 1.00 82.62 379 TRP A C 1
ATOM 3034 O O . TRP A 1 379 ? -28.074 38.143 14.262 1.00 82.62 379 TRP A O 1
ATOM 3044 N N . ARG A 1 380 ? -28.894 37.436 12.299 1.00 79.50 380 ARG A N 1
ATOM 3045 C CA . ARG A 1 380 ? -30.014 38.399 12.258 1.00 79.50 380 ARG A CA 1
ATOM 3046 C C . ARG A 1 380 ? -31.295 37.920 12.933 1.00 79.50 380 ARG A C 1
ATOM 3048 O O . ARG A 1 380 ? -32.134 38.759 13.250 1.00 79.50 380 ARG A O 1
ATOM 3055 N N . ARG A 1 381 ? -31.472 36.610 13.123 1.00 73.25 381 ARG A N 1
ATOM 3056 C CA . ARG A 1 381 ? -32.652 36.022 13.783 1.00 73.25 381 ARG A CA 1
ATOM 3057 C C . ARG A 1 381 ? -32.311 35.318 15.097 1.00 73.25 381 ARG A C 1
ATOM 3059 O O . ARG A 1 381 ? -33.127 34.535 15.568 1.00 73.25 381 ARG A O 1
ATOM 3066 N N . ALA A 1 382 ? -31.146 35.612 15.683 1.00 71.56 382 ALA A N 1
ATOM 3067 C CA . ALA A 1 382 ? -30.843 35.227 17.057 1.00 71.56 382 ALA A CA 1
ATOM 3068 C C . ALA A 1 382 ? -31.962 35.692 17.999 1.00 71.56 382 ALA A C 1
ATOM 3070 O O . ALA A 1 382 ? -32.377 36.856 17.950 1.00 71.56 382 ALA A O 1
ATOM 3071 N N . ASP A 1 383 ? -32.417 34.795 18.868 1.00 69.62 383 ASP A N 1
ATOM 3072 C CA . ASP A 1 383 ? -33.365 35.132 19.920 1.00 69.62 383 ASP A CA 1
ATOM 3073 C C . ASP A 1 383 ? -32.730 36.180 20.852 1.00 69.62 383 ASP A C 1
ATOM 3075 O O . ASP A 1 383 ? -31.549 36.106 21.207 1.00 69.62 383 ASP A O 1
ATOM 3079 N N . LYS A 1 384 ? -33.500 37.203 21.245 1.00 57.75 384 LYS A N 1
ATOM 3080 C CA . LYS A 1 384 ? -33.008 38.224 22.180 1.00 57.75 384 LYS A CA 1
ATOM 3081 C C . LYS A 1 384 ? -32.817 37.578 23.551 1.00 57.75 384 LYS A C 1
ATOM 3083 O O . LYS A 1 384 ? -33.799 37.292 24.228 1.00 57.75 384 LYS A O 1
ATOM 3088 N N . THR A 1 385 ? -31.564 37.391 23.962 1.00 54.09 385 THR A N 1
ATOM 3089 C CA . THR A 1 385 ? -31.190 36.828 25.268 1.00 54.09 385 THR A CA 1
ATOM 3090 C C . THR A 1 385 ? -31.847 37.605 26.410 1.00 54.09 385 THR A C 1
ATOM 3092 O O . THR A 1 385 ? -31.458 38.741 26.695 1.00 54.09 385 THR A O 1
ATOM 3095 N N . THR A 1 386 ? -32.840 37.000 27.062 1.00 47.97 386 THR A N 1
ATOM 3096 C CA . THR A 1 386 ? -33.565 37.594 28.196 1.00 47.97 386 THR A CA 1
ATOM 3097 C C . THR A 1 386 ? -32.874 37.382 29.541 1.00 47.97 386 THR A C 1
ATOM 3099 O O . THR A 1 386 ? -33.098 38.179 30.449 1.00 47.97 386 THR A O 1
ATOM 3102 N N . ASP A 1 387 ? -31.998 36.379 29.666 1.00 44.56 387 ASP A N 1
ATOM 3103 C CA . ASP A 1 387 ? -31.300 36.061 30.915 1.00 44.56 387 ASP A CA 1
ATOM 3104 C C . ASP A 1 387 ? -29.808 36.414 30.886 1.00 44.56 387 ASP A C 1
ATOM 3106 O O . ASP A 1 387 ? -29.046 35.981 30.024 1.00 44.56 387 ASP A O 1
ATOM 3110 N N . LYS A 1 388 ? -29.365 37.190 31.884 1.00 44.47 388 LYS A N 1
ATOM 3111 C CA . LYS A 1 388 ? -27.981 37.692 32.005 1.00 44.47 388 LYS A CA 1
ATOM 3112 C C . LYS A 1 388 ? -26.984 36.676 32.595 1.00 44.47 388 LYS A C 1
ATOM 3114 O O . LYS A 1 388 ? -25.865 37.068 32.924 1.00 44.47 388 LYS A O 1
ATOM 3119 N N . LYS A 1 389 ? -27.375 35.410 32.793 1.00 43.97 389 LYS A N 1
ATOM 3120 C CA . LYS A 1 389 ? -26.567 34.402 33.513 1.00 43.97 389 LYS A CA 1
ATOM 3121 C C . LYS A 1 389 ? -25.982 33.270 32.664 1.00 43.97 389 LYS A C 1
ATOM 3123 O O . LYS A 1 389 ? -25.037 32.642 33.133 1.00 43.97 389 LYS A O 1
ATOM 3128 N N . GLU A 1 390 ? -26.458 33.036 31.443 1.00 45.59 390 GLU A N 1
ATOM 3129 C CA . GLU A 1 3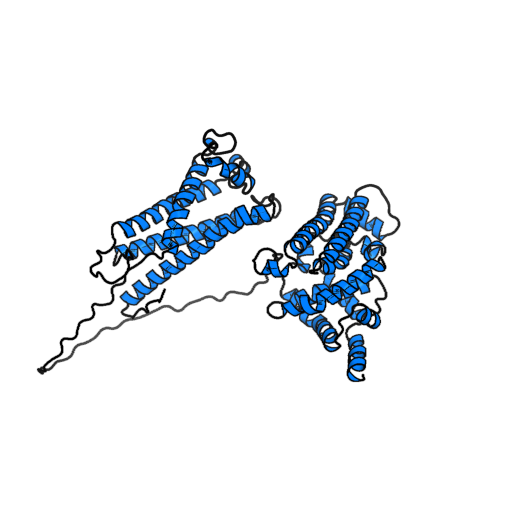90 ? -25.888 32.008 30.558 1.00 45.59 390 GLU A CA 1
ATOM 3130 C C . GLU A 1 390 ? -24.923 32.616 29.526 1.00 45.59 390 GLU A C 1
ATOM 3132 O O . GLU A 1 390 ? -25.128 33.710 28.992 1.00 45.59 390 GLU A O 1
ATOM 3137 N N . LYS A 1 391 ? -23.798 31.933 29.283 1.00 42.34 391 LYS A N 1
ATOM 3138 C CA . LYS A 1 391 ? -22.683 32.466 28.489 1.00 42.34 391 LYS A CA 1
ATOM 3139 C C . LYS A 1 391 ? -22.956 32.378 26.979 1.00 42.34 391 LYS A C 1
ATOM 3141 O O . LYS A 1 391 ? -22.783 31.331 26.378 1.00 42.34 391 LYS A O 1
ATOM 3146 N N . LYS A 1 392 ? -23.217 33.534 26.358 1.00 48.59 392 LYS A N 1
ATOM 3147 C CA . LYS A 1 392 ? -22.737 33.934 25.009 1.00 48.59 392 LYS A CA 1
ATOM 3148 C C . LYS A 1 392 ? -22.909 32.958 23.812 1.00 48.59 392 LYS A C 1
ATOM 3150 O O . LYS A 1 392 ? -22.159 33.073 22.846 1.00 48.59 392 LYS A O 1
ATOM 3155 N N . GLY A 1 393 ? -23.928 32.101 23.780 1.00 56.25 393 GLY A N 1
ATOM 3156 C CA . GLY A 1 393 ? -24.378 31.442 22.541 1.00 56.25 393 GLY A CA 1
ATOM 3157 C C . GLY A 1 393 ? -25.409 32.293 21.783 1.00 56.25 393 GLY A C 1
ATOM 3158 O O . GLY A 1 393 ? -26.347 32.798 22.398 1.00 56.25 393 GLY A O 1
ATOM 3159 N N . ARG A 1 394 ? -25.280 32.458 20.455 1.00 70.06 394 ARG A N 1
ATOM 3160 C CA . ARG A 1 394 ? -26.393 32.961 19.619 1.00 70.06 394 ARG A CA 1
ATOM 3161 C C . ARG A 1 394 ? -27.288 31.785 19.254 1.00 70.06 394 ARG A C 1
ATOM 3163 O O . ARG A 1 394 ? -26.868 30.928 18.482 1.00 70.06 394 ARG A O 1
ATOM 3170 N N . THR A 1 395 ? -28.500 31.762 19.792 1.00 79.25 395 THR A N 1
ATOM 3171 C CA . THR A 1 395 ? -29.465 30.683 19.565 1.00 79.25 395 THR A CA 1
ATOM 3172 C C . THR A 1 395 ? -30.623 31.143 18.684 1.00 79.25 395 THR A C 1
ATOM 3174 O O . THR A 1 395 ? -30.972 32.325 18.673 1.00 79.25 395 THR A O 1
ATOM 3177 N N . VAL A 1 396 ? -31.217 30.221 17.923 1.00 81.19 396 VAL A N 1
ATOM 3178 C CA . VAL A 1 396 ? -32.410 30.483 17.101 1.00 81.19 396 VAL A CA 1
ATOM 3179 C C . VAL A 1 396 ? -33.441 29.384 17.341 1.00 81.19 396 VAL A C 1
ATOM 3181 O O . VAL A 1 396 ? -33.135 28.200 17.195 1.00 81.19 396 VAL A O 1
ATOM 3184 N N . SER A 1 397 ? -34.675 29.764 17.666 1.00 80.94 397 SER A N 1
ATOM 3185 C CA . SER A 1 397 ? -35.781 28.832 17.918 1.00 80.94 397 SER A CA 1
ATOM 3186 C C . SER A 1 397 ? -36.867 28.834 16.836 1.00 80.94 397 SER A C 1
ATOM 3188 O O . SER A 1 397 ? -36.834 29.568 15.836 1.00 80.94 397 SER A O 1
ATOM 3190 N N . GLY A 1 398 ? -37.849 27.946 17.024 1.00 81.12 398 GLY A N 1
ATOM 3191 C CA . GLY A 1 398 ? -39.051 27.851 16.200 1.00 81.12 398 GLY A CA 1
ATOM 3192 C C . GLY A 1 398 ? -38.763 27.598 14.718 1.00 81.12 398 GLY A C 1
ATOM 3193 O O . GLY A 1 398 ? -37.767 26.978 14.345 1.00 81.12 398 GLY A O 1
ATOM 3194 N N . ARG A 1 399 ? -39.643 28.103 13.842 1.00 81.69 399 ARG A N 1
ATOM 3195 C CA . ARG A 1 399 ? -39.541 27.884 12.387 1.00 81.69 399 ARG A CA 1
ATOM 3196 C C . ARG A 1 399 ? -38.263 28.467 11.774 1.00 81.69 399 ARG A C 1
ATOM 3198 O O . ARG A 1 399 ? -37.776 27.914 10.795 1.00 81.69 399 ARG A O 1
ATOM 3205 N N . SER A 1 400 ? -37.715 29.553 12.330 1.00 81.50 400 SER A N 1
ATOM 3206 C CA . SER A 1 400 ? -36.436 30.108 11.861 1.00 81.50 400 SER A CA 1
ATOM 3207 C C . SER A 1 400 ? -35.265 29.198 12.231 1.00 81.50 400 SER A C 1
ATOM 3209 O O . SER A 1 400 ? -34.426 28.950 11.373 1.00 81.50 400 SER A O 1
ATOM 3211 N N . GLY A 1 401 ? -35.232 28.653 13.451 1.00 84.69 401 GLY A N 1
ATOM 3212 C CA . GLY A 1 401 ? -34.194 27.707 13.865 1.00 84.69 401 GLY A CA 1
ATOM 3213 C C . GLY A 1 401 ? -34.261 26.414 13.055 1.00 84.69 401 GLY A C 1
ATOM 3214 O O . GLY A 1 401 ? -33.263 26.005 12.472 1.00 84.69 401 GLY A O 1
ATOM 3215 N N . ALA A 1 402 ? -35.455 25.829 12.916 1.00 86.56 402 ALA A N 1
ATOM 3216 C CA . ALA A 1 402 ? -35.656 24.604 12.139 1.00 86.56 402 ALA A CA 1
ATOM 3217 C C . ALA A 1 402 ? -35.267 24.776 10.658 1.00 86.56 402 ALA A C 1
ATOM 3219 O O . ALA A 1 402 ? -34.638 23.896 10.077 1.00 86.56 402 ALA A O 1
ATOM 3220 N N . LEU A 1 403 ? -35.592 25.925 10.053 1.00 89.19 403 LEU A N 1
ATOM 3221 C CA . LEU A 1 403 ? -35.182 26.241 8.684 1.00 89.19 403 LEU A CA 1
ATOM 3222 C C . LEU A 1 403 ? -33.660 26.442 8.576 1.00 89.19 403 LEU A C 1
ATOM 3224 O O . LEU A 1 403 ? -33.069 25.948 7.622 1.00 89.19 403 LEU A O 1
ATOM 3228 N N . ALA A 1 404 ? -33.019 27.104 9.546 1.00 91.62 404 ALA A N 1
ATOM 3229 C CA . ALA A 1 404 ? -31.563 27.260 9.567 1.00 91.62 404 ALA A CA 1
ATOM 3230 C C . ALA A 1 404 ? -30.857 25.894 9.647 1.00 91.62 404 ALA A C 1
ATOM 3232 O O . ALA A 1 404 ? -29.992 25.613 8.821 1.00 91.62 404 ALA A O 1
ATOM 3233 N N . VAL A 1 405 ? -31.272 25.020 10.570 1.00 92.19 405 VAL A N 1
ATOM 3234 C CA . VAL A 1 405 ? -30.720 23.659 10.700 1.00 92.19 405 VAL A CA 1
ATOM 3235 C C . VAL A 1 405 ? -30.945 22.843 9.427 1.00 92.19 405 VAL A C 1
ATOM 3237 O O . VAL A 1 405 ? -30.019 22.188 8.963 1.00 92.19 405 VAL A O 1
ATOM 3240 N N . LEU A 1 406 ? -32.126 22.927 8.805 1.00 93.81 406 LEU A N 1
ATOM 3241 C CA . LEU A 1 406 ? -32.404 22.236 7.542 1.00 93.81 406 LEU A CA 1
ATOM 3242 C C . LEU A 1 406 ? -31.498 22.718 6.395 1.00 93.81 406 LEU A C 1
ATOM 3244 O O . LEU A 1 406 ? -31.023 21.897 5.610 1.00 93.81 406 LEU A O 1
ATOM 3248 N N . ILE A 1 407 ? -31.237 24.027 6.303 1.00 94.75 407 ILE A N 1
ATOM 3249 C CA . ILE A 1 407 ? -30.310 24.611 5.319 1.00 94.75 407 ILE A CA 1
ATOM 3250 C C . ILE A 1 407 ? -28.881 24.124 5.581 1.00 94.75 407 ILE A C 1
ATOM 3252 O O . ILE A 1 407 ? -28.231 23.641 4.657 1.00 94.75 407 ILE A O 1
ATOM 3256 N N . GLY A 1 408 ? -28.411 24.206 6.831 1.00 94.12 408 GLY A N 1
ATOM 3257 C CA . GLY A 1 408 ? -27.072 23.766 7.230 1.00 94.12 408 GLY A CA 1
ATOM 3258 C C . GLY A 1 408 ? -26.848 22.270 6.997 1.00 94.12 408 GLY A C 1
ATOM 3259 O O . GLY A 1 408 ? -25.830 21.887 6.428 1.00 94.12 408 GLY A O 1
ATOM 3260 N N . PHE A 1 409 ? -27.828 21.433 7.351 1.00 96.00 409 PHE A N 1
ATOM 3261 C CA . PHE A 1 409 ? -27.828 19.994 7.079 1.00 96.00 409 PHE A CA 1
ATOM 3262 C C . PHE A 1 409 ? -27.758 19.703 5.578 1.00 96.00 409 PHE A C 1
ATOM 3264 O O . PHE A 1 409 ? -26.916 18.928 5.136 1.00 96.00 409 PHE A O 1
ATOM 3271 N N . SER A 1 410 ? -28.615 20.350 4.783 1.00 96.50 410 SER A N 1
ATOM 3272 C CA . SER A 1 410 ? -28.678 20.122 3.334 1.00 96.50 410 SER A CA 1
ATOM 3273 C C . SER A 1 410 ? -27.383 20.546 2.632 1.00 96.50 410 SER A C 1
ATOM 3275 O O . SER A 1 410 ? -26.921 19.851 1.730 1.00 96.50 410 SER A O 1
ATOM 3277 N N . ALA A 1 411 ? -26.769 21.647 3.078 1.00 95.25 411 ALA A N 1
ATOM 3278 C CA . ALA A 1 411 ? -25.456 22.072 2.608 1.00 95.25 411 ALA A CA 1
ATOM 3279 C C . ALA A 1 411 ? -24.363 21.068 3.012 1.00 95.25 411 ALA A C 1
ATOM 3281 O O . ALA A 1 411 ? -23.610 20.637 2.150 1.00 95.25 411 ALA A O 1
ATOM 3282 N N . ALA A 1 412 ? -24.329 20.606 4.267 1.00 95.00 412 ALA A N 1
ATOM 3283 C CA . ALA A 1 412 ? -23.332 19.636 4.732 1.00 95.00 412 ALA A CA 1
ATOM 3284 C C . ALA A 1 412 ? -23.431 18.276 4.017 1.00 95.00 412 ALA A C 1
ATOM 3286 O O . ALA A 1 412 ? -22.406 17.696 3.654 1.00 95.00 412 ALA A O 1
ATOM 3287 N N . VAL A 1 413 ? -24.648 17.790 3.736 1.00 95.94 413 VAL A N 1
ATOM 3288 C CA . VAL A 1 413 ? -24.865 16.592 2.904 1.00 95.94 413 VAL A CA 1
ATOM 3289 C C . VAL A 1 413 ? -24.378 16.822 1.470 1.00 95.94 413 VAL A C 1
ATOM 3291 O O . VAL A 1 413 ? -23.767 15.922 0.892 1.00 95.94 413 VAL A O 1
ATOM 3294 N N . MET A 1 414 ? -24.598 18.011 0.897 1.00 94.50 414 MET A N 1
ATOM 3295 C CA . MET A 1 414 ? -24.079 18.372 -0.427 1.00 94.50 414 MET A CA 1
ATOM 3296 C C . MET A 1 414 ? -22.546 18.412 -0.437 1.00 94.50 414 ME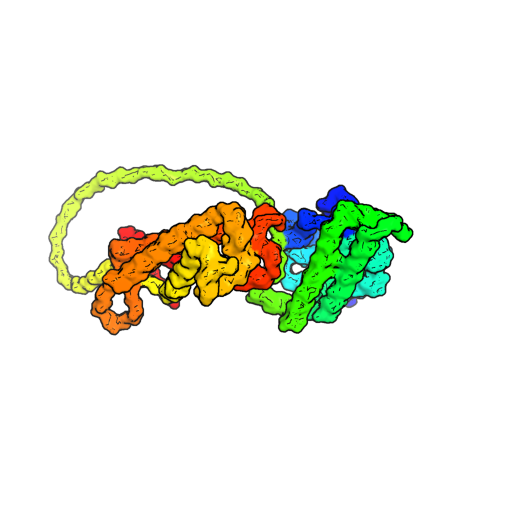T A C 1
ATOM 3298 O O . MET A 1 414 ? -21.947 17.797 -1.317 1.00 94.50 414 MET A O 1
ATOM 3302 N N . THR A 1 415 ? -21.914 19.041 0.562 1.00 92.38 415 THR A N 1
ATOM 3303 C CA . THR A 1 415 ? -20.452 19.068 0.719 1.00 92.38 415 THR A CA 1
ATOM 3304 C C . THR A 1 415 ? -19.890 17.654 0.825 1.00 92.38 415 THR A C 1
ATOM 3306 O O . THR A 1 415 ? -18.963 17.310 0.104 1.00 92.38 415 THR A O 1
ATOM 3309 N N . LEU A 1 416 ? -20.473 16.793 1.662 1.00 93.00 416 LEU A N 1
ATOM 3310 C CA . LEU A 1 416 ? -20.009 15.413 1.804 1.00 93.00 416 LEU A CA 1
ATOM 3311 C C . LEU A 1 416 ? -20.166 14.626 0.491 1.00 93.00 416 LEU A C 1
ATOM 3313 O O . LEU A 1 416 ? -19.225 13.983 0.030 1.00 93.00 416 LEU A O 1
ATOM 3317 N N . SER A 1 417 ? -21.335 14.722 -0.150 1.00 92.25 417 SER A N 1
ATOM 3318 C CA . SER A 1 417 ? -21.643 13.991 -1.387 1.00 92.25 417 SER A CA 1
ATOM 3319 C C . SER A 1 417 ? -20.750 14.423 -2.551 1.00 92.25 417 SER A C 1
ATOM 3321 O O . SER A 1 417 ? -20.229 13.573 -3.275 1.00 92.25 417 SER A O 1
ATOM 3323 N N . LYS A 1 418 ? -20.534 15.735 -2.727 1.00 91.06 418 LYS A N 1
ATOM 3324 C CA . LYS A 1 418 ? -19.683 16.266 -3.801 1.00 91.06 418 LYS A CA 1
ATOM 3325 C C . LYS A 1 418 ? -18.218 15.871 -3.586 1.00 91.06 418 LYS A C 1
ATOM 3327 O O . LYS 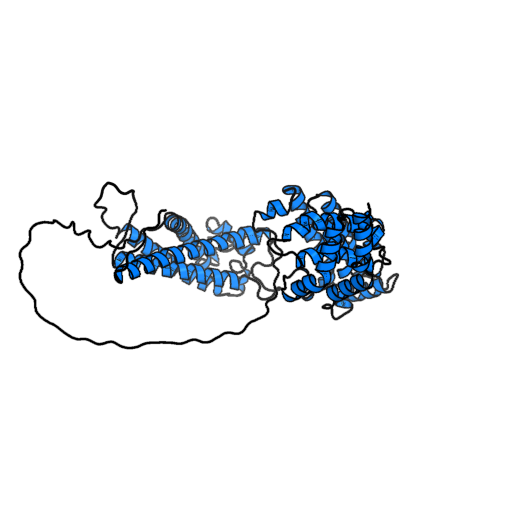A 1 418 ? -17.573 15.503 -4.564 1.00 91.06 418 LYS A O 1
ATOM 3332 N N . THR A 1 419 ? -17.725 15.871 -2.338 1.00 89.12 419 THR A N 1
ATOM 3333 C CA . THR A 1 419 ? -16.351 15.465 -1.997 1.00 89.12 419 THR A CA 1
ATOM 3334 C C . THR A 1 419 ? -16.155 13.972 -2.235 1.00 89.12 419 THR A C 1
ATOM 3336 O O . THR A 1 419 ? -15.171 13.590 -2.855 1.00 89.12 419 THR A O 1
ATOM 3339 N N . VAL A 1 420 ? -17.112 13.113 -1.859 1.00 88.62 420 VAL A N 1
ATOM 3340 C CA . VAL A 1 420 ? -17.058 11.672 -2.181 1.00 88.62 420 VAL A CA 1
ATOM 3341 C C . VAL A 1 420 ? -17.031 11.438 -3.698 1.00 88.62 420 VAL A C 1
ATOM 3343 O O . VAL A 1 420 ? -16.235 10.630 -4.180 1.00 88.62 420 VAL A O 1
ATOM 3346 N N . LEU A 1 421 ? -17.839 12.170 -4.474 1.00 86.88 421 LEU A N 1
ATOM 3347 C CA . LEU A 1 421 ? -17.822 12.095 -5.941 1.00 86.88 421 LEU A CA 1
ATOM 3348 C C . LEU A 1 421 ? -16.519 12.635 -6.547 1.00 86.88 421 LEU A C 1
ATOM 3350 O O . LEU A 1 421 ? -15.993 12.027 -7.476 1.00 86.88 421 LEU A O 1
ATOM 3354 N N . TYR A 1 422 ? -15.975 13.734 -6.021 1.00 85.12 422 TYR A N 1
ATOM 3355 C CA . TYR A 1 422 ? -14.670 14.272 -6.411 1.00 85.12 422 TYR A CA 1
ATOM 3356 C C . TYR A 1 422 ? -13.559 13.261 -6.129 1.00 85.12 422 TYR A C 1
ATOM 3358 O O . TYR A 1 422 ? -12.817 12.910 -7.046 1.00 85.12 422 TYR A O 1
ATOM 3366 N N . CYS A 1 423 ? -13.517 12.699 -4.919 1.00 83.25 423 CYS A N 1
ATOM 3367 C CA . CYS A 1 423 ? -12.582 11.648 -4.546 1.00 83.25 423 CYS A CA 1
ATOM 3368 C C . CYS A 1 423 ? -12.707 10.419 -5.450 1.00 83.25 423 CYS A C 1
ATOM 3370 O O . CYS A 1 423 ? -11.690 9.826 -5.786 1.00 83.25 423 CYS A O 1
ATOM 3372 N N . LYS A 1 424 ? -13.917 10.039 -5.880 1.00 80.06 424 LYS A N 1
ATOM 3373 C CA . LYS A 1 424 ? -14.124 8.930 -6.826 1.00 80.06 424 LYS A CA 1
ATOM 3374 C C . LYS A 1 424 ? -13.721 9.277 -8.266 1.00 80.06 424 LYS A C 1
ATOM 3376 O O . LYS A 1 424 ? -13.266 8.394 -8.979 1.00 80.06 424 LYS A O 1
ATOM 3381 N N . SER A 1 425 ? -13.883 10.530 -8.694 1.00 71.94 425 SER A N 1
ATOM 3382 C CA . SER A 1 425 ? -13.510 10.994 -10.040 1.00 71.94 425 SER A CA 1
ATOM 3383 C C . SER A 1 425 ? -12.010 11.264 -10.206 1.00 71.94 425 SER A C 1
ATOM 3385 O O . SER A 1 425 ? -11.529 11.336 -11.336 1.00 71.94 425 SER A O 1
ATOM 3387 N N . THR A 1 426 ? -11.287 11.465 -9.104 1.00 61.41 426 THR A N 1
ATOM 3388 C CA . THR A 1 426 ? -9.822 11.621 -9.082 1.00 61.41 426 THR A CA 1
ATOM 3389 C C . THR A 1 426 ? -9.106 10.319 -8.717 1.00 61.41 426 THR A C 1
ATOM 3391 O O . THR A 1 426 ? -8.003 10.092 -9.210 1.00 61.41 426 THR A O 1
ATOM 3394 N N . ARG A 1 427 ? -9.728 9.421 -7.935 1.00 60.78 427 ARG A N 1
ATOM 3395 C CA . ARG A 1 427 ? -9.199 8.069 -7.679 1.00 60.78 427 ARG A CA 1
ATOM 3396 C C . ARG A 1 427 ? -9.194 7.184 -8.938 1.00 60.78 427 ARG A C 1
ATOM 3398 O O . ARG A 1 427 ? -10.075 7.306 -9.789 1.00 60.78 427 ARG A O 1
ATOM 3405 N N . PRO A 1 428 ? -8.236 6.246 -9.041 1.00 49.50 428 PRO A N 1
ATOM 3406 C CA . PRO A 1 428 ? -8.130 5.346 -10.182 1.00 49.50 428 PRO A CA 1
ATOM 3407 C C . PRO A 1 428 ? -9.235 4.280 -10.164 1.00 49.50 428 PRO A C 1
ATOM 3409 O O . PRO A 1 428 ? -9.280 3.439 -9.270 1.00 49.50 428 PRO A O 1
ATOM 3412 N N . LEU A 1 429 ? -10.080 4.258 -11.200 1.00 43.69 429 LEU A N 1
ATOM 3413 C CA . LEU A 1 429 ? -10.851 3.056 -11.563 1.00 43.69 429 LEU A CA 1
ATOM 3414 C C . LEU A 1 429 ? -10.061 2.131 -12.514 1.00 43.69 429 LEU A C 1
ATOM 3416 O O . LEU A 1 429 ? -10.414 0.970 -12.690 1.00 43.69 429 LEU A O 1
ATOM 3420 N N . SER A 1 430 ? -8.992 2.650 -13.127 1.00 40.56 430 SER A N 1
ATOM 3421 C CA . SER A 1 430 ? -7.979 1.910 -13.886 1.00 40.56 430 SER A CA 1
ATOM 3422 C C . SER A 1 430 ? -6.634 2.646 -13.780 1.00 40.56 430 SER A C 1
ATOM 3424 O O . SER A 1 430 ? -6.605 3.871 -13.654 1.00 40.56 430 SER A O 1
ATOM 3426 N N . LEU A 1 431 ? -5.524 1.903 -13.769 1.00 44.22 431 LEU A N 1
ATOM 3427 C CA . LEU A 1 431 ? -4.210 2.392 -13.317 1.00 44.22 431 LEU A CA 1
ATOM 3428 C C . LEU A 1 431 ? -3.476 3.357 -14.274 1.00 44.22 431 LEU A C 1
ATOM 3430 O O . LEU A 1 431 ? -2.479 3.935 -13.860 1.00 44.22 431 LEU A O 1
ATOM 3434 N N . ASN A 1 432 ? -3.968 3.573 -15.502 1.00 43.69 432 ASN A N 1
ATOM 3435 C CA . ASN A 1 432 ? -3.234 4.302 -16.553 1.00 43.69 432 ASN A CA 1
ATOM 3436 C C . ASN A 1 432 ? -3.764 5.703 -16.920 1.00 43.69 432 ASN A C 1
ATOM 3438 O O . ASN A 1 432 ? -3.162 6.345 -17.776 1.00 43.69 432 ASN A O 1
ATOM 3442 N N . ASP A 1 433 ? -4.854 6.205 -16.320 1.00 50.62 433 ASP A N 1
ATOM 3443 C CA . ASP A 1 433 ? -5.387 7.541 -16.679 1.00 50.62 433 ASP A CA 1
ATOM 3444 C C . ASP A 1 433 ? -6.055 8.298 -15.511 1.00 50.62 433 ASP A C 1
ATOM 3446 O O . ASP A 1 433 ? -7.070 8.980 -15.657 1.00 50.62 433 ASP A O 1
ATOM 3450 N N . SER A 1 434 ? -5.492 8.166 -14.307 1.00 62.72 434 SER A N 1
ATOM 3451 C CA . SER A 1 434 ? -5.904 8.958 -13.140 1.00 62.72 434 SER A CA 1
ATOM 3452 C C . SER A 1 434 ? -5.368 10.397 -13.222 1.00 62.72 434 SER A C 1
ATOM 3454 O O . SER A 1 434 ? -4.358 10.682 -13.868 1.00 62.72 434 SER A O 1
ATOM 3456 N N . ASN A 1 435 ? -6.062 11.334 -12.570 1.00 68.25 435 ASN A N 1
ATOM 3457 C CA . ASN A 1 435 ? -5.675 12.748 -12.565 1.00 68.25 435 ASN A CA 1
ATOM 3458 C C . ASN A 1 435 ? -4.643 13.109 -11.485 1.00 68.25 435 ASN A C 1
ATOM 3460 O O . ASN A 1 435 ? -4.163 14.236 -11.486 1.00 68.25 435 ASN A O 1
ATOM 3464 N N . ILE A 1 436 ? -4.299 12.177 -10.592 1.00 70.94 436 ILE A N 1
ATOM 3465 C CA . ILE A 1 436 ? -3.350 12.395 -9.483 1.00 70.94 436 ILE A CA 1
ATOM 3466 C C . ILE A 1 436 ? -2.249 11.324 -9.396 1.00 70.94 436 ILE A C 1
ATOM 3468 O O . ILE A 1 436 ? -1.367 11.436 -8.549 1.00 70.94 436 ILE A O 1
ATOM 3472 N N . SER A 1 437 ? -2.279 10.279 -10.233 1.00 68.19 437 SER A N 1
ATOM 3473 C CA . SER A 1 437 ? -1.378 9.114 -10.131 1.00 68.19 437 SER A CA 1
ATOM 3474 C C . SER A 1 437 ? 0.079 9.378 -10.518 1.00 68.19 437 SER A C 1
ATOM 3476 O O . SER A 1 437 ? 0.923 8.515 -10.311 1.00 68.19 437 SER A O 1
ATOM 3478 N N . HIS A 1 438 ? 0.382 10.537 -11.098 1.00 74.31 438 HIS A N 1
ATOM 3479 C CA . HIS A 1 438 ? 1.729 10.940 -11.515 1.00 74.31 438 HIS A CA 1
ATOM 3480 C C . HIS A 1 438 ? 2.535 11.642 -10.408 1.00 74.31 438 HIS A C 1
ATOM 3482 O O . HIS A 1 438 ? 3.694 11.983 -10.632 1.00 74.31 438 HIS A O 1
ATOM 3488 N N . ASN A 1 439 ? 1.937 11.881 -9.238 1.00 71.56 439 ASN A N 1
ATOM 3489 C CA . ASN A 1 439 ? 2.572 12.588 -8.124 1.00 71.56 439 ASN A CA 1
ATOM 3490 C C . ASN A 1 439 ? 3.223 11.636 -7.121 1.00 71.56 439 ASN A C 1
ATOM 3492 O O . ASN A 1 439 ? 2.895 10.449 -7.063 1.00 71.56 439 ASN A O 1
ATOM 3496 N N . THR A 1 440 ? 4.098 12.170 -6.265 1.00 74.12 440 THR A N 1
ATOM 3497 C CA . THR A 1 440 ? 4.643 11.373 -5.162 1.00 74.12 440 THR A CA 1
ATOM 3498 C C . THR A 1 440 ? 3.546 11.045 -4.137 1.00 74.12 440 THR A C 1
ATOM 3500 O O . THR A 1 440 ? 2.615 11.837 -3.957 1.00 74.12 440 THR A O 1
ATOM 3503 N N . PRO A 1 441 ? 3.649 9.925 -3.395 1.00 71.62 441 PRO A N 1
ATOM 3504 C CA . PRO A 1 441 ? 2.719 9.624 -2.306 1.00 71.62 441 PRO A CA 1
ATOM 3505 C C . PRO A 1 441 ? 2.640 10.731 -1.245 1.00 71.62 441 PRO A C 1
ATOM 3507 O O . PRO A 1 441 ? 1.577 10.934 -0.670 1.00 71.62 441 PRO A O 1
ATOM 3510 N N . VAL A 1 442 ? 3.725 11.487 -1.032 1.00 65.88 442 VAL A N 1
ATOM 3511 C CA . VAL A 1 442 ? 3.765 12.625 -0.098 1.00 65.88 442 VAL A CA 1
ATOM 3512 C C . VAL A 1 442 ? 2.963 13.810 -0.632 1.00 65.88 442 VAL A C 1
ATOM 3514 O O . VAL A 1 442 ? 2.212 14.418 0.128 1.00 65.88 442 VAL A O 1
ATOM 3517 N N . ASP A 1 443 ? 3.049 14.124 -1.926 1.00 67.75 443 ASP A N 1
ATOM 3518 C CA . ASP A 1 443 ? 2.227 15.178 -2.538 1.00 67.75 443 ASP A CA 1
ATOM 3519 C C . ASP A 1 443 ? 0.750 14.771 -2.562 1.00 67.75 443 ASP A C 1
ATOM 3521 O O . ASP A 1 443 ? -0.124 15.565 -2.215 1.00 67.75 443 ASP A O 1
ATOM 3525 N N . ILE A 1 444 ? 0.455 13.506 -2.888 1.00 74.25 444 ILE A N 1
ATOM 3526 C CA . ILE A 1 444 ? -0.906 12.965 -2.802 1.00 74.25 444 ILE A CA 1
ATOM 3527 C C . ILE A 1 444 ? -1.404 13.060 -1.359 1.00 74.25 444 ILE A C 1
ATOM 3529 O O . ILE A 1 444 ? -2.512 13.538 -1.143 1.00 74.25 444 ILE A O 1
ATOM 3533 N N . LEU A 1 445 ? -0.615 12.686 -0.351 1.00 75.50 445 LEU A N 1
ATOM 3534 C CA . LEU A 1 445 ? -1.027 12.785 1.048 1.00 75.50 445 LEU A CA 1
ATOM 3535 C C . LEU A 1 445 ? -1.260 14.242 1.477 1.00 75.50 445 LEU A C 1
ATOM 3537 O O . LEU A 1 445 ? -2.329 14.578 1.984 1.00 75.50 445 LEU A O 1
ATOM 3541 N N . THR A 1 446 ? -0.271 15.110 1.281 1.00 71.56 446 THR A N 1
ATOM 3542 C CA . THR A 1 446 ? -0.251 16.468 1.850 1.00 71.56 446 THR A CA 1
ATOM 3543 C C . THR A 1 446 ? -1.094 17.472 1.073 1.00 71.56 446 THR A C 1
ATOM 3545 O O . THR A 1 446 ? -1.681 18.366 1.685 1.00 71.56 446 THR A O 1
ATOM 3548 N N . LEU A 1 447 ? -1.200 17.320 -0.249 1.00 72.62 447 LEU A N 1
ATOM 3549 C CA . LEU A 1 447 ? -1.919 18.240 -1.131 1.00 72.62 447 LEU A CA 1
ATOM 3550 C C . LEU A 1 447 ? -3.247 17.664 -1.638 1.00 72.62 447 LEU A C 1
ATOM 3552 O O . LEU A 1 447 ? -4.080 18.441 -2.091 1.00 72.62 447 LEU A O 1
ATOM 3556 N N . TRP A 1 448 ? -3.511 16.357 -1.505 1.00 81.56 448 TRP A N 1
ATOM 3557 C CA . TRP A 1 448 ? -4.805 15.769 -1.881 1.00 81.56 448 TRP A CA 1
ATOM 3558 C C . TRP A 1 448 ? -5.534 15.063 -0.718 1.00 81.56 448 TRP A C 1
ATOM 3560 O O . TRP A 1 448 ? -6.661 15.454 -0.413 1.00 81.56 448 TRP A O 1
ATOM 3570 N N . VAL A 1 449 ? -4.944 14.091 -0.011 1.00 80.25 449 VAL A N 1
ATOM 3571 C CA . VAL A 1 449 ? -5.629 13.313 1.049 1.00 80.25 449 VAL A CA 1
ATOM 3572 C C . VAL A 1 449 ? -5.960 14.175 2.263 1.00 80.25 449 VAL A C 1
ATOM 3574 O O . VAL A 1 449 ? -7.114 14.196 2.678 1.00 80.25 449 VAL A O 1
ATOM 3577 N N . ILE A 1 450 ? -4.985 14.884 2.838 1.00 79.69 450 ILE A N 1
ATOM 3578 C CA . ILE A 1 450 ? -5.177 15.700 4.045 1.00 79.69 450 ILE A CA 1
ATOM 3579 C C . ILE A 1 450 ? -6.192 16.826 3.785 1.00 79.69 450 ILE A C 1
ATOM 3581 O O . ILE A 1 450 ? -7.153 16.922 4.555 1.00 79.69 450 ILE A O 1
ATOM 3585 N N . PRO A 1 451 ? -6.087 17.619 2.694 1.00 81.31 451 PRO A N 1
ATOM 3586 C CA . PRO A 1 451 ? -7.115 18.589 2.336 1.00 81.31 451 PRO A CA 1
ATOM 3587 C C . PRO A 1 451 ? -8.489 17.939 2.170 1.00 81.31 451 PRO A C 1
ATOM 3589 O O . PRO A 1 451 ? -9.411 18.296 2.898 1.00 81.31 451 PRO A O 1
ATOM 3592 N N . ASN A 1 452 ? -8.649 16.924 1.315 1.00 86.25 452 ASN A N 1
ATOM 3593 C CA . ASN A 1 452 ? -9.965 16.307 1.109 1.00 86.25 452 ASN A CA 1
ATOM 3594 C C . ASN A 1 452 ? -10.509 15.603 2.366 1.00 86.25 452 ASN A C 1
ATOM 3596 O O . ASN A 1 452 ? -11.722 15.567 2.569 1.00 86.25 452 ASN A O 1
ATOM 3600 N N . GLY A 1 453 ? -9.638 15.126 3.257 1.00 87.31 453 GLY A N 1
ATOM 3601 C CA . GLY A 1 453 ? -9.989 14.549 4.553 1.00 87.31 453 GLY A CA 1
ATOM 3602 C C . GLY A 1 453 ? -10.757 15.524 5.446 1.00 87.31 453 GLY A C 1
ATOM 3603 O O . GLY A 1 453 ? -11.795 15.152 5.998 1.00 87.31 453 GLY A O 1
ATOM 3604 N N . PHE A 1 454 ? -10.347 16.796 5.519 1.00 88.81 454 PHE A N 1
ATOM 3605 C CA . PHE A 1 454 ? -11.122 17.825 6.230 1.00 88.81 454 PHE A CA 1
ATOM 3606 C C . PHE A 1 454 ? -12.518 18.029 5.611 1.00 88.81 454 PHE A C 1
ATOM 3608 O O . PHE A 1 454 ? -13.504 18.133 6.344 1.00 88.81 454 PHE A O 1
ATOM 3615 N N . TRP A 1 455 ? -12.624 17.995 4.276 1.00 91.25 455 TRP A N 1
ATOM 3616 C CA . TRP A 1 455 ? -13.886 18.097 3.523 1.00 91.25 455 TRP A CA 1
ATOM 3617 C C . TRP A 1 455 ? -14.745 16.814 3.548 1.00 91.25 455 TRP A C 1
ATOM 3619 O O . TRP A 1 455 ? -15.867 16.826 3.036 1.00 91.25 455 TRP A O 1
ATOM 3629 N N . LEU A 1 456 ? -14.273 15.733 4.175 1.00 92.25 456 LEU A N 1
ATOM 3630 C CA . LEU A 1 456 ? -15.073 14.553 4.522 1.00 92.25 456 LEU A CA 1
ATOM 3631 C C . LEU A 1 456 ? -15.469 14.574 6.006 1.00 92.25 456 LEU A C 1
ATOM 3633 O O . LEU A 1 456 ? -16.651 14.460 6.336 1.00 92.25 456 LEU A O 1
ATOM 3637 N N . ILE A 1 457 ? -14.500 14.762 6.907 1.00 92.62 457 ILE A N 1
ATOM 3638 C CA . ILE A 1 457 ? -14.691 14.659 8.362 1.00 92.62 457 ILE A CA 1
ATOM 3639 C C . ILE A 1 457 ? -15.599 15.776 8.891 1.00 92.62 457 ILE A C 1
ATOM 3641 O O . ILE A 1 457 ? -16.563 15.497 9.607 1.00 92.62 457 ILE A O 1
ATOM 3645 N N . LEU A 1 458 ? -15.333 17.038 8.537 1.00 91.38 458 LEU A N 1
ATOM 3646 C CA . LEU A 1 458 ? -16.057 18.175 9.118 1.00 91.38 458 LEU A CA 1
ATOM 3647 C C . LEU A 1 458 ? -17.499 18.293 8.593 1.00 91.38 458 LEU A C 1
ATOM 3649 O O . LEU A 1 458 ? -18.402 18.469 9.416 1.00 91.38 458 LEU A O 1
ATOM 3653 N N . PRO A 1 459 ? -17.785 18.076 7.292 1.00 93.50 459 PRO A N 1
ATOM 3654 C CA . PRO A 1 459 ? -19.158 17.916 6.823 1.00 93.50 459 PRO A CA 1
ATOM 3655 C C . PRO A 1 459 ? -19.877 16.719 7.451 1.00 93.50 459 PRO A C 1
ATOM 3657 O O . PRO A 1 459 ? -21.033 16.867 7.834 1.00 93.50 459 PRO A O 1
ATOM 3660 N N . THR A 1 460 ? -19.215 15.573 7.658 1.00 94.31 460 THR A N 1
ATOM 3661 C CA . THR A 1 460 ? -19.824 14.422 8.363 1.00 94.31 460 THR A CA 1
ATOM 3662 C C . THR A 1 460 ? -20.212 14.781 9.801 1.00 94.31 460 THR A C 1
ATOM 3664 O O . THR A 1 460 ? -21.333 14.498 10.230 1.00 94.31 460 THR A O 1
ATOM 3667 N N . TYR A 1 461 ? -19.335 15.479 10.531 1.00 94.19 461 TYR A N 1
ATOM 3668 C CA . TYR A 1 461 ? -19.646 16.018 11.858 1.00 94.19 461 TYR A CA 1
ATOM 3669 C C . TYR A 1 461 ? -20.840 16.988 11.823 1.00 94.19 461 TYR A C 1
ATOM 3671 O O . TYR A 1 461 ? -21.725 16.894 12.672 1.00 94.19 461 TYR A O 1
ATOM 3679 N N . MET A 1 462 ? -20.917 17.882 10.832 1.00 94.00 462 MET A N 1
ATOM 3680 C CA . MET A 1 462 ? -22.040 18.818 10.682 1.00 94.00 462 MET A CA 1
ATOM 3681 C C . MET A 1 462 ? -23.357 18.115 10.330 1.00 94.00 462 MET A C 1
ATOM 3683 O O . MET A 1 462 ? -24.391 18.461 10.898 1.00 94.00 462 MET A O 1
ATOM 3687 N N . VAL A 1 463 ? -23.332 17.106 9.453 1.00 95.75 463 VAL A N 1
ATOM 3688 C CA . VAL A 1 463 ? -24.492 16.248 9.151 1.00 95.75 463 VAL A CA 1
ATOM 3689 C C . VAL A 1 463 ? -24.992 15.566 10.425 1.00 95.75 463 VAL A C 1
ATOM 3691 O O . VAL A 1 463 ? -26.193 15.584 10.690 1.00 95.75 463 VAL A O 1
ATOM 3694 N N . TYR A 1 464 ? -24.090 15.031 11.252 1.00 93.38 464 TYR A N 1
ATOM 3695 C CA . TYR A 1 464 ? -24.450 14.445 12.544 1.00 93.38 464 TYR A CA 1
ATOM 3696 C C . TYR A 1 464 ? -25.009 15.486 13.528 1.00 93.38 464 TYR A C 1
ATOM 3698 O O . TYR A 1 464 ? -26.066 15.259 14.114 1.00 93.38 464 TYR A O 1
ATOM 3706 N N . ALA A 1 465 ? -24.353 16.638 13.689 1.00 90.19 465 ALA A N 1
ATOM 3707 C CA . ALA A 1 465 ? -24.775 17.688 14.617 1.00 90.19 465 ALA A CA 1
ATOM 3708 C C . ALA A 1 465 ? -26.160 18.255 14.255 1.00 90.19 465 ALA A C 1
ATOM 3710 O O . ALA A 1 465 ? -27.074 18.228 15.079 1.00 90.19 465 ALA A O 1
ATOM 3711 N N . PHE A 1 466 ? -26.355 18.681 13.004 1.00 93.00 466 PHE A N 1
ATOM 3712 C CA . PHE A 1 466 ? -27.652 19.169 12.534 1.00 93.00 466 PHE A CA 1
ATOM 3713 C C . PHE A 1 466 ? -28.714 18.059 12.487 1.00 93.00 466 PHE A C 1
ATOM 3715 O O . PHE A 1 466 ? -29.885 18.319 12.754 1.00 93.00 466 PHE A O 1
ATOM 3722 N N . GLY A 1 467 ? -28.327 16.817 12.179 1.00 92.62 467 GLY A N 1
ATOM 3723 C CA . GLY A 1 467 ? -29.223 15.661 12.217 1.00 92.62 467 GLY A CA 1
ATOM 3724 C C . GLY A 1 467 ? -29.758 15.390 13.625 1.00 92.62 467 GLY A C 1
ATOM 3725 O O . GLY A 1 467 ? -30.958 15.177 13.795 1.00 92.62 467 GLY A O 1
ATOM 3726 N N . MET A 1 468 ? -28.898 15.480 14.642 1.00 88.75 468 MET A N 1
ATOM 3727 C CA . MET A 1 468 ? -29.302 15.390 16.047 1.00 88.75 468 MET A CA 1
ATOM 3728 C C . MET A 1 468 ? -30.229 16.537 16.452 1.00 88.75 468 MET A C 1
ATOM 3730 O O . MET A 1 468 ? -31.265 16.278 17.057 1.00 88.75 468 MET A O 1
ATOM 3734 N N . ASP A 1 469 ? -29.936 17.774 16.046 1.00 87.50 469 ASP A N 1
ATOM 3735 C CA . ASP A 1 469 ? -30.813 18.921 16.309 1.00 87.50 469 ASP A CA 1
ATOM 3736 C C . ASP A 1 469 ? -32.212 18.750 15.683 1.00 87.50 469 ASP A C 1
ATOM 3738 O O . ASP A 1 469 ? -33.218 19.102 16.307 1.00 87.50 469 ASP A O 1
ATOM 3742 N N . ILE A 1 470 ? -32.302 18.174 14.476 1.00 90.12 470 ILE A N 1
ATOM 3743 C CA . ILE A 1 470 ? -33.579 17.816 13.831 1.00 90.12 470 ILE A CA 1
ATOM 3744 C C . ILE A 1 470 ? -34.316 16.747 14.650 1.00 90.12 470 ILE A C 1
ATOM 3746 O O . ILE A 1 470 ? -35.517 16.888 14.897 1.00 90.12 470 ILE A O 1
ATOM 3750 N N . LEU A 1 471 ? -33.618 15.694 15.089 1.00 88.12 471 LEU A N 1
ATOM 3751 C CA . LEU A 1 471 ? -34.199 14.625 15.907 1.00 88.12 471 LEU A CA 1
ATOM 3752 C C . LEU A 1 471 ? -34.703 15.145 17.257 1.00 88.12 471 LEU A C 1
ATOM 3754 O O . LEU A 1 471 ? -35.818 14.805 17.650 1.00 88.12 471 LEU A O 1
ATOM 3758 N N . ASP A 1 472 ? -33.948 16.006 17.935 1.00 84.69 472 ASP A N 1
ATOM 3759 C CA . ASP A 1 472 ? -34.344 16.603 19.214 1.00 84.69 472 ASP A CA 1
ATOM 3760 C C . ASP A 1 472 ? -35.558 17.530 19.044 1.00 84.69 472 ASP A C 1
ATOM 3762 O O . ASP A 1 472 ? -36.488 17.496 19.856 1.00 84.69 472 ASP A O 1
ATOM 3766 N N . GLY A 1 473 ? -35.618 18.296 17.948 1.00 84.50 473 GLY A N 1
ATOM 3767 C CA . GLY A 1 473 ? -36.777 19.124 17.601 1.00 84.50 473 GLY A CA 1
ATOM 3768 C C . GLY A 1 473 ? -38.045 18.303 17.333 1.00 84.50 473 GLY A C 1
ATOM 3769 O O . GLY A 1 473 ? -39.126 18.653 17.817 1.00 84.50 473 GLY A O 1
ATOM 3770 N N . LEU A 1 474 ? -37.923 17.181 16.616 1.00 85.56 474 LEU A N 1
ATOM 3771 C CA . LEU A 1 474 ? -39.028 16.243 16.370 1.00 85.56 474 LEU A CA 1
ATOM 3772 C C . LEU A 1 474 ? -39.458 15.503 17.648 1.00 85.56 474 LEU A C 1
ATOM 3774 O O . LEU A 1 474 ? -40.654 15.358 17.903 1.00 85.56 474 LEU A O 1
ATOM 3778 N N . THR A 1 475 ? -38.500 15.082 18.473 1.00 83.12 475 THR A N 1
ATOM 3779 C CA . THR A 1 475 ? -38.735 14.399 19.757 1.00 83.12 475 THR A CA 1
ATOM 3780 C C . THR A 1 475 ? -39.507 15.305 20.712 1.00 83.12 475 THR A C 1
ATOM 3782 O O . THR A 1 475 ? -40.540 14.898 21.253 1.00 83.12 475 THR A O 1
ATOM 3785 N N . LEU A 1 476 ? -39.095 16.569 20.829 1.00 79.94 476 LEU A N 1
ATOM 3786 C CA . LEU A 1 476 ? -39.822 17.572 21.599 1.00 79.94 476 LEU A CA 1
ATOM 3787 C C . LEU A 1 476 ? -41.242 17.807 21.050 1.00 79.94 476 LEU A C 1
ATOM 3789 O O . LEU A 1 476 ? -42.201 17.848 21.821 1.00 79.94 476 LEU A O 1
ATOM 3793 N N . ALA A 1 477 ? -41.402 17.911 19.726 1.00 78.06 477 ALA A N 1
ATOM 3794 C CA . ALA A 1 477 ? -42.711 18.073 19.086 1.00 78.06 477 ALA A CA 1
ATOM 3795 C C . ALA A 1 477 ? -43.646 16.862 19.302 1.00 78.06 477 ALA A C 1
ATOM 3797 O O . ALA A 1 477 ? -44.865 17.025 19.315 1.00 78.06 477 ALA A O 1
ATOM 3798 N N . SER A 1 478 ? -43.088 15.664 19.517 1.00 77.00 478 SER A N 1
ATOM 3799 C CA . SER A 1 478 ? -43.830 14.450 19.900 1.00 77.00 478 SER A CA 1
ATOM 3800 C C . SER A 1 478 ? -44.182 14.356 21.395 1.00 77.00 478 SER A C 1
ATOM 3802 O O . SER A 1 478 ? -44.855 13.411 21.805 1.00 77.00 478 SER A O 1
ATOM 3804 N N . GLY A 1 479 ? -43.750 15.321 22.214 1.00 65.62 479 GLY A N 1
ATOM 3805 C CA . GLY A 1 479 ? -44.013 15.361 23.656 1.00 65.62 479 GLY A CA 1
ATOM 3806 C C . GLY A 1 479 ? -43.061 14.524 24.519 1.00 65.62 479 GLY A C 1
ATOM 3807 O O . GLY A 1 479 ? -43.320 14.363 25.712 1.00 65.62 479 GLY A O 1
ATOM 3808 N N . GLN A 1 480 ? -41.969 13.996 23.958 1.00 63.12 480 GLN A N 1
ATOM 3809 C CA . GLN A 1 480 ? -40.969 13.230 24.708 1.00 63.12 480 GLN A CA 1
ATOM 3810 C C . GLN A 1 480 ? -39.842 14.134 25.256 1.00 63.12 480 GLN A C 1
ATOM 3812 O O . GLN A 1 480 ? -39.450 15.103 24.601 1.00 63.12 480 GLN A O 1
ATOM 3817 N N . PRO A 1 481 ? -39.300 13.850 26.458 1.00 58.31 481 PRO A N 1
ATOM 3818 C CA . PRO A 1 481 ? -38.259 14.674 27.068 1.00 58.31 481 PRO A CA 1
ATOM 3819 C C . PRO A 1 481 ? -36.878 14.427 26.439 1.00 58.31 481 PRO A C 1
ATOM 3821 O O . PRO A 1 481 ? -36.330 13.330 26.521 1.00 58.31 481 PRO A O 1
ATOM 3824 N N . VAL A 1 482 ? -36.276 15.480 25.885 1.00 55.84 482 VAL A N 1
ATOM 3825 C CA . VAL A 1 482 ? -34.904 15.464 25.348 1.00 55.84 482 VAL A CA 1
ATOM 3826 C C . VAL A 1 482 ? -33.871 15.517 26.488 1.00 55.84 482 VAL A C 1
ATOM 3828 O O . VAL A 1 482 ? -33.989 16.336 27.410 1.00 55.84 482 VAL A O 1
ATOM 3831 N N . LYS A 1 483 ? -32.839 14.660 26.427 1.00 52.41 483 LYS A N 1
ATOM 3832 C CA . LYS A 1 483 ? -31.662 14.717 27.317 1.00 52.41 483 LYS A CA 1
ATOM 3833 C C . LYS A 1 483 ? -30.709 15.819 26.843 1.00 52.41 483 LYS A C 1
ATOM 3835 O O . LYS A 1 483 ? -30.283 15.796 25.696 1.00 52.41 483 LYS A O 1
ATOM 3840 N N . GLN A 1 484 ? -30.323 16.739 27.728 1.00 45.59 484 GLN A N 1
ATOM 3841 C CA . GLN A 1 484 ? -29.245 17.690 27.427 1.00 45.59 484 GLN A CA 1
ATOM 3842 C C . GLN A 1 484 ? -27.905 16.954 27.319 1.00 45.59 484 GLN A C 1
ATOM 3844 O O . GLN A 1 484 ? -27.583 16.128 28.174 1.00 45.59 484 GLN A O 1
ATOM 3849 N N . ARG A 1 485 ? -27.123 17.289 26.289 1.00 46.25 485 ARG A N 1
ATOM 3850 C CA . ARG A 1 485 ? -25.696 16.963 26.225 1.00 46.25 485 ARG A CA 1
ATOM 3851 C C . ARG A 1 485 ? -24.936 17.956 27.103 1.00 46.25 485 ARG A C 1
ATOM 3853 O O . ARG A 1 485 ? -25.156 19.159 26.992 1.00 46.25 485 ARG A O 1
ATOM 3860 N N . THR A 1 486 ? -24.071 17.453 27.974 1.00 35.41 486 THR A N 1
ATOM 3861 C CA . THR A 1 486 ? -22.929 18.226 28.475 1.00 35.41 486 THR A CA 1
ATOM 3862 C C . THR A 1 486 ? -21.911 18.346 27.344 1.00 35.41 486 THR A C 1
ATOM 3864 O O . THR A 1 486 ? -21.684 17.351 26.653 1.00 35.41 486 THR A O 1
ATOM 3867 N N . GLU A 1 487 ? -21.381 19.555 27.141 1.00 32.06 487 GLU A N 1
ATOM 3868 C CA . GLU A 1 487 ? -20.348 19.867 26.134 1.00 32.06 487 GLU A CA 1
ATOM 3869 C C . GLU A 1 487 ? -19.034 19.108 26.373 1.00 32.06 487 GLU A C 1
ATOM 3871 O O . GLU A 1 487 ? -18.689 18.897 27.560 1.00 32.06 487 GLU A O 1
#

pLDDT: mean 79.96, std 21.34, range [24.89, 98.69]

Sequence (487 aa):
MDSHENNMDSLKEYLTYDKLETLRSFWFEHLPQDADRIIAGPEYQKRWFFSDKQFDDVCVTQFSPVLEAIRAAGITSGQELLSIVQPRDSLDWLSLIILLDQIPRNSYRGDKGSVCFTYFDPLAVQVSLEAIAQGIPDRAPEIRWVFSHRNWFYMPLMHSEDLSMHDEAVSAFNRMNKDILGLTEGTGGMDEHERKARAIVQSDLDKAKSVGKMSLEFEEKHRVIIEKFGSSRGASVGPEFAPEFHTELPTIPSTPSTRKRSAAKTSSSTGTTASAKKRRLSVQEPKKWHHAPSSATILWLAVSIPLVAWDSGYVLGRPHTMPGGYLQWPLYMPYALYGQIDHVYGQKAWDAKNGFTGAQTALNIVEIFMYLMYLWMIWRRADKTTDKKEKKGRTVSGRSGALAVLIGFSAAVMTLSKTVLYCKSTRPLSLNDSNISHNTPVDILTLWVIPNGFWLILPTYMVYAFGMDILDGLTLASGQPVKQRTE

Secondary structure (DSSP, 8-state):
-HHHHHHHHHHHHHS-HHHHHHHHHHHHTT--SHHHHHS--HHHHHHHHSB-HHHHHHHHHHTHHHHHHHHHTT---HHHHHHHH---SHHHHHHHHHHHHHHHHHHS-GGGTHHIIIIIHHHHHHHHHHHHHTTHHHH-HHHHT-HHHHGGGTHHHHT-S-HHHHHHHHHHHHHHHHHHHHTSSSS--SSHHHHHHHHHHHH-HHHHHHHHHHHHHHHHHHHHHHHHHS-HHHHTTSS------B-------------------------------------PPP---EE---HHHHHHHHHHHHHHHHHHHHHHTTTTTSTT-TTIIIIIHHHHHHHHH-TTTSHHHHHTT-THHHHHHHHHHHHHHHHHHHHHHHHHS------TTS-----EEHHHHHHHHHHHHHHHHHHHHHHHHHHHHHS-SSTTS-SSTTS-HHHIIIIIIHHHHHHHHHHHHHHHHHHHHHHHHHHHHTTPPPPPPP-

Organism: Fusarium sporotrichioides (NCBI:txid5514)

Foldseek 3Di:
DVQLVVLLVVLLVQLDPVLLVVQLCLVCVQQPDVLCQLFPFPVSCQVQFFDDLVSLVCLQVRQVVSVVSCVSSVDQALVSVCVSNVQPALSSLLSVLCSLARSCCSHQPDPRNVCNLVGRLSNSLNSLVVCVVVVSCPPPLSRVRRPNSSLSSLVSLLSDLDLVSLVVSLVSLLSSLVLLVVLCDDADDPDDSSNVSSVSCVVPVPSSNCRSVVSNVVSVVSSVCSVVQSDPVSVVVDVQDRPHHHDDDDDDDDDDDDDDDDDDDDDDDDDDDDDDDDDPPPPPDQPFQKDFDDPLRVVCLVPLLVVLVLLLCLVVCPPLCEVPHVVVPPRVVVLNVLCVQFVCSHPVCVVVVPCLSVVLSVLSVVLSVLSVVLVCLLVVQFDDDPDPPDDDTRIHGDPSRLVSLVSQLVSLVSLQVSLVVVCVQQDDPDQPDHRRNVDDSVCCVPSPVVVSVCSNVSSVVSNVSSVVSNVQNVCSVVVHDDDDDDD

InterPro domains:
  IPR010323 Protein of unknown function DUF924 [PF06041] (25-230)
  IPR011990 Tetratricopeptide-like helical domain superfamily [G3DSA:1.25.40.10] (120-233)
  IPR011990 Tetratricopeptide-like helical domain superfamily [SSF48452] (16-230)

Radius of gyration: 32.6 Å; chains: 1; bounding box: 95×72×75 Å